Protein AF-A0A8T1NQR6-F1 (afdb_monomer_lite)

pLDDT: mean 76.48, std 21.31, range [4.88, 98.06]

Organism: Carya illinoinensis (NCBI:txid32201)

Structure (mmCIF, N/CA/C/O backbone):
data_AF-A0A8T1NQR6-F1
#
_entry.id   AF-A0A8T1NQR6-F1
#
loop_
_atom_site.group_PDB
_atom_site.id
_atom_site.type_symbol
_atom_site.label_atom_id
_atom_site.label_alt_id
_atom_site.label_comp_id
_atom_site.label_asym_id
_atom_site.label_entity_id
_atom_site.label_seq_id
_atom_site.pdbx_PDB_ins_code
_atom_site.Cartn_x
_atom_site.Cartn_y
_atom_site.Cartn_z
_atom_site.occupancy
_atom_site.B_iso_or_equiv
_atom_site.auth_seq_id
_atom_site.auth_comp_id
_atom_site.auth_asym_id
_atom_site.auth_atom_id
_atom_site.pdbx_PDB_model_num
ATOM 1 N N . MET A 1 1 ? 10.521 -79.635 -10.470 1.00 47.72 1 MET A N 1
ATOM 2 C CA . MET A 1 1 ? 11.336 -78.464 -10.882 1.00 47.72 1 MET A CA 1
ATOM 3 C C . MET A 1 1 ? 10.716 -77.102 -10.529 1.00 47.72 1 MET A C 1
ATOM 5 O O . MET A 1 1 ? 11.451 -76.239 -10.071 1.00 47.72 1 MET A O 1
ATOM 9 N N . THR A 1 2 ? 9.407 -76.870 -10.703 1.00 50.28 2 THR A N 1
ATOM 10 C CA . THR A 1 2 ? 8.768 -75.528 -10.607 1.00 50.28 2 THR A CA 1
ATOM 11 C C . THR A 1 2 ? 9.069 -74.700 -9.347 1.00 50.28 2 THR A C 1
ATOM 13 O O . THR A 1 2 ? 9.294 -73.499 -9.471 1.00 50.28 2 THR A O 1
ATOM 16 N N . LYS A 1 3 ? 9.135 -75.303 -8.148 1.00 51.12 3 LYS A N 1
ATOM 17 C CA . LYS A 1 3 ? 9.421 -74.556 -6.902 1.00 51.12 3 LYS A CA 1
ATOM 18 C C . LYS A 1 3 ? 10.812 -73.901 -6.859 1.00 51.12 3 LYS A C 1
ATOM 20 O O . LYS A 1 3 ? 10.940 -72.858 -6.227 1.00 51.12 3 LYS A O 1
ATOM 25 N N . HIS A 1 4 ? 11.820 -74.472 -7.526 1.00 56.66 4 HIS A N 1
ATOM 26 C CA . HIS A 1 4 ? 13.165 -73.880 -7.567 1.00 56.66 4 HIS A CA 1
ATOM 27 C C . HIS A 1 4 ? 13.184 -72.639 -8.456 1.00 56.66 4 HIS A C 1
ATOM 29 O O . HIS A 1 4 ? 13.410 -71.555 -7.935 1.00 56.66 4 HIS A O 1
ATOM 35 N N . ARG A 1 5 ? 12.752 -72.748 -9.725 1.00 60.19 5 ARG A N 1
ATOM 36 C CA . ARG A 1 5 ? 12.660 -71.591 -10.641 1.00 60.19 5 ARG A CA 1
ATOM 37 C C . ARG A 1 5 ? 11.941 -70.383 -10.025 1.00 60.19 5 ARG A C 1
ATOM 39 O O . ARG A 1 5 ? 12.371 -69.258 -10.251 1.00 60.19 5 ARG A O 1
ATOM 46 N N . PHE A 1 6 ? 10.890 -70.590 -9.225 1.00 59.00 6 PHE A N 1
ATOM 47 C CA . PHE A 1 6 ? 10.204 -69.501 -8.517 1.00 59.00 6 PHE A CA 1
ATOM 48 C C . PHE A 1 6 ? 11.039 -68.884 -7.375 1.00 59.00 6 PHE A C 1
ATOM 50 O O . PHE A 1 6 ? 11.103 -67.663 -7.262 1.00 59.00 6 PHE A O 1
ATOM 57 N N . ARG A 1 7 ? 11.720 -69.704 -6.557 1.00 60.88 7 ARG A N 1
ATOM 58 C CA . ARG A 1 7 ? 12.654 -69.245 -5.507 1.00 60.88 7 ARG A CA 1
ATOM 59 C C . ARG A 1 7 ? 13.829 -68.470 -6.108 1.00 60.88 7 ARG A C 1
ATOM 61 O O . ARG A 1 7 ? 14.186 -67.414 -5.595 1.00 60.88 7 ARG A O 1
ATOM 68 N N . ASP A 1 8 ? 14.373 -68.973 -7.211 1.00 60.59 8 ASP A N 1
ATOM 69 C CA . ASP A 1 8 ? 15.517 -68.388 -7.906 1.00 60.59 8 ASP A CA 1
ATOM 70 C C . ASP A 1 8 ? 15.121 -67.078 -8.608 1.00 60.59 8 ASP A C 1
ATOM 72 O O . ASP A 1 8 ? 15.825 -66.086 -8.461 1.00 60.59 8 ASP A O 1
ATOM 76 N N . SER A 1 9 ? 13.937 -67.015 -9.237 1.00 64.94 9 SER A N 1
ATOM 77 C CA . SER A 1 9 ? 13.395 -65.767 -9.810 1.00 64.94 9 SER A CA 1
ATOM 78 C C . SER A 1 9 ? 13.156 -64.692 -8.745 1.00 64.94 9 SER A C 1
ATOM 80 O O . SER A 1 9 ? 13.478 -63.527 -8.960 1.00 64.94 9 SER A O 1
ATOM 82 N N . ILE A 1 10 ? 12.631 -65.055 -7.566 1.00 62.34 10 ILE A N 1
ATOM 83 C CA . ILE A 1 10 ? 12.509 -64.101 -6.450 1.00 62.34 10 ILE A CA 1
ATOM 84 C C . ILE A 1 10 ? 13.899 -63.638 -5.989 1.00 62.34 10 ILE A C 1
ATOM 86 O O . ILE A 1 10 ? 14.074 -62.459 -5.692 1.00 62.34 10 ILE A O 1
ATOM 90 N N . LYS A 1 11 ? 14.902 -64.527 -5.971 1.00 66.12 11 LYS A N 1
ATOM 91 C CA . LYS A 1 11 ? 16.278 -64.166 -5.607 1.00 66.12 11 LYS A CA 1
ATOM 92 C C . LYS A 1 11 ? 16.945 -63.248 -6.642 1.00 66.12 11 LYS A C 1
ATOM 94 O O . LYS A 1 11 ? 17.687 -62.365 -6.230 1.00 66.12 11 LYS A O 1
ATOM 99 N N . THR A 1 12 ? 16.676 -63.393 -7.942 1.00 68.19 12 THR A N 1
ATOM 100 C CA . THR A 1 12 ? 17.226 -62.489 -8.972 1.00 68.19 12 THR A 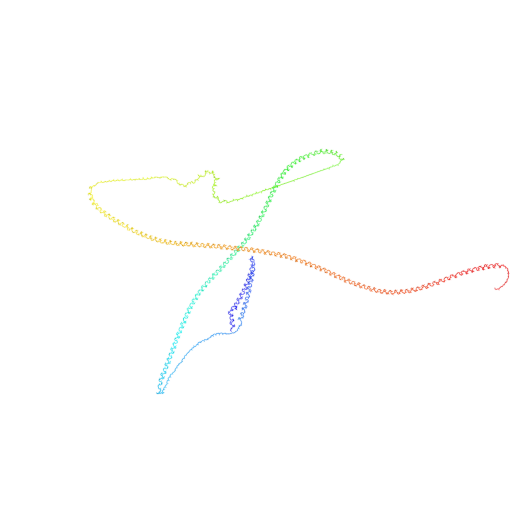CA 1
ATOM 101 C C . THR A 1 12 ? 16.506 -61.143 -9.041 1.00 68.19 12 THR A C 1
ATOM 103 O O . THR A 1 12 ? 17.163 -60.138 -9.277 1.00 68.19 12 THR A O 1
ATOM 106 N N . PHE A 1 13 ? 15.186 -61.090 -8.818 1.00 59.03 13 PHE A N 1
ATOM 107 C CA . PHE A 1 13 ? 14.427 -59.828 -8.869 1.00 59.03 13 PHE A CA 1
ATOM 108 C C . PHE A 1 13 ? 14.447 -59.026 -7.558 1.00 59.03 13 PHE A C 1
ATOM 110 O O . PHE A 1 13 ? 14.420 -57.802 -7.602 1.00 59.03 13 PHE A O 1
ATOM 117 N N . PHE A 1 14 ? 14.499 -59.687 -6.396 1.00 64.25 14 PHE A N 1
ATOM 118 C CA . PHE A 1 14 ? 14.439 -59.026 -5.081 1.00 64.25 14 PHE A CA 1
ATOM 119 C C . PHE A 1 14 ? 15.687 -59.249 -4.215 1.00 64.25 14 PHE A C 1
ATOM 121 O O . PHE A 1 14 ? 15.710 -58.804 -3.068 1.00 64.25 14 PHE A O 1
ATOM 128 N N . GLY A 1 15 ? 16.732 -59.905 -4.736 1.00 63.62 15 GLY A N 1
ATOM 129 C CA . GLY A 1 15 ? 17.967 -60.197 -3.997 1.00 63.62 15 GLY A CA 1
ATOM 130 C C . GLY A 1 15 ? 18.574 -58.959 -3.339 1.00 63.62 15 GLY A C 1
ATOM 131 O O . GLY A 1 15 ? 18.780 -58.958 -2.128 1.00 63.62 15 GLY A O 1
ATOM 132 N N . ASN A 1 16 ? 18.729 -57.876 -4.104 1.00 64.88 16 ASN A N 1
ATOM 133 C CA . ASN A 1 16 ? 19.305 -56.613 -3.635 1.00 64.88 16 ASN A CA 1
ATOM 134 C C . ASN A 1 16 ? 18.526 -55.999 -2.452 1.00 64.88 16 ASN A C 1
ATOM 136 O O . ASN A 1 16 ? 19.129 -55.375 -1.587 1.00 64.88 16 ASN A O 1
ATOM 140 N N . HIS A 1 17 ? 17.207 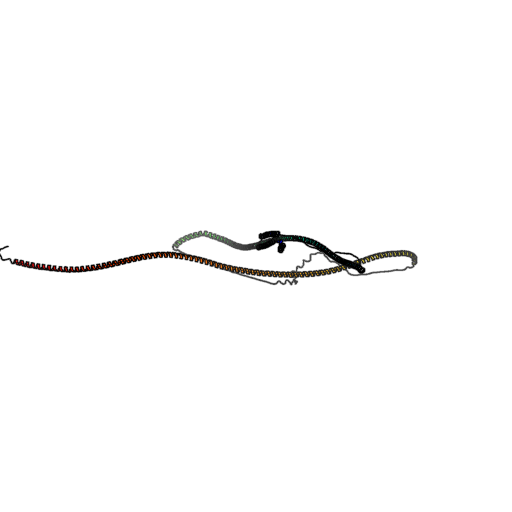-56.207 -2.367 1.00 61.75 17 HIS A N 1
ATOM 141 C CA . HIS A 1 17 ? 16.371 -55.705 -1.264 1.00 61.75 17 HIS A CA 1
ATOM 142 C C . HIS A 1 17 ? 16.433 -56.580 0.002 1.00 61.75 17 HIS A C 1
ATOM 144 O O . HIS A 1 17 ? 15.999 -56.157 1.072 1.00 61.75 17 HIS A O 1
ATOM 150 N N . ILE A 1 18 ? 16.938 -57.811 -0.118 1.00 64.69 18 ILE A N 1
ATOM 151 C CA . ILE A 1 18 ? 16.970 -58.831 0.944 1.00 64.69 18 ILE A CA 1
ATOM 152 C C . ILE A 1 18 ? 18.412 -59.072 1.430 1.00 64.69 18 ILE A C 1
ATOM 154 O O . ILE A 1 18 ? 18.624 -59.742 2.447 1.00 64.69 18 ILE A O 1
ATOM 158 N N . ASP A 1 19 ? 19.400 -58.489 0.753 1.00 70.31 19 ASP A N 1
ATOM 159 C CA . ASP A 1 19 ? 20.796 -58.462 1.179 1.00 70.31 19 ASP A CA 1
ATOM 160 C C . ASP A 1 19 ? 20.944 -57.971 2.633 1.00 70.31 19 ASP A C 1
ATOM 162 O O . ASP A 1 19 ? 20.122 -57.206 3.149 1.00 70.31 19 ASP A O 1
ATOM 166 N N . SER A 1 20 ? 21.970 -58.458 3.325 1.00 66.06 20 SER A N 1
ATOM 167 C CA . SER A 1 20 ? 22.284 -58.027 4.685 1.00 66.06 20 SER A CA 1
ATOM 168 C C . SER A 1 20 ? 22.910 -56.635 4.697 1.00 66.06 20 SER A C 1
ATOM 170 O O . SER A 1 20 ? 22.638 -55.870 5.618 1.00 66.06 20 SER A O 1
ATOM 172 N N . GLU A 1 21 ? 23.704 -56.298 3.679 1.00 71.62 21 GLU A N 1
ATOM 173 C CA . GLU A 1 21 ? 24.409 -55.015 3.591 1.00 71.62 21 GLU A CA 1
ATOM 174 C C . GLU A 1 21 ? 23.431 -53.869 3.292 1.00 71.62 21 GLU A C 1
ATOM 176 O O . GLU A 1 21 ? 23.302 -52.937 4.083 1.00 71.62 21 GLU A O 1
ATOM 181 N N . ASN A 1 22 ? 22.605 -54.007 2.250 1.00 70.19 22 ASN A N 1
ATOM 182 C CA . ASN A 1 22 ? 21.578 -53.011 1.918 1.00 70.19 22 ASN A CA 1
ATOM 183 C C . ASN A 1 22 ? 20.508 -52.864 3.022 1.00 70.19 22 ASN A C 1
ATOM 185 O O . ASN A 1 22 ? 19.969 -51.778 3.228 1.00 70.19 22 ASN A O 1
ATOM 189 N N . ASN A 1 23 ? 20.196 -53.930 3.776 1.00 72.25 23 ASN A N 1
ATOM 190 C CA . ASN A 1 23 ? 19.293 -53.837 4.931 1.00 72.25 23 ASN A CA 1
ATOM 191 C C . ASN A 1 23 ? 19.934 -53.131 6.140 1.00 72.25 23 ASN A C 1
ATOM 193 O O . ASN A 1 23 ? 19.204 -52.593 6.972 1.00 72.25 23 ASN A O 1
ATOM 197 N N . GLN A 1 24 ? 21.265 -53.133 6.242 1.00 75.75 24 GLN A N 1
ATOM 198 C CA . GLN A 1 24 ? 22.010 -52.400 7.262 1.00 75.75 24 GLN A CA 1
ATOM 199 C C . GLN A 1 24 ? 22.114 -50.911 6.893 1.00 75.75 24 GLN A C 1
ATOM 201 O O . GLN A 1 24 ? 21.685 -50.071 7.683 1.00 75.75 24 GLN A O 1
ATOM 206 N N . GLN A 1 25 ? 22.509 -50.595 5.655 1.00 76.31 25 GLN A N 1
ATOM 207 C CA . GLN A 1 25 ? 22.517 -49.223 5.123 1.00 76.31 25 GLN A CA 1
ATOM 208 C C . GLN A 1 25 ? 21.139 -48.544 5.256 1.00 76.31 25 GLN A C 1
ATOM 210 O O . GLN A 1 25 ? 21.038 -47.388 5.655 1.00 76.31 25 GLN A O 1
ATOM 215 N N . LEU A 1 26 ? 20.044 -49.276 5.005 1.00 78.25 26 LEU A N 1
ATOM 216 C CA . LEU A 1 26 ? 18.679 -48.753 5.155 1.00 78.25 26 LEU A CA 1
ATOM 217 C C . LEU A 1 26 ? 18.284 -48.465 6.621 1.00 78.25 26 LEU A C 1
ATOM 219 O O . LEU A 1 26 ? 17.390 -47.656 6.872 1.00 78.25 26 LEU A O 1
ATOM 223 N N . LYS A 1 27 ? 18.913 -49.120 7.605 1.00 80.19 27 LYS A N 1
ATOM 224 C CA . LYS A 1 27 ? 18.727 -48.807 9.035 1.00 80.19 27 LYS A CA 1
ATOM 225 C C . LYS A 1 27 ? 19.544 -47.591 9.449 1.00 80.19 27 LYS A C 1
ATOM 227 O O . LYS A 1 27 ? 19.031 -46.760 10.188 1.00 80.19 27 LYS A O 1
ATOM 232 N N . GLU A 1 28 ? 20.762 -47.468 8.935 1.00 79.62 28 GLU A N 1
ATOM 233 C CA . GLU A 1 28 ? 21.644 -46.322 9.175 1.00 79.62 28 GLU A CA 1
ATOM 234 C C . GLU A 1 28 ? 21.027 -45.038 8.594 1.00 79.62 28 GLU A C 1
ATOM 236 O O . GLU A 1 28 ? 20.820 -44.069 9.327 1.00 79.62 28 GLU A O 1
ATOM 241 N N . ALA A 1 29 ? 20.557 -45.087 7.342 1.00 80.50 29 ALA A N 1
ATOM 242 C CA . ALA A 1 29 ? 19.792 -44.007 6.717 1.00 80.50 29 ALA A CA 1
ATOM 243 C C . ALA A 1 29 ? 18.476 -43.692 7.461 1.00 80.50 29 ALA A C 1
ATOM 245 O O . ALA A 1 29 ? 18.070 -42.534 7.543 1.00 80.50 29 ALA A O 1
ATOM 246 N N . LYS A 1 30 ? 17.804 -44.692 8.059 1.00 85.44 30 LYS A N 1
ATOM 247 C CA . LYS A 1 30 ? 16.637 -44.442 8.926 1.00 85.44 30 LYS A CA 1
ATOM 248 C C . LYS A 1 30 ? 17.027 -43.632 10.163 1.00 85.44 30 LYS A C 1
ATOM 250 O O . LYS A 1 30 ? 16.337 -42.662 10.461 1.00 85.44 30 LYS A O 1
ATOM 255 N N . THR A 1 31 ? 18.095 -44.014 10.864 1.00 82.12 31 THR A N 1
ATOM 256 C CA . THR A 1 31 ? 18.550 -43.285 12.059 1.00 82.12 31 THR A CA 1
ATOM 257 C C . THR A 1 31 ? 19.037 -41.874 11.729 1.00 82.12 31 THR A C 1
ATOM 259 O O . THR A 1 31 ? 18.757 -40.950 12.485 1.00 82.12 31 THR A O 1
ATOM 262 N N . GLU A 1 32 ? 19.668 -41.678 10.569 1.00 82.81 32 GLU A N 1
ATOM 263 C CA . GLU A 1 32 ? 20.041 -40.353 10.062 1.00 82.81 32 GLU A CA 1
ATOM 264 C C . GLU A 1 32 ? 18.807 -39.483 9.756 1.00 82.81 32 GLU A C 1
ATOM 266 O O . GLU A 1 32 ? 18.768 -38.307 10.111 1.00 82.81 32 GLU A O 1
ATOM 271 N N . ILE A 1 33 ? 17.758 -40.054 9.150 1.00 85.25 33 ILE A N 1
ATOM 272 C CA . ILE A 1 33 ? 16.488 -39.351 8.896 1.00 85.25 33 ILE A CA 1
ATOM 273 C C . ILE A 1 33 ? 15.759 -39.001 10.205 1.00 85.25 33 ILE A C 1
ATOM 275 O O . ILE A 1 33 ? 15.129 -37.947 10.283 1.00 85.25 33 ILE A O 1
ATOM 279 N N . GLU A 1 34 ? 15.839 -39.845 11.235 1.00 86.94 34 GLU A N 1
ATOM 280 C CA . GLU A 1 34 ? 15.261 -39.561 12.557 1.00 86.94 34 GLU A CA 1
ATOM 281 C C . GLU A 1 34 ? 15.988 -38.396 13.255 1.00 86.94 34 GLU A C 1
ATOM 283 O O . GLU A 1 34 ? 15.335 -37.427 13.644 1.00 86.94 34 GLU A O 1
ATOM 288 N N . ASP A 1 35 ? 17.324 -38.419 13.296 1.00 82.88 35 ASP A N 1
ATOM 289 C CA . ASP A 1 35 ? 18.168 -37.332 13.822 1.00 82.88 35 ASP A CA 1
ATOM 290 C C . ASP A 1 35 ? 17.983 -36.014 13.035 1.00 82.88 35 ASP A C 1
ATOM 292 O O . ASP A 1 35 ? 17.823 -34.934 13.608 1.00 82.88 35 ASP A O 1
ATOM 296 N N . ASN A 1 36 ? 17.898 -36.077 11.703 1.00 81.19 36 ASN A N 1
ATOM 297 C CA . ASN A 1 36 ? 17.665 -34.892 10.875 1.00 81.19 36 ASN A CA 1
ATOM 298 C C . ASN A 1 36 ? 16.253 -34.300 11.044 1.00 81.19 36 ASN A C 1
ATOM 300 O O . ASN A 1 36 ? 16.107 -33.077 11.014 1.00 81.19 36 ASN A O 1
ATOM 304 N N . VAL A 1 37 ? 15.217 -35.114 11.282 1.00 87.56 37 VAL A N 1
ATOM 305 C CA . VAL A 1 37 ? 13.875 -34.597 11.616 1.00 87.56 37 VAL A CA 1
ATOM 306 C C . VAL A 1 37 ? 13.854 -33.948 13.002 1.00 87.56 37 VAL A C 1
ATOM 308 O O . VAL A 1 37 ? 13.214 -32.907 13.162 1.00 87.56 37 VAL A O 1
ATOM 311 N N . GLU A 1 38 ? 14.584 -34.486 13.984 1.00 85.31 38 GLU A N 1
ATOM 312 C CA . GLU A 1 38 ? 14.719 -33.848 15.299 1.00 85.31 38 GLU A CA 1
ATOM 313 C C . GLU A 1 38 ? 15.450 -32.495 15.204 1.00 85.31 38 GLU A C 1
ATOM 315 O O . GLU A 1 38 ? 14.947 -31.495 15.726 1.00 85.31 38 GLU A O 1
ATOM 320 N N . LYS A 1 39 ? 16.552 -32.407 14.442 1.00 82.06 39 LYS A N 1
ATOM 321 C CA . LYS A 1 39 ? 17.241 -31.132 14.147 1.00 82.06 39 LYS A CA 1
ATOM 322 C C . LYS A 1 39 ? 16.320 -30.108 13.486 1.00 82.06 39 LYS A C 1
ATOM 324 O O . LYS A 1 39 ? 16.302 -28.957 13.909 1.00 82.06 39 LYS A O 1
ATOM 329 N N . VAL A 1 40 ? 15.538 -30.499 12.476 1.00 82.25 40 VAL A N 1
ATOM 330 C CA . VAL A 1 40 ? 14.617 -29.579 11.782 1.00 82.25 40 VAL A CA 1
ATOM 331 C C . VAL A 1 40 ? 13.495 -29.102 12.713 1.00 82.25 40 VAL A C 1
ATOM 333 O O . VAL A 1 40 ? 13.204 -27.907 12.758 1.00 82.25 40 VAL A O 1
ATOM 336 N N . LEU A 1 41 ? 12.900 -29.995 13.512 1.00 83.31 41 LEU A N 1
ATOM 337 C CA . LEU A 1 41 ? 11.887 -29.618 14.506 1.00 83.31 41 LEU A CA 1
ATOM 338 C C . LEU A 1 41 ? 12.454 -28.748 15.638 1.00 83.31 41 LEU A C 1
ATOM 340 O O . LEU A 1 41 ? 11.698 -27.985 16.242 1.00 83.31 41 LEU A O 1
ATOM 344 N N . LYS A 1 42 ? 13.758 -28.843 15.920 1.00 82.06 42 LYS A N 1
ATOM 345 C CA . LYS A 1 42 ? 14.466 -27.944 16.833 1.00 82.06 42 LYS A CA 1
ATOM 346 C C . LYS A 1 42 ? 14.728 -26.574 16.199 1.00 82.06 42 LYS A C 1
ATOM 348 O O . LYS A 1 42 ? 14.342 -25.575 16.787 1.00 82.06 42 LYS A O 1
ATOM 353 N N . LEU A 1 43 ? 15.259 -26.508 14.976 1.00 76.50 43 LEU A N 1
ATOM 354 C CA . LEU A 1 43 ? 15.488 -25.243 14.256 1.00 76.50 43 LEU A CA 1
ATOM 355 C C . LEU A 1 43 ? 14.210 -24.392 14.133 1.00 76.50 43 LEU A C 1
ATOM 357 O O . LEU A 1 43 ? 14.254 -23.182 14.332 1.00 76.50 43 LEU A O 1
ATOM 361 N N . ILE A 1 44 ? 13.055 -25.020 13.882 1.00 80.00 44 ILE A N 1
ATOM 362 C CA . ILE A 1 44 ? 11.756 -24.321 13.797 1.00 80.00 44 ILE A CA 1
ATOM 363 C C . ILE A 1 44 ? 11.304 -23.741 15.155 1.00 80.00 44 ILE A C 1
ATOM 365 O O . ILE A 1 44 ? 10.546 -22.770 15.176 1.00 80.00 44 ILE A O 1
ATOM 369 N N . LYS A 1 45 ? 11.766 -24.303 16.282 1.00 72.94 45 LYS A N 1
ATOM 370 C CA . LYS A 1 45 ? 11.494 -23.793 17.639 1.00 72.94 45 LYS A CA 1
ATOM 371 C C . LYS A 1 45 ? 12.493 -22.729 18.080 1.00 72.94 45 LYS A C 1
ATOM 373 O O . LYS A 1 45 ? 12.075 -21.716 18.621 1.00 72.94 45 LYS A O 1
ATOM 378 N N . ASP A 1 46 ? 13.776 -22.948 17.815 1.00 66.62 46 ASP A N 1
ATOM 379 C CA . ASP A 1 46 ? 14.890 -22.105 18.269 1.00 66.62 46 ASP A CA 1
ATOM 380 C C . ASP A 1 46 ? 15.029 -20.799 17.440 1.00 66.62 46 ASP A C 1
ATOM 382 O O . ASP A 1 46 ? 16.008 -20.071 17.573 1.00 66.62 46 ASP A O 1
ATOM 386 N N . THR A 1 47 ? 14.062 -20.489 16.561 1.00 57.47 47 THR A N 1
ATOM 387 C CA . THR A 1 47 ? 14.017 -19.240 15.779 1.00 57.47 47 THR A CA 1
ATOM 388 C C . THR A 1 47 ? 13.180 -18.177 16.506 1.00 57.47 47 THR A C 1
ATOM 390 O O . THR A 1 47 ? 11.994 -17.990 16.186 1.00 57.47 47 THR A O 1
ATOM 393 N N . ASP A 1 48 ? 13.800 -17.489 17.468 1.00 55.22 48 ASP A N 1
ATOM 394 C CA . ASP A 1 48 ? 13.199 -16.398 18.252 1.00 55.22 48 ASP A CA 1
ATOM 395 C C . ASP A 1 48 ? 12.707 -15.204 17.390 1.00 55.22 48 ASP A C 1
ATOM 397 O O . ASP A 1 48 ? 13.182 -15.004 16.266 1.00 55.22 48 ASP A O 1
ATOM 401 N N . PRO A 1 49 ? 11.726 -14.408 17.871 1.00 53.91 49 PRO A N 1
ATOM 402 C CA . PRO A 1 49 ? 11.087 -13.349 17.087 1.00 53.91 49 PRO A CA 1
ATOM 403 C C . PRO A 1 49 ? 11.685 -11.945 17.328 1.00 53.91 49 PRO A C 1
ATOM 405 O O . PRO A 1 49 ? 11.083 -11.116 18.009 1.00 53.91 49 PRO A O 1
ATOM 408 N N . GLU A 1 50 ? 12.819 -11.617 16.702 1.00 49.34 50 GLU A N 1
ATOM 409 C CA . GLU A 1 50 ? 13.257 -10.212 16.576 1.00 49.34 50 GLU A CA 1
ATOM 410 C C . GLU A 1 50 ? 12.496 -9.486 15.444 1.00 49.34 50 GLU A C 1
ATOM 412 O O . GLU A 1 50 ? 13.025 -9.248 14.359 1.00 49.34 50 GLU A O 1
ATOM 417 N N . GLY A 1 51 ? 11.228 -9.126 15.684 1.00 44.78 51 GLY A N 1
ATOM 418 C CA . GLY A 1 51 ? 10.454 -8.312 14.738 1.00 44.78 51 GLY A CA 1
ATOM 419 C C . GLY A 1 51 ? 8.979 -8.108 15.099 1.00 44.78 51 GLY A C 1
ATOM 420 O O . GLY A 1 51 ? 8.200 -9.057 15.128 1.00 44.78 51 GLY A O 1
ATOM 421 N N . ASP A 1 52 ? 8.578 -6.850 15.299 1.00 47.00 52 ASP A N 1
ATOM 422 C CA . ASP A 1 52 ? 7.176 -6.444 15.480 1.00 47.00 52 ASP A CA 1
ATOM 423 C C . ASP A 1 52 ? 6.408 -6.525 14.141 1.00 47.00 52 ASP A C 1
ATOM 425 O O . ASP A 1 52 ? 6.608 -5.681 13.261 1.00 47.00 52 ASP A O 1
ATOM 429 N N . GLY A 1 53 ? 5.530 -7.524 13.953 1.00 42.88 53 GLY A N 1
ATOM 430 C CA . GLY A 1 53 ? 4.783 -7.642 12.689 1.00 42.88 53 GLY A CA 1
ATOM 431 C C . GLY A 1 53 ? 3.926 -8.893 12.435 1.00 42.88 53 GLY A C 1
ATOM 432 O O . GLY A 1 53 ? 4.181 -9.618 11.477 1.00 42.88 53 GLY A O 1
ATOM 433 N N . ILE A 1 54 ? 2.812 -9.057 13.165 1.00 53.06 54 ILE A N 1
ATOM 434 C CA . ILE A 1 54 ? 1.696 -9.994 12.852 1.00 53.06 54 ILE A CA 1
ATOM 435 C C . ILE A 1 54 ? 2.095 -11.516 12.819 1.00 53.06 54 ILE A C 1
ATOM 437 O O . ILE A 1 54 ? 3.209 -11.853 13.219 1.00 53.06 54 ILE A O 1
ATOM 441 N N . PRO A 1 55 ? 1.199 -12.513 12.576 1.00 50.41 55 PRO A N 1
ATOM 442 C CA . PRO A 1 55 ? 1.197 -13.746 13.380 1.00 50.41 55 PRO A CA 1
ATOM 443 C C . PRO A 1 55 ? 1.999 -14.900 12.750 1.00 50.41 55 PRO A C 1
ATOM 445 O O . PRO A 1 55 ? 1.455 -15.960 12.424 1.00 50.41 55 PRO A O 1
ATOM 448 N N . GLU A 1 56 ? 3.305 -14.717 12.561 1.00 53.16 56 GLU A N 1
ATOM 4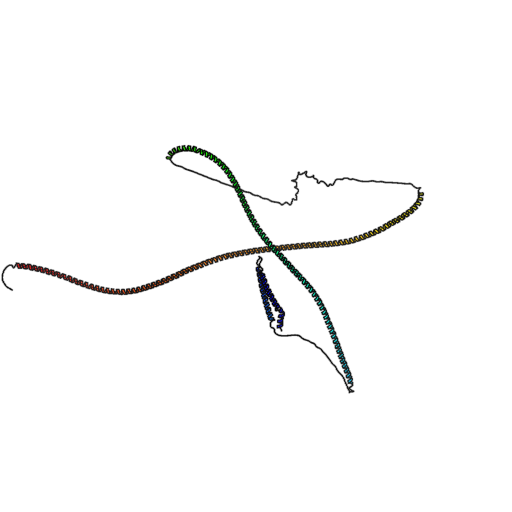49 C CA . GLU A 1 56 ? 4.154 -15.707 11.879 1.00 53.16 56 GLU A CA 1
ATOM 450 C C . GLU A 1 56 ? 4.316 -17.038 12.647 1.00 53.16 56 GLU A C 1
ATOM 452 O O . GLU A 1 56 ? 4.590 -18.082 12.048 1.00 53.16 56 GLU A O 1
ATOM 457 N N . THR A 1 57 ? 4.021 -17.038 13.952 1.00 58.66 57 THR A N 1
ATOM 458 C CA . THR A 1 57 ? 3.873 -18.242 14.791 1.00 58.66 57 THR A CA 1
ATOM 459 C C . THR A 1 57 ? 2.982 -19.303 14.141 1.00 58.66 57 THR A C 1
ATOM 461 O O . THR A 1 57 ? 3.357 -20.473 14.103 1.00 58.66 57 THR A O 1
ATOM 464 N N . SER A 1 58 ? 1.862 -18.893 13.534 1.00 64.44 58 SER A N 1
ATOM 465 C CA . SER A 1 58 ? 0.920 -19.790 12.849 1.00 64.44 58 SER A CA 1
ATOM 466 C C . SER A 1 58 ? 1.555 -20.567 11.687 1.00 64.44 58 SER A C 1
ATOM 468 O O . SER A 1 58 ? 1.247 -21.741 11.483 1.00 64.44 58 SER A O 1
ATOM 470 N N . LYS A 1 59 ? 2.489 -19.949 10.948 1.00 67.88 59 LYS A N 1
ATOM 471 C CA . LYS A 1 59 ? 3.215 -20.595 9.843 1.00 67.88 59 LYS A CA 1
ATOM 472 C C . LYS A 1 59 ? 4.314 -21.522 10.360 1.00 67.88 59 LYS A C 1
ATOM 474 O O . LYS A 1 59 ? 4.448 -22.628 9.839 1.00 67.88 59 LYS A O 1
ATOM 479 N N . LYS A 1 60 ? 5.061 -21.107 11.394 1.00 72.94 60 LYS A N 1
ATOM 480 C CA . LYS A 1 60 ? 6.075 -21.952 12.058 1.00 72.94 60 LYS A CA 1
ATOM 481 C C . LYS A 1 60 ? 5.431 -23.218 12.644 1.00 72.94 60 LYS A C 1
ATOM 483 O O . LYS A 1 60 ? 5.928 -24.322 12.426 1.00 72.94 60 LYS A O 1
ATOM 488 N N . GLU A 1 61 ? 4.279 -23.084 13.303 1.00 75.44 61 GLU A N 1
ATOM 489 C CA . GLU A 1 61 ? 3.534 -24.211 13.872 1.00 75.44 61 GLU A CA 1
ATOM 490 C C . GLU A 1 61 ? 2.911 -25.119 12.796 1.00 75.44 61 GLU A C 1
ATOM 492 O O . GLU A 1 61 ? 3.048 -26.342 12.878 1.00 75.44 61 GLU A O 1
ATOM 497 N N . ALA A 1 62 ? 2.324 -24.550 11.735 1.00 75.94 62 ALA A N 1
ATOM 498 C CA . ALA A 1 62 ? 1.826 -25.324 10.595 1.00 75.94 62 ALA A CA 1
ATOM 499 C C . ALA A 1 62 ? 2.944 -26.111 9.884 1.00 75.94 62 ALA A C 1
ATOM 501 O O . ALA A 1 62 ? 2.752 -27.282 9.556 1.00 75.94 62 ALA A O 1
ATOM 502 N N . ALA A 1 63 ? 4.129 -25.516 9.697 1.00 78.56 63 ALA A N 1
ATOM 503 C CA . ALA A 1 63 ? 5.293 -26.201 9.133 1.00 78.56 63 ALA A CA 1
ATOM 504 C C . ALA A 1 63 ? 5.781 -27.341 10.045 1.00 78.56 63 ALA A C 1
ATOM 506 O O . ALA A 1 63 ? 5.979 -28.465 9.578 1.00 78.56 63 ALA A O 1
ATOM 507 N N . ALA A 1 64 ? 5.896 -27.093 11.356 1.00 82.50 64 ALA A N 1
ATOM 508 C CA . ALA A 1 64 ? 6.242 -28.125 12.331 1.00 82.50 64 ALA A CA 1
ATOM 509 C C . ALA A 1 64 ? 5.222 -29.277 12.349 1.00 82.50 64 ALA A C 1
ATOM 511 O O . ALA A 1 64 ? 5.606 -30.432 12.537 1.00 82.50 64 ALA A O 1
ATOM 512 N N . GLN A 1 65 ? 3.932 -28.996 12.144 1.00 82.25 65 GLN A N 1
ATOM 513 C CA . GLN A 1 65 ? 2.904 -30.027 12.034 1.00 82.25 65 GLN A CA 1
ATOM 514 C C . GLN A 1 65 ? 3.024 -30.825 10.728 1.00 82.25 65 GLN A C 1
ATOM 516 O O . GLN A 1 65 ? 3.037 -32.055 10.773 1.00 82.25 65 GLN A O 1
ATOM 521 N N . LEU A 1 66 ? 3.216 -30.153 9.589 1.00 83.06 66 LEU A N 1
ATOM 522 C CA . LEU A 1 66 ? 3.400 -30.802 8.286 1.00 83.06 66 LEU A CA 1
ATOM 523 C C . LEU A 1 66 ? 4.599 -31.769 8.289 1.00 83.06 66 LEU A C 1
ATOM 525 O O . LEU A 1 66 ? 4.522 -32.863 7.731 1.00 83.06 66 LEU A O 1
ATOM 529 N N . ILE A 1 67 ? 5.686 -31.397 8.972 1.00 88.56 67 ILE A N 1
ATOM 530 C CA . ILE A 1 67 ? 6.898 -32.216 9.120 1.00 88.56 67 ILE A CA 1
ATOM 531 C C . ILE A 1 67 ? 6.653 -33.435 10.023 1.00 88.56 67 ILE A C 1
ATOM 533 O O . ILE A 1 67 ? 7.098 -34.533 9.685 1.00 88.56 67 ILE A O 1
ATOM 537 N N . LYS A 1 68 ? 5.895 -33.294 11.122 1.00 86.38 68 LYS A N 1
ATOM 538 C CA . LYS A 1 68 ? 5.478 -34.442 11.956 1.00 86.38 68 LYS A CA 1
ATOM 539 C C . LYS A 1 68 ? 4.614 -35.424 11.167 1.00 86.38 68 LYS A C 1
ATOM 541 O O . LYS A 1 68 ? 4.835 -36.631 11.257 1.00 86.38 68 LYS A O 1
ATOM 546 N N . ASP A 1 69 ? 3.649 -34.930 10.392 1.00 83.50 69 ASP A N 1
ATOM 547 C CA . ASP A 1 69 ? 2.764 -35.790 9.604 1.00 83.50 69 ASP A CA 1
ATOM 548 C C . ASP A 1 69 ? 3.511 -36.457 8.435 1.00 83.50 69 ASP A C 1
ATOM 550 O O . ASP A 1 69 ? 3.346 -37.659 8.218 1.00 83.50 69 ASP A O 1
ATOM 554 N N . PHE A 1 70 ? 4.435 -35.757 7.765 1.00 86.75 70 PHE A N 1
ATOM 555 C CA . PHE A 1 70 ? 5.353 -36.375 6.799 1.00 86.75 70 PHE A CA 1
ATOM 556 C C . PHE A 1 70 ? 6.218 -37.472 7.443 1.00 86.75 70 PHE A C 1
ATOM 558 O O . PHE A 1 70 ? 6.292 -38.584 6.918 1.00 86.75 70 PHE A O 1
ATOM 565 N N . HIS A 1 71 ? 6.815 -37.212 8.611 1.00 90.19 71 HIS A N 1
ATOM 566 C CA . HIS A 1 71 ? 7.620 -38.201 9.332 1.00 90.19 71 HIS A CA 1
ATOM 567 C C . HIS A 1 71 ? 6.792 -39.429 9.751 1.00 90.19 71 HIS A C 1
ATOM 569 O O . HIS A 1 71 ? 7.233 -40.566 9.596 1.00 90.19 71 HIS A O 1
ATOM 575 N N . LYS A 1 72 ? 5.548 -39.228 10.194 1.00 88.00 72 LYS A N 1
ATOM 576 C CA . LYS A 1 72 ? 4.578 -40.290 10.508 1.00 88.00 72 LYS A CA 1
ATOM 577 C C . LYS A 1 72 ? 4.197 -41.122 9.274 1.00 88.00 72 LYS A C 1
ATOM 579 O O . LYS A 1 72 ? 4.082 -42.347 9.369 1.00 88.00 72 LYS A O 1
ATOM 584 N N . HIS A 1 73 ? 4.056 -40.497 8.103 1.00 81.75 73 HIS A N 1
ATOM 585 C CA . HIS A 1 73 ? 3.886 -41.213 6.835 1.00 81.75 73 HIS A CA 1
ATOM 586 C C . HIS A 1 73 ? 5.145 -42.007 6.448 1.00 81.75 73 HIS A C 1
ATOM 588 O O . HIS A 1 73 ? 5.021 -43.177 6.079 1.00 81.75 73 HIS A O 1
ATOM 594 N N . TYR A 1 74 ? 6.341 -41.430 6.607 1.00 89.38 74 TYR A N 1
ATOM 595 C CA . TYR A 1 74 ? 7.619 -42.116 6.388 1.00 89.38 74 TYR A CA 1
ATOM 596 C C . TYR A 1 74 ? 7.785 -43.338 7.306 1.00 89.38 74 TYR A C 1
ATOM 598 O O . TYR A 1 74 ? 8.051 -44.433 6.813 1.00 89.38 74 TYR A O 1
ATOM 606 N N . GLN A 1 75 ? 7.527 -43.206 8.613 1.00 87.62 75 GLN A N 1
ATOM 607 C CA . GLN A 1 75 ? 7.539 -44.326 9.563 1.00 87.62 75 GLN A CA 1
ATOM 608 C C . GLN A 1 75 ? 6.562 -45.442 9.150 1.00 87.62 75 GLN A C 1
ATOM 610 O O . GLN A 1 75 ?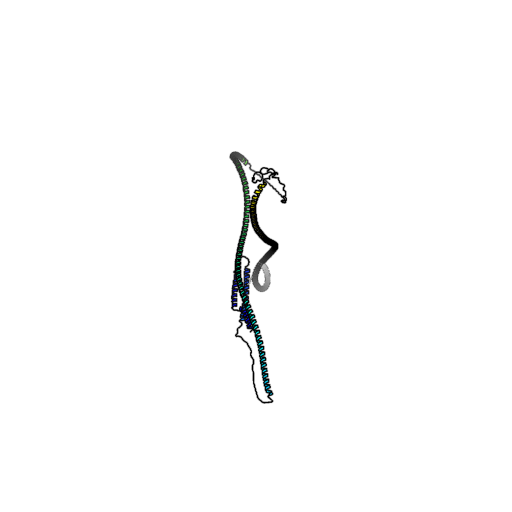 6.914 -46.622 9.186 1.00 87.62 75 GLN A O 1
ATOM 615 N N . SER A 1 76 ? 5.346 -45.090 8.710 1.00 85.94 76 SER A N 1
ATOM 616 C CA . SER A 1 76 ? 4.356 -46.072 8.239 1.00 85.94 76 SER A CA 1
ATOM 617 C C . SER A 1 76 ? 4.799 -46.785 6.954 1.00 85.94 76 SER A C 1
ATOM 619 O O . SER A 1 76 ? 4.586 -47.992 6.811 1.00 85.94 76 SER A O 1
ATOM 621 N N . LEU A 1 77 ? 5.446 -46.067 6.031 1.00 84.44 77 LEU A N 1
ATOM 622 C CA . LEU A 1 77 ? 6.012 -46.634 4.807 1.00 84.44 77 LEU A CA 1
ATOM 623 C C . LEU A 1 77 ? 7.197 -47.562 5.115 1.00 84.44 77 LEU A C 1
ATOM 625 O O . LEU A 1 77 ? 7.233 -48.683 4.607 1.00 84.44 77 LEU A O 1
ATOM 629 N N . TYR A 1 78 ? 8.106 -47.144 6.002 1.00 87.06 78 TYR A N 1
ATOM 630 C CA . TYR A 1 78 ? 9.234 -47.957 6.461 1.00 87.06 78 TYR A CA 1
ATOM 631 C C . TYR A 1 78 ? 8.750 -49.256 7.115 1.00 87.06 78 TYR A C 1
ATOM 633 O O . TYR A 1 78 ? 9.203 -50.336 6.747 1.00 87.06 78 TYR A O 1
ATOM 641 N N . ALA A 1 79 ? 7.770 -49.183 8.023 1.00 83.44 79 ALA A N 1
ATOM 642 C CA . ALA A 1 79 ? 7.204 -50.362 8.681 1.00 83.44 79 ALA A CA 1
ATOM 643 C C . ALA A 1 79 ? 6.566 -51.351 7.684 1.00 83.44 79 ALA A C 1
ATOM 645 O O . ALA A 1 79 ? 6.704 -52.566 7.836 1.00 83.44 79 ALA A O 1
ATOM 646 N N . ARG A 1 80 ? 5.909 -50.853 6.624 1.00 82.62 80 ARG A N 1
ATOM 647 C CA . ARG A 1 80 ? 5.387 -51.693 5.528 1.00 82.62 80 ARG A CA 1
ATOM 648 C C . ARG A 1 80 ? 6.511 -52.336 4.712 1.00 82.62 80 ARG A C 1
ATOM 650 O O . ARG A 1 80 ? 6.396 -53.510 4.360 1.00 82.62 80 ARG A O 1
ATOM 657 N N . TYR A 1 81 ? 7.581 -51.595 4.423 1.00 83.56 81 TYR A N 1
ATOM 658 C CA . TYR A 1 81 ? 8.735 -52.092 3.672 1.00 83.56 81 TYR A CA 1
ATOM 659 C C . TYR A 1 81 ? 9.528 -53.149 4.457 1.00 83.56 81 TYR A C 1
ATOM 661 O O . TYR A 1 81 ? 9.853 -54.201 3.904 1.00 83.56 81 TYR A O 1
ATOM 669 N N . ASP A 1 82 ? 9.796 -52.921 5.744 1.00 81.94 82 ASP A N 1
ATOM 670 C CA . ASP A 1 82 ? 10.495 -53.879 6.608 1.00 81.94 82 ASP A CA 1
ATOM 671 C C . ASP A 1 82 ? 9.665 -55.158 6.807 1.00 81.94 82 ASP A C 1
ATOM 673 O O . ASP A 1 82 ? 10.179 -56.265 6.640 1.00 81.94 82 ASP A O 1
ATOM 677 N N . HIS A 1 83 ? 8.346 -55.032 7.008 1.00 80.94 83 HIS A N 1
ATOM 678 C CA . HIS A 1 83 ? 7.436 -56.181 7.047 1.00 80.94 83 HIS A CA 1
ATOM 679 C C . HIS A 1 83 ? 7.459 -56.995 5.739 1.00 80.94 83 HIS A C 1
ATOM 681 O O . HIS A 1 83 ? 7.614 -58.219 5.774 1.00 80.94 83 HIS A O 1
ATOM 687 N N . LEU A 1 84 ? 7.371 -56.331 4.578 1.00 79.81 84 LEU A N 1
ATOM 688 C CA . LEU A 1 84 ? 7.448 -56.981 3.265 1.00 79.81 84 LEU A CA 1
ATOM 689 C C . LEU A 1 84 ? 8.804 -57.674 3.049 1.00 79.81 84 LEU A C 1
ATOM 691 O O . LEU A 1 84 ? 8.852 -58.822 2.603 1.00 79.81 84 LEU A O 1
ATOM 695 N N . THR A 1 85 ? 9.900 -57.009 3.417 1.00 76.88 85 THR A N 1
ATOM 696 C CA . THR A 1 85 ? 11.269 -57.541 3.327 1.00 76.88 85 THR A CA 1
ATOM 697 C C . THR A 1 85 ? 11.461 -58.740 4.260 1.00 76.88 85 THR A C 1
ATOM 699 O O . THR A 1 85 ? 12.074 -59.736 3.873 1.00 76.88 85 THR A O 1
ATOM 702 N N . GLY A 1 86 ? 10.870 -58.707 5.457 1.00 75.44 86 GLY A N 1
ATOM 703 C CA . GLY A 1 86 ? 10.817 -59.828 6.392 1.00 75.44 86 GLY A CA 1
ATOM 704 C C . GLY A 1 86 ? 10.062 -61.038 5.832 1.00 75.44 86 GLY A C 1
ATOM 705 O O . GLY A 1 86 ? 10.567 -62.159 5.898 1.00 75.44 86 GLY A O 1
ATOM 706 N N . GLU A 1 87 ? 8.892 -60.836 5.221 1.00 77.31 87 GLU A N 1
ATOM 707 C CA . GLU A 1 87 ? 8.127 -61.912 4.568 1.00 77.31 87 GLU A CA 1
ATOM 708 C C . GLU A 1 87 ? 8.837 -62.487 3.331 1.00 77.31 87 GLU A C 1
ATOM 710 O O . GLU A 1 87 ? 8.824 -63.704 3.109 1.00 77.31 87 GLU A O 1
ATOM 715 N N . LEU A 1 88 ? 9.527 -61.651 2.551 1.00 72.44 88 LEU A N 1
ATOM 716 C CA . LEU A 1 88 ? 10.389 -62.107 1.459 1.00 72.44 88 LEU A CA 1
ATOM 717 C C . LEU A 1 88 ? 11.583 -62.921 1.989 1.00 72.44 88 LEU A C 1
ATOM 719 O O . LEU A 1 88 ? 11.846 -64.017 1.487 1.00 72.44 88 LEU A O 1
ATOM 723 N N . ARG A 1 89 ? 12.252 -62.460 3.057 1.00 74.75 89 ARG A N 1
ATOM 724 C CA . ARG A 1 89 ? 13.353 -63.186 3.716 1.00 74.75 89 ARG A CA 1
ATOM 725 C C . ARG A 1 89 ? 12.886 -64.555 4.225 1.00 74.75 89 ARG A C 1
ATOM 727 O O . ARG A 1 89 ? 13.567 -65.548 3.961 1.00 74.75 89 ARG A O 1
ATOM 734 N N . LYS A 1 90 ? 11.706 -64.644 4.857 1.00 73.62 90 LYS A N 1
ATOM 735 C CA . LYS A 1 90 ? 11.079 -65.917 5.277 1.00 73.62 90 LYS A CA 1
ATOM 736 C C . LYS A 1 90 ? 10.831 -66.859 4.092 1.00 73.62 90 LYS A C 1
ATOM 738 O O . LYS A 1 90 ? 11.168 -68.039 4.176 1.00 73.62 90 LYS A O 1
ATOM 743 N N . LYS A 1 91 ? 10.297 -66.352 2.972 1.00 68.94 91 LYS A N 1
ATOM 744 C CA . LYS A 1 91 ? 10.048 -67.152 1.756 1.00 68.94 91 LYS A CA 1
ATOM 745 C C . LYS A 1 91 ? 11.339 -67.665 1.105 1.00 68.94 91 LYS A C 1
ATOM 747 O O . LYS A 1 91 ? 11.384 -68.831 0.717 1.00 68.94 91 LYS A O 1
ATOM 752 N N . ILE A 1 92 ? 12.399 -66.854 1.031 1.00 66.12 92 ILE A N 1
ATOM 753 C CA . ILE A 1 92 ? 13.690 -67.277 0.452 1.00 66.12 92 ILE A CA 1
ATOM 754 C C . ILE A 1 92 ? 14.395 -68.338 1.310 1.00 66.12 92 ILE A C 1
ATOM 756 O O . ILE A 1 92 ? 15.022 -69.240 0.753 1.00 66.12 92 ILE A O 1
ATOM 760 N N . HIS A 1 93 ? 14.272 -68.292 2.640 1.00 61.25 93 HIS A N 1
ATOM 761 C CA . HIS A 1 93 ? 14.938 -69.234 3.555 1.00 61.25 93 HIS A CA 1
ATOM 762 C C . HIS A 1 93 ? 14.077 -70.467 3.909 1.00 61.25 93 HIS A C 1
ATOM 764 O O . HIS A 1 93 ? 14.436 -71.262 4.778 1.00 61.25 93 HIS A O 1
ATOM 770 N N . GLY A 1 94 ? 12.960 -70.676 3.201 1.00 49.56 94 GLY A N 1
ATOM 771 C CA . GLY A 1 94 ? 12.031 -71.792 3.393 1.00 49.56 94 GLY A CA 1
ATOM 772 C C . GLY A 1 94 ? 12.601 -73.176 3.042 1.00 49.56 94 GLY A C 1
ATOM 773 O O . GLY A 1 94 ? 12.308 -73.716 1.978 1.00 49.56 94 GLY A O 1
ATOM 774 N N . LYS A 1 95 ? 13.334 -73.770 3.993 1.00 43.88 95 LYS A N 1
ATOM 775 C CA . LYS A 1 95 ? 13.926 -75.125 3.991 1.00 43.88 95 LYS A CA 1
ATOM 776 C C . LYS A 1 95 ? 15.044 -75.390 2.960 1.00 43.88 95 LYS A C 1
ATOM 778 O O . LYS A 1 95 ? 15.160 -74.777 1.894 1.00 43.88 95 LYS A O 1
ATOM 783 N N . GLN A 1 96 ? 15.891 -76.340 3.350 1.00 38.31 96 GLN A N 1
ATOM 784 C CA . GLN A 1 96 ? 17.130 -76.783 2.712 1.00 38.31 96 GLN A CA 1
ATOM 785 C C . GLN A 1 96 ? 17.181 -78.317 2.816 1.00 38.31 96 GLN A C 1
ATOM 787 O O . GLN A 1 96 ? 16.749 -78.865 3.831 1.00 38.31 96 GLN A O 1
ATOM 792 N N . GLY A 1 97 ? 17.660 -79.011 1.780 1.00 35.62 97 GLY A N 1
ATOM 793 C CA . GLY A 1 97 ? 17.699 -80.477 1.752 1.00 35.62 97 GLY A CA 1
ATOM 794 C C . GLY A 1 97 ? 18.510 -81.036 0.579 1.00 35.62 97 GLY A C 1
ATOM 795 O O . GLY A 1 97 ? 18.037 -80.966 -0.546 1.00 35.62 97 GLY A O 1
ATOM 796 N N . LYS A 1 98 ? 19.709 -81.541 0.912 1.00 39.38 98 LYS A N 1
ATOM 797 C CA . LYS A 1 98 ? 20.601 -82.525 0.246 1.00 39.38 98 LYS A CA 1
ATOM 798 C C . LYS A 1 98 ? 20.619 -82.694 -1.297 1.00 39.38 98 LYS A C 1
ATOM 800 O O . LYS A 1 98 ? 19.616 -83.102 -1.862 1.00 39.38 98 LYS A O 1
ATOM 805 N N . GLU A 1 99 ? 21.848 -82.599 -1.848 1.00 34.25 99 GLU A N 1
ATOM 806 C CA . GLU A 1 99 ? 22.440 -83.389 -2.973 1.00 34.25 99 GLU A CA 1
ATOM 807 C C . GLU A 1 99 ? 21.805 -83.311 -4.403 1.00 34.25 99 GLU A C 1
ATOM 809 O O . GLU A 1 99 ? 20.601 -83.131 -4.533 1.00 34.25 99 GLU A O 1
ATOM 814 N N . SER A 1 100 ? 22.511 -83.451 -5.551 1.00 38.59 100 SER A N 1
ATOM 815 C CA . SER A 1 100 ? 23.960 -83.411 -5.916 1.00 38.59 100 SER A CA 1
ATOM 816 C C . SER A 1 100 ? 24.184 -83.396 -7.470 1.00 38.59 100 SER A C 1
ATOM 818 O O . SER A 1 100 ? 23.403 -84.010 -8.187 1.00 38.59 100 SER A O 1
ATOM 820 N N . ASP A 1 101 ? 25.256 -82.736 -7.948 1.00 34.41 101 ASP A N 1
ATOM 821 C CA . ASP A 1 101 ? 26.180 -82.991 -9.106 1.00 34.41 101 ASP A CA 1
ATOM 822 C C . ASP A 1 101 ? 25.776 -83.191 -10.623 1.00 34.41 101 ASP A C 1
ATOM 824 O O . ASP A 1 101 ? 25.103 -84.141 -11.000 1.00 34.41 101 ASP A O 1
ATOM 828 N N . SER A 1 102 ? 26.362 -82.330 -11.497 1.00 37.81 102 SER A N 1
ATOM 829 C CA . SER A 1 102 ? 27.215 -82.565 -12.725 1.00 37.81 102 SER A CA 1
ATOM 830 C C . SER A 1 102 ? 26.795 -83.156 -14.131 1.00 37.81 102 SER A C 1
ATOM 832 O O . SER A 1 102 ? 26.575 -84.348 -14.282 1.00 37.81 102 SER A O 1
ATOM 834 N N . SER A 1 103 ? 26.935 -82.313 -15.195 1.00 44.78 103 SER A N 1
ATOM 835 C CA . SER A 1 103 ? 27.697 -82.431 -16.509 1.00 44.78 103 SER A CA 1
ATOM 836 C C . SER A 1 103 ? 27.451 -83.403 -17.738 1.00 44.78 103 SER A C 1
ATOM 838 O O . SER A 1 103 ? 27.584 -84.609 -17.590 1.00 44.78 103 SER A O 1
ATOM 840 N N . SER A 1 104 ? 27.434 -82.821 -18.978 1.00 44.03 104 SER A N 1
ATOM 841 C CA . SER A 1 104 ? 28.105 -83.198 -20.298 1.00 44.03 104 SER A CA 1
ATOM 842 C C . SER A 1 104 ? 27.623 -84.314 -21.317 1.00 44.03 104 SER A C 1
ATOM 844 O O . SER A 1 104 ? 26.832 -85.176 -20.954 1.00 44.03 104 SER A O 1
ATOM 846 N N . SER A 1 105 ? 28.198 -84.336 -22.563 1.00 54.25 105 SER A N 1
ATOM 847 C CA . SER A 1 105 ? 28.227 -85.358 -23.706 1.00 54.25 105 SER A CA 1
ATOM 848 C C . SER A 1 105 ? 26.970 -85.626 -24.616 1.00 54.25 105 SER A C 1
ATOM 850 O O . SER A 1 105 ? 25.878 -85.301 -24.158 1.00 54.25 105 SER A O 1
ATOM 852 N N . SER A 1 106 ? 26.944 -86.251 -25.842 1.00 49.44 106 SER A N 1
ATOM 853 C CA . SER A 1 106 ? 27.851 -86.582 -27.027 1.00 49.44 106 SER A CA 1
ATOM 854 C C . SER A 1 106 ? 27.090 -87.469 -28.104 1.00 49.44 106 SER A C 1
ATOM 856 O O . SER A 1 106 ? 26.010 -87.928 -27.736 1.00 49.44 106 SER A O 1
ATOM 858 N N . ASP A 1 107 ? 27.502 -87.924 -29.333 1.00 50.50 107 ASP A N 1
ATOM 859 C CA . ASP A 1 107 ? 28.278 -87.464 -30.551 1.00 50.50 107 ASP A CA 1
ATOM 860 C C . ASP A 1 107 ? 28.176 -88.513 -31.763 1.00 50.50 107 ASP A C 1
ATOM 862 O O . ASP A 1 107 ? 27.489 -89.519 -31.584 1.00 50.50 107 ASP A O 1
ATOM 866 N N . SER A 1 108 ? 28.844 -88.313 -32.948 1.00 47.19 108 SER A N 1
ATOM 867 C CA . SER A 1 108 ? 29.395 -89.318 -33.969 1.00 47.19 108 SER A CA 1
ATOM 868 C C . SER A 1 108 ? 28.763 -89.802 -35.348 1.00 47.19 108 SER A C 1
ATOM 870 O O . SER A 1 108 ? 27.643 -90.296 -35.399 1.00 47.19 108 SER A O 1
ATOM 872 N N . ASP A 1 109 ? 29.575 -89.730 -36.449 1.00 48.50 109 ASP A N 1
ATOM 873 C CA . ASP A 1 109 ? 30.227 -90.730 -37.408 1.00 48.50 109 ASP A CA 1
ATOM 874 C C . ASP A 1 109 ? 29.565 -91.873 -38.290 1.00 48.50 109 ASP A C 1
ATOM 876 O O . ASP A 1 109 ? 28.549 -92.455 -37.919 1.00 48.50 109 ASP A O 1
ATOM 880 N N . SER A 1 110 ? 30.182 -92.266 -39.459 1.00 51.62 110 SER A N 1
ATOM 881 C CA . SER A 1 110 ? 30.027 -93.557 -40.267 1.00 51.62 110 SER A CA 1
ATOM 882 C C . SER A 1 110 ? 30.953 -93.719 -41.548 1.00 51.62 110 SER A C 1
ATOM 884 O O . SER A 1 110 ? 31.405 -92.693 -42.044 1.00 51.62 110 SER A O 1
ATOM 886 N N . ASP A 1 111 ? 31.234 -94.945 -42.110 1.00 47.56 111 ASP A N 1
ATOM 887 C CA . ASP A 1 111 ? 32.129 -95.228 -43.317 1.00 47.56 111 ASP A CA 1
ATOM 888 C C . ASP A 1 111 ? 32.068 -96.694 -43.974 1.00 47.56 111 ASP A C 1
ATOM 890 O O . ASP A 1 111 ? 31.396 -97.561 -43.414 1.00 47.56 111 ASP A O 1
ATOM 894 N N . TYR A 1 112 ? 32.821 -96.987 -45.088 1.00 35.88 112 TYR A N 1
ATOM 895 C CA . TYR A 1 112 ? 33.388 -98.275 -45.689 1.00 35.88 112 TYR A CA 1
ATOM 896 C C . TYR A 1 112 ? 32.833 -99.035 -46.967 1.00 35.88 112 TYR A C 1
ATOM 898 O O . TYR A 1 112 ? 31.687 -98.858 -47.364 1.00 35.88 112 TYR A O 1
ATOM 906 N N . SER A 1 113 ? 33.664 -99.903 -47.646 1.00 40.16 113 SER A N 1
ATOM 907 C CA . SER A 1 113 ? 33.358 -100.688 -48.918 1.00 40.16 113 SER A CA 1
ATOM 908 C C . SER A 1 113 ? 34.260 -101.979 -49.261 1.00 40.16 113 SER A C 1
ATOM 910 O O . SER A 1 113 ? 34.728 -102.620 -48.311 1.00 40.16 113 SER A O 1
ATOM 912 N N . PRO A 1 114 ? 34.591 -102.446 -50.522 1.00 65.00 114 PRO A N 1
ATOM 913 C CA . PRO A 1 114 ? 34.020 -103.591 -51.327 1.00 65.00 114 PRO A CA 1
ATOM 914 C C . PRO A 1 114 ? 34.795 -104.979 -51.398 1.00 65.00 114 PRO A C 1
ATOM 916 O O . PRO A 1 114 ? 34.880 -105.605 -50.343 1.00 65.00 114 PRO A O 1
ATOM 919 N N . LYS A 1 115 ? 35.376 -105.461 -52.553 1.00 42.22 115 LYS A N 1
ATOM 920 C CA . LYS A 1 115 ? 36.182 -106.740 -52.859 1.00 42.22 115 LYS A CA 1
ATOM 921 C C . LYS A 1 115 ? 35.368 -107.958 -53.468 1.00 42.22 115 LYS A C 1
ATOM 923 O O . LYS A 1 115 ? 34.157 -107.917 -53.311 1.00 42.22 115 LYS A O 1
ATOM 928 N N . ASP A 1 116 ? 35.816 -109.050 -54.172 1.00 39.28 116 ASP A N 1
ATOM 929 C CA . ASP A 1 116 ? 37.120 -109.654 -54.656 1.00 39.28 116 ASP A CA 1
ATOM 930 C C . ASP A 1 116 ? 37.063 -110.547 -55.999 1.00 39.28 116 ASP A C 1
ATOM 932 O O . ASP A 1 116 ? 36.392 -110.110 -56.931 1.00 39.28 116 ASP A O 1
ATOM 936 N N . LYS A 1 117 ? 37.807 -111.696 -56.204 1.00 43.31 117 LYS A N 1
ATOM 937 C CA . LYS A 1 117 ? 38.242 -112.322 -57.534 1.00 43.31 117 LYS A CA 1
ATOM 938 C C . LYS A 1 117 ? 38.474 -113.897 -57.652 1.00 43.31 117 LYS A C 1
ATOM 940 O O . LYS A 1 117 ? 38.797 -114.513 -56.645 1.00 43.31 117 LYS A O 1
ATOM 945 N N . GLY A 1 118 ? 38.499 -114.513 -58.881 1.00 41.03 118 GLY A N 1
ATOM 946 C CA . GLY A 1 118 ? 39.150 -115.837 -59.286 1.00 41.03 118 GLY A CA 1
ATOM 947 C C . GLY A 1 118 ? 38.299 -116.899 -60.092 1.00 41.03 118 GLY A C 1
ATOM 948 O O . GLY A 1 118 ? 37.088 -116.719 -60.106 1.00 41.03 118 GLY A O 1
ATOM 949 N N . SER A 1 119 ? 38.747 -118.034 -60.731 1.00 41.53 119 SER A N 1
ATOM 950 C CA . SER A 1 119 ? 40.033 -118.523 -61.367 1.00 41.53 119 SER A CA 1
ATOM 951 C C . SER A 1 119 ? 39.982 -119.946 -62.098 1.00 41.53 119 SER A C 1
ATOM 953 O O . SER A 1 119 ? 39.383 -120.858 -61.543 1.00 41.53 119 SER A O 1
ATOM 955 N N . GLN A 1 120 ? 40.693 -120.151 -63.249 1.00 34.66 120 GLN A N 1
ATOM 956 C CA . GLN A 1 120 ? 41.392 -121.360 -63.876 1.00 34.66 120 GLN A CA 1
ATOM 957 C C . GLN A 1 120 ? 40.799 -122.764 -64.351 1.00 34.66 120 GLN A C 1
ATOM 959 O O . GLN A 1 120 ? 40.199 -123.496 -63.578 1.00 34.66 120 GLN A O 1
ATOM 964 N N . ASN A 1 121 ? 41.233 -123.197 -65.577 1.00 32.28 121 ASN A N 1
ATOM 965 C CA . ASN A 1 121 ? 41.753 -124.510 -66.146 1.00 32.28 121 ASN A CA 1
ATOM 966 C C . ASN A 1 121 ? 41.020 -125.899 -66.352 1.00 32.28 121 ASN A C 1
ATOM 968 O O . ASN A 1 121 ? 40.595 -126.535 -65.396 1.00 32.28 121 ASN A O 1
ATOM 972 N N . GLY A 1 122 ? 41.210 -126.491 -67.571 1.00 39.47 122 GLY A N 1
ATOM 973 C CA . GLY A 1 122 ? 41.566 -127.924 -67.902 1.00 39.47 122 GLY A CA 1
ATOM 974 C C . GLY A 1 122 ? 40.457 -128.992 -68.169 1.00 39.47 122 GLY A C 1
ATOM 975 O O . GLY A 1 122 ? 39.316 -128.765 -67.792 1.00 39.47 122 GLY A O 1
ATOM 976 N N . GLN A 1 123 ? 40.676 -130.213 -68.728 1.00 31.17 123 GLN A N 1
ATOM 977 C CA . GLN A 1 123 ? 41.556 -130.786 -69.800 1.00 31.17 123 GLN A CA 1
ATOM 978 C C . GLN A 1 123 ? 41.043 -132.228 -70.195 1.00 31.17 123 GLN A C 1
ATOM 980 O O . GLN A 1 123 ? 40.321 -132.826 -69.403 1.00 31.17 123 GLN A O 1
ATOM 985 N N . LEU A 1 124 ? 41.478 -132.809 -71.340 1.00 33.69 124 LEU A N 1
ATOM 986 C CA . LEU A 1 124 ? 41.326 -134.221 -71.827 1.00 33.69 124 LEU A CA 1
ATOM 987 C C . LEU A 1 124 ? 39.945 -134.600 -72.439 1.00 33.69 124 LEU A C 1
ATOM 989 O O . LEU A 1 124 ? 38.896 -134.387 -71.843 1.00 33.69 124 LEU A O 1
ATOM 993 N N . GLU A 1 125 ? 39.869 -134.952 -73.734 1.00 31.00 125 GLU A N 1
ATOM 994 C CA . GLU A 1 125 ? 40.021 -136.307 -74.333 1.00 31.00 125 GLU A CA 1
ATOM 995 C C . GLU A 1 125 ? 38.994 -137.338 -73.811 1.00 31.00 125 GLU A C 1
ATOM 997 O O . GLU A 1 125 ? 38.920 -137.608 -72.620 1.00 31.00 125 GLU A O 1
ATOM 1002 N N . SER A 1 126 ? 38.172 -138.006 -74.626 1.00 36.59 126 SER A N 1
ATOM 1003 C CA . SER A 1 126 ? 37.960 -137.990 -76.088 1.00 36.59 126 SER A CA 1
ATOM 1004 C C . SER A 1 126 ? 37.070 -136.798 -76.552 1.00 36.59 126 SER A C 1
ATOM 1006 O O . SER A 1 126 ? 36.725 -135.950 -75.731 1.00 36.59 126 SER A O 1
ATOM 1008 N N . GLU A 1 127 ? 36.663 -136.595 -77.819 1.00 36.59 127 GLU A N 1
ATOM 1009 C CA . GLU A 1 127 ? 36.485 -137.514 -78.965 1.00 36.59 127 GLU A CA 1
ATOM 1010 C C . GLU A 1 127 ? 36.395 -136.763 -80.326 1.00 36.59 127 GLU A C 1
ATOM 1012 O O . GLU A 1 127 ? 36.264 -135.538 -80.340 1.00 36.59 127 GLU A O 1
ATOM 1017 N N . PHE A 1 128 ? 36.417 -137.468 -81.469 1.00 37.94 128 PHE A N 1
ATOM 1018 C CA . PHE A 1 128 ? 36.390 -136.866 -82.818 1.00 37.94 128 PHE A CA 1
ATOM 1019 C C . PHE A 1 128 ? 35.009 -136.411 -83.323 1.00 37.94 128 PHE A C 1
ATOM 1021 O O . PHE A 1 128 ? 34.950 -135.672 -84.302 1.00 37.94 128 PHE A O 1
ATOM 1028 N N . GLN A 1 129 ? 33.927 -136.714 -82.603 1.00 48.44 129 GLN A N 1
ATOM 1029 C CA . GLN A 1 129 ? 32.638 -136.018 -82.725 1.00 48.44 129 GLN A CA 1
ATOM 1030 C C . GLN A 1 129 ? 32.435 -134.941 -81.629 1.00 48.44 129 GLN A C 1
ATOM 1032 O O . GLN A 1 129 ? 31.312 -134.518 -81.365 1.00 48.44 129 GLN A O 1
ATOM 1037 N N . LYS A 1 130 ? 33.516 -134.501 -80.961 1.00 45.94 130 LYS A N 1
ATOM 1038 C CA . LYS A 1 130 ? 33.477 -133.628 -79.764 1.00 45.94 130 LYS A CA 1
ATOM 1039 C C . LYS A 1 130 ? 34.438 -132.429 -79.816 1.00 45.94 130 LYS A C 1
ATOM 1041 O O . LYS A 1 130 ? 34.284 -131.480 -79.052 1.00 45.94 130 LYS A O 1
ATOM 1046 N N . THR A 1 131 ? 35.423 -132.438 -80.715 1.00 46.72 131 THR A N 1
ATOM 1047 C CA . THR A 1 131 ? 36.427 -131.365 -80.868 1.00 46.72 131 THR A CA 1
ATOM 1048 C C . THR A 1 131 ? 35.853 -130.046 -81.398 1.00 46.72 131 THR A C 1
ATOM 1050 O O . THR A 1 131 ? 36.407 -128.989 -81.102 1.00 46.72 131 THR A O 1
ATOM 1053 N N . SER A 1 132 ? 34.712 -130.080 -82.097 1.00 49.41 132 SER A N 1
ATOM 1054 C CA . SER A 1 132 ? 34.003 -128.876 -82.571 1.00 49.41 132 SER A CA 1
ATOM 1055 C C . SER A 1 132 ? 33.455 -127.991 -81.440 1.00 49.41 132 SER A C 1
ATOM 1057 O O . SER A 1 132 ? 33.166 -126.819 -81.671 1.00 49.41 132 SER A O 1
ATOM 1059 N N . ASP A 1 133 ? 33.316 -128.535 -80.229 1.00 55.53 133 ASP A N 1
ATOM 1060 C CA . ASP A 1 133 ? 32.709 -127.861 -79.078 1.00 55.53 133 ASP A CA 1
ATOM 1061 C C . ASP A 1 133 ? 33.731 -127.140 -78.183 1.00 55.53 133 ASP A C 1
ATOM 1063 O O . ASP A 1 133 ? 33.369 -126.200 -77.476 1.00 55.53 133 ASP A O 1
ATOM 1067 N N . GLY A 1 134 ? 34.988 -127.598 -78.159 1.00 59.53 134 GLY A N 1
ATOM 1068 C CA . GLY A 1 134 ? 36.005 -127.124 -77.211 1.00 59.53 134 GLY A CA 1
ATOM 1069 C C . GLY A 1 134 ? 36.512 -125.722 -77.541 1.00 59.53 134 GLY A C 1
ATOM 1070 O O . GLY A 1 134 ? 36.342 -124.794 -76.753 1.00 59.53 134 GLY A O 1
ATOM 1071 N N . VAL A 1 135 ? 37.051 -125.554 -78.753 1.00 60.94 135 VAL A N 1
ATOM 1072 C CA . VAL A 1 135 ? 37.628 -124.282 -79.229 1.00 60.94 135 VAL A CA 1
ATOM 1073 C C . VAL A 1 135 ? 36.580 -123.160 -79.245 1.00 60.94 135 VAL A C 1
ATOM 1075 O O . VAL A 1 135 ? 36.886 -122.013 -78.923 1.00 60.94 135 VAL A O 1
ATOM 1078 N N . GLY A 1 136 ? 35.320 -123.494 -79.550 1.00 65.31 136 GLY A N 1
ATOM 1079 C CA . GLY A 1 136 ? 34.202 -122.554 -79.464 1.00 65.31 136 GLY A CA 1
ATOM 1080 C C . GLY A 1 136 ? 33.958 -122.050 -78.038 1.00 65.31 136 GLY A C 1
ATOM 1081 O O . GLY A 1 136 ? 33.768 -120.851 -77.847 1.00 65.31 136 GLY A O 1
ATOM 1082 N N . LYS A 1 137 ? 34.021 -122.932 -77.031 1.00 73.50 137 LYS A N 1
ATOM 1083 C CA . LYS A 1 137 ? 33.815 -122.575 -75.616 1.00 73.50 137 LYS A CA 1
ATOM 1084 C C . LYS A 1 137 ? 34.971 -121.748 -75.054 1.00 73.50 137 LYS A C 1
ATOM 1086 O O . LYS A 1 137 ? 34.710 -120.775 -74.356 1.00 73.50 137 LYS A O 1
ATOM 1091 N N . GLU A 1 138 ? 36.221 -122.062 -75.390 1.00 67.56 138 GLU A N 1
ATOM 1092 C CA . GLU A 1 138 ? 37.377 -121.256 -74.958 1.00 67.56 138 GLU A CA 1
ATOM 1093 C C . GLU A 1 138 ? 37.346 -119.843 -75.559 1.00 67.56 138 GLU A C 1
ATOM 1095 O O . GLU A 1 138 ? 37.472 -118.860 -74.826 1.00 67.56 138 GLU A O 1
ATOM 1100 N N . LEU A 1 139 ? 37.073 -119.719 -76.864 1.00 73.00 139 LEU A N 1
ATOM 1101 C CA . LEU A 1 139 ? 36.904 -118.420 -77.523 1.00 73.00 139 LEU A CA 1
ATOM 1102 C C . LEU A 1 139 ? 35.719 -117.632 -76.932 1.00 73.00 139 LEU A C 1
ATOM 1104 O O . LEU A 1 139 ? 35.815 -116.423 -76.718 1.00 73.00 139 LEU A O 1
ATOM 1108 N N . GLN A 1 140 ? 34.613 -118.313 -76.617 1.00 76.31 140 GLN A N 1
ATOM 1109 C CA . GLN A 1 140 ? 33.440 -117.704 -75.991 1.00 76.31 140 GLN A CA 1
ATOM 1110 C C . GLN A 1 140 ? 33.717 -117.239 -74.552 1.00 76.31 140 GLN A C 1
ATOM 1112 O O . GLN A 1 140 ? 33.274 -116.150 -74.191 1.00 76.31 140 GLN A O 1
ATOM 1117 N N . MET A 1 141 ? 34.482 -117.993 -73.750 1.00 77.44 141 MET A N 1
ATOM 1118 C CA . MET A 1 141 ? 34.914 -117.563 -72.412 1.00 77.44 141 MET A CA 1
ATOM 1119 C C . MET A 1 141 ? 35.860 -116.361 -72.477 1.00 77.44 141 MET A C 1
ATOM 1121 O O . MET A 1 141 ? 35.643 -115.392 -71.754 1.00 77.44 141 MET A O 1
ATOM 1125 N N . ALA A 1 142 ? 36.844 -116.367 -73.382 1.00 71.62 142 ALA A N 1
ATOM 1126 C CA . ALA A 1 142 ? 37.746 -115.231 -73.577 1.00 71.62 142 ALA A CA 1
ATOM 1127 C C . ALA A 1 142 ? 36.987 -113.965 -74.022 1.00 71.62 142 ALA A C 1
ATOM 1129 O O . ALA A 1 142 ? 37.254 -112.868 -73.534 1.00 71.62 142 ALA A O 1
ATOM 1130 N N . HIS A 1 143 ? 35.979 -114.100 -74.893 1.00 79.56 143 HIS A N 1
ATOM 1131 C CA . HIS A 1 143 ? 35.081 -112.991 -75.225 1.00 79.56 143 HIS A CA 1
ATOM 1132 C C . HIS A 1 143 ? 34.225 -112.533 -74.034 1.00 79.56 143 HIS A C 1
ATOM 1134 O O . HIS A 1 143 ? 33.982 -111.332 -73.908 1.00 79.56 143 HIS A O 1
ATOM 1140 N N . LEU A 1 144 ? 33.802 -113.443 -73.149 1.00 82.62 144 LEU A N 1
ATOM 1141 C CA . LEU A 1 144 ? 33.066 -113.106 -71.927 1.00 82.62 144 LEU A CA 1
ATOM 1142 C C . LEU A 1 144 ? 33.939 -112.319 -70.937 1.00 82.62 144 LEU A C 1
ATOM 1144 O O . LEU A 1 144 ? 33.497 -111.302 -70.408 1.00 82.62 144 LEU A O 1
ATOM 1148 N N . GLU A 1 145 ? 35.187 -112.744 -70.732 1.00 80.44 145 GLU A N 1
ATOM 1149 C CA . GLU A 1 145 ? 36.155 -112.076 -69.856 1.00 80.44 145 GLU A CA 1
ATOM 1150 C C . GLU A 1 145 ? 36.566 -110.705 -70.412 1.00 80.44 145 GLU A C 1
ATOM 1152 O O . GLU A 1 145 ? 36.556 -109.714 -69.684 1.00 80.44 145 GLU A O 1
ATOM 1157 N N . VAL A 1 146 ? 36.809 -110.592 -71.723 1.00 79.81 146 VAL A N 1
ATOM 1158 C CA . VAL A 1 146 ? 37.037 -109.295 -72.386 1.00 79.81 146 VAL A CA 1
ATOM 1159 C C . VAL A 1 146 ? 35.806 -108.385 -72.288 1.00 79.81 146 VAL A C 1
ATOM 1161 O O . VAL A 1 146 ? 35.962 -107.173 -72.141 1.00 79.81 146 VAL A O 1
ATOM 1164 N N . ALA A 1 147 ? 34.583 -108.923 -72.338 1.00 82.50 147 ALA A N 1
ATOM 1165 C CA . ALA A 1 147 ? 33.364 -108.140 -72.128 1.00 82.50 147 ALA A CA 1
ATOM 1166 C C . ALA A 1 147 ? 33.198 -107.689 -70.664 1.00 82.50 147 ALA A C 1
ATOM 1168 O O . ALA A 1 147 ? 32.745 -106.571 -70.417 1.00 82.50 147 ALA A O 1
ATOM 1169 N N . ASP A 1 148 ? 33.593 -108.516 -69.696 1.00 85.19 148 ASP A N 1
ATOM 1170 C CA . ASP A 1 148 ? 33.553 -108.185 -68.270 1.00 85.19 148 ASP A CA 1
ATOM 1171 C C . ASP A 1 148 ? 34.615 -107.144 -67.881 1.00 85.19 148 ASP A C 1
ATOM 1173 O O . ASP A 1 148 ? 34.301 -106.157 -67.214 1.00 85.19 148 ASP A O 1
ATOM 1177 N N . LEU A 1 149 ? 35.843 -107.293 -68.389 1.00 86.00 149 LEU A N 1
ATOM 1178 C CA . LEU A 1 149 ? 36.912 -106.301 -68.259 1.00 86.00 149 LEU A CA 1
ATOM 1179 C C . LEU A 1 149 ? 36.547 -104.981 -68.946 1.00 86.00 149 LEU A C 1
ATOM 1181 O O . LEU A 1 149 ? 36.791 -103.922 -68.374 1.00 86.00 149 LEU A O 1
ATOM 1185 N N . LYS A 1 150 ? 35.897 -105.014 -70.120 1.00 83.75 150 LYS A N 1
ATOM 1186 C CA . LYS A 1 150 ? 35.336 -103.804 -70.745 1.00 83.75 150 LYS A CA 1
ATOM 1187 C C . LYS A 1 150 ? 34.281 -103.140 -69.864 1.00 83.75 150 LYS A C 1
ATOM 1189 O O . LYS A 1 150 ? 34.334 -101.927 -69.716 1.00 83.75 150 LYS A O 1
ATOM 1194 N N . ARG A 1 151 ? 33.370 -103.905 -69.248 1.00 84.69 151 ARG A N 1
ATOM 1195 C CA . ARG A 1 151 ? 32.343 -103.347 -68.350 1.00 84.69 151 ARG A CA 1
ATOM 1196 C C . ARG A 1 151 ? 32.956 -102.726 -67.093 1.00 84.69 151 ARG A C 1
ATOM 1198 O O . ARG A 1 151 ? 32.540 -101.652 -66.689 1.00 84.69 151 ARG A O 1
ATOM 1205 N N . LYS A 1 152 ? 33.978 -103.361 -66.512 1.00 88.75 152 LYS A N 1
ATOM 1206 C CA . LYS A 1 152 ? 34.751 -102.807 -65.384 1.00 88.75 152 LYS A CA 1
ATOM 1207 C C . LYS A 1 152 ? 35.541 -101.556 -65.776 1.00 88.75 152 LYS A C 1
ATOM 1209 O O . LYS A 1 152 ? 35.692 -100.655 -64.960 1.00 88.75 152 LYS A O 1
ATOM 1214 N N . LEU A 1 153 ? 36.027 -101.482 -67.016 1.00 84.06 153 LEU A N 1
ATOM 1215 C CA . LEU A 1 153 ? 36.695 -100.294 -67.546 1.00 84.06 153 LEU A CA 1
ATOM 1216 C C . LEU A 1 153 ? 35.708 -99.139 -67.782 1.00 84.06 153 LEU A C 1
ATOM 1218 O O . LEU A 1 153 ? 36.062 -97.997 -67.502 1.00 84.06 153 LEU A O 1
ATOM 1222 N N . THR A 1 154 ? 34.481 -99.411 -68.250 1.00 83.25 154 THR A N 1
ATOM 1223 C CA . THR A 1 154 ? 33.447 -98.370 -68.384 1.00 83.25 154 THR A CA 1
ATOM 1224 C C . THR A 1 154 ? 32.952 -97.890 -67.026 1.00 83.25 154 THR A C 1
ATOM 1226 O O . THR A 1 154 ? 32.957 -96.685 -66.815 1.00 83.25 154 THR A O 1
ATOM 1229 N N . THR A 1 155 ? 32.652 -98.778 -66.066 1.00 84.38 155 THR A N 1
ATOM 1230 C CA . THR A 1 155 ? 32.223 -98.334 -64.723 1.00 84.38 155 THR A CA 1
ATOM 1231 C C . THR A 1 155 ? 33.324 -97.568 -63.991 1.00 84.38 155 THR A C 1
ATOM 1233 O O . THR A 1 155 ? 33.042 -96.541 -63.394 1.00 84.38 155 THR A O 1
ATOM 1236 N N . MET A 1 156 ? 34.595 -97.979 -64.099 1.00 86.12 156 MET A N 1
ATOM 1237 C CA . MET A 1 156 ? 35.725 -97.206 -63.555 1.00 86.12 156 MET A CA 1
ATOM 1238 C C . MET A 1 156 ? 35.885 -95.839 -64.249 1.00 86.12 156 MET A C 1
ATOM 1240 O O . MET A 1 156 ? 36.313 -94.871 -63.622 1.00 86.12 156 MET A O 1
ATOM 1244 N N . GLY A 1 157 ? 35.554 -95.744 -65.542 1.00 86.69 157 GLY A N 1
ATOM 1245 C CA . GLY A 1 157 ? 35.495 -94.477 -66.272 1.00 86.69 157 GLY A CA 1
ATOM 1246 C C . GLY A 1 157 ? 34.387 -93.563 -65.747 1.00 86.69 157 GLY A C 1
ATOM 1247 O O . GLY A 1 157 ? 34.656 -92.416 -65.405 1.00 86.69 157 GLY A O 1
ATOM 1248 N N . GLU A 1 158 ? 33.176 -94.100 -65.611 1.00 88.44 158 GLU A N 1
ATOM 1249 C CA . GLU A 1 158 ? 31.991 -93.415 -65.078 1.00 88.44 158 GLU A CA 1
ATOM 1250 C C . GLU A 1 158 ? 32.204 -92.954 -63.621 1.00 88.44 158 GLU A C 1
ATOM 1252 O O . GLU A 1 158 ? 31.951 -91.795 -63.298 1.00 88.44 158 GLU A O 1
ATOM 1257 N N . GLU A 1 159 ? 32.759 -93.811 -62.756 1.00 88.31 159 GLU A N 1
ATOM 1258 C CA . GLU A 1 159 ? 33.149 -93.486 -61.374 1.00 88.31 159 GLU A CA 1
ATOM 1259 C C . GLU A 1 159 ? 34.196 -92.360 -61.323 1.00 88.31 159 GLU A C 1
ATOM 1261 O O . GLU A 1 159 ? 34.081 -91.432 -60.521 1.00 88.31 159 GLU A O 1
ATOM 1266 N N . LYS A 1 160 ? 35.206 -92.402 -62.203 1.00 89.44 160 LYS A N 1
ATOM 1267 C CA . LYS A 1 160 ? 36.234 -91.356 -62.303 1.00 89.44 160 LYS A CA 1
ATOM 1268 C C . LYS A 1 160 ? 35.650 -90.025 -62.783 1.00 89.44 160 LYS A C 1
ATOM 1270 O O . LYS A 1 160 ? 36.054 -88.976 -62.282 1.00 89.44 160 LYS A O 1
ATOM 1275 N N . GLU A 1 161 ? 34.737 -90.043 -63.751 1.00 89.94 161 GLU A N 1
ATOM 1276 C CA . GLU A 1 161 ? 34.075 -88.832 -64.248 1.00 89.94 161 GLU A CA 1
ATOM 1277 C C . GLU A 1 161 ? 33.143 -88.230 -63.189 1.00 89.94 161 GLU A C 1
ATOM 1279 O O . GLU A 1 161 ? 33.210 -87.022 -62.948 1.00 89.94 161 GLU A O 1
ATOM 1284 N N . ALA A 1 162 ? 32.372 -89.056 -62.474 1.00 90.44 162 ALA A N 1
ATOM 1285 C CA . ALA A 1 162 ? 31.556 -88.626 -61.339 1.00 90.44 162 ALA A CA 1
ATOM 1286 C C . ALA A 1 162 ? 32.408 -87.983 -60.230 1.00 90.44 162 ALA A C 1
ATOM 1288 O O . ALA A 1 162 ? 32.133 -86.854 -59.819 1.00 90.44 162 ALA A O 1
ATOM 1289 N N . LEU A 1 163 ? 33.501 -88.637 -59.815 1.00 91.69 163 LEU A N 1
ATOM 1290 C CA . LEU A 1 163 ? 34.425 -88.104 -58.809 1.00 91.69 163 LEU A CA 1
ATOM 1291 C C . LEU A 1 163 ? 35.084 -86.788 -59.261 1.00 91.69 163 LEU A C 1
ATOM 1293 O O . LEU A 1 163 ? 35.306 -85.892 -58.447 1.00 91.69 163 LEU A O 1
ATOM 1297 N N . ASN A 1 164 ? 35.366 -86.628 -60.558 1.00 91.88 164 ASN A N 1
ATOM 1298 C CA . ASN A 1 164 ? 35.898 -85.378 -61.101 1.00 91.88 164 ASN A CA 1
ATOM 1299 C C . ASN A 1 164 ? 34.854 -84.241 -61.083 1.00 91.88 164 ASN A C 1
ATOM 1301 O O . ASN A 1 164 ? 35.201 -83.091 -60.809 1.00 91.88 164 ASN A O 1
ATOM 1305 N N . VAL A 1 165 ? 33.573 -84.546 -61.322 1.00 92.25 165 VAL A N 1
ATOM 1306 C CA . VAL A 1 165 ? 32.468 -83.581 -61.162 1.00 92.25 165 VAL A CA 1
ATOM 1307 C C . VAL A 1 165 ? 32.303 -83.175 -59.694 1.00 92.25 165 VAL A C 1
ATOM 1309 O O . VAL A 1 165 ? 32.196 -81.981 -59.409 1.00 92.25 165 VAL A O 1
ATOM 1312 N N . GLU A 1 166 ? 32.353 -84.122 -58.753 1.00 92.75 166 GLU A N 1
ATOM 1313 C CA . GLU A 1 166 ? 32.301 -83.818 -57.316 1.00 92.75 166 GLU A CA 1
ATOM 1314 C C . GLU A 1 166 ? 33.504 -82.986 -56.851 1.00 92.75 166 GLU A C 1
ATOM 1316 O O . GLU A 1 166 ? 33.326 -82.013 -56.115 1.00 92.75 166 GLU A O 1
ATOM 1321 N N . TYR A 1 167 ? 34.711 -83.293 -57.335 1.00 91.38 167 TYR A N 1
ATOM 1322 C CA . TYR A 1 167 ? 35.922 -82.512 -57.071 1.00 91.38 167 TYR A CA 1
ATOM 1323 C C . TYR A 1 167 ? 35.790 -81.056 -57.545 1.00 91.38 167 TYR A C 1
ATOM 1325 O O . TYR A 1 167 ? 36.053 -80.128 -56.776 1.00 91.38 167 TYR A O 1
ATOM 1333 N N . HIS A 1 168 ? 35.311 -80.825 -58.773 1.00 93.81 168 HIS A N 1
ATOM 1334 C CA . HIS A 1 168 ? 35.048 -79.468 -59.258 1.00 93.81 168 HIS A CA 1
ATOM 1335 C C . HIS A 1 168 ? 33.942 -78.763 -58.453 1.00 93.81 168 HIS A C 1
ATOM 1337 O O . HIS A 1 168 ? 34.094 -77.590 -58.112 1.00 93.81 168 HIS A O 1
ATOM 1343 N N . ALA A 1 169 ? 32.870 -79.467 -58.078 1.00 94.00 169 ALA A N 1
ATOM 1344 C CA . ALA A 1 169 ? 31.805 -78.906 -57.245 1.00 94.00 169 ALA A CA 1
ATOM 1345 C C . ALA A 1 169 ? 32.287 -78.546 -55.824 1.00 94.00 169 ALA A C 1
ATOM 1347 O O . ALA A 1 169 ? 31.831 -77.553 -55.251 1.00 94.00 169 ALA A O 1
ATOM 1348 N N . ALA A 1 170 ? 33.220 -79.315 -55.255 1.00 92.56 170 ALA A N 1
ATOM 1349 C CA . ALA A 1 170 ? 33.871 -79.003 -53.987 1.00 92.56 170 ALA A CA 1
ATOM 1350 C C . ALA A 1 170 ? 34.771 -77.761 -54.104 1.00 92.56 170 ALA A C 1
ATOM 1352 O O . ALA A 1 170 ? 34.665 -76.860 -53.273 1.00 92.56 170 ALA A O 1
ATOM 1353 N N . LEU A 1 171 ? 35.577 -77.652 -55.169 1.00 94.00 171 LEU A N 1
ATOM 1354 C CA . LEU A 1 171 ? 36.391 -76.460 -55.441 1.00 94.00 171 LEU A CA 1
ATOM 1355 C C . LEU A 1 171 ? 35.540 -75.187 -55.558 1.00 94.00 171 LEU A C 1
ATOM 1357 O O . LEU A 1 171 ? 35.875 -74.177 -54.942 1.00 94.00 171 LEU A O 1
ATOM 1361 N N . SER A 1 172 ? 34.413 -75.226 -56.277 1.00 93.56 172 SER A N 1
ATOM 1362 C CA . SER A 1 172 ? 33.511 -74.067 -56.380 1.00 93.56 172 SER A CA 1
ATOM 1363 C C . SER A 1 172 ? 32.879 -73.675 -55.037 1.00 93.56 172 SER A C 1
ATOM 1365 O O . SER A 1 172 ? 32.670 -72.489 -54.786 1.00 93.56 172 SER A O 1
ATOM 1367 N N . LYS A 1 173 ? 32.605 -74.640 -54.145 1.00 95.12 173 LYS A N 1
ATOM 1368 C CA . LYS A 1 173 ? 32.128 -74.358 -52.777 1.00 95.12 173 LYS A CA 1
ATOM 1369 C C . LYS A 1 173 ? 33.215 -73.723 -51.906 1.00 95.12 173 LYS A C 1
ATOM 1371 O O . LYS A 1 173 ? 32.907 -72.796 -51.164 1.00 95.12 173 LYS A O 1
ATOM 1376 N N . ILE A 1 174 ? 34.465 -74.179 -52.024 1.00 92.94 174 ILE A N 1
ATOM 1377 C CA . ILE A 1 174 ? 35.617 -73.589 -51.322 1.00 92.94 174 ILE A CA 1
ATOM 1378 C C . ILE A 1 174 ? 35.813 -72.136 -51.775 1.00 92.94 174 ILE A C 1
ATOM 1380 O O . ILE A 1 174 ? 35.783 -71.240 -50.943 1.00 92.94 174 ILE A O 1
ATOM 1384 N N . GLN A 1 175 ? 35.850 -71.878 -53.087 1.00 94.25 175 GLN A N 1
ATOM 1385 C CA . GLN A 1 175 ? 35.966 -70.520 -53.643 1.00 94.25 175 GLN A CA 1
ATOM 1386 C C . GLN A 1 175 ? 34.835 -69.578 -53.187 1.00 94.25 175 GLN A C 1
ATOM 1388 O O . GLN A 1 175 ? 35.065 -68.388 -52.965 1.00 94.25 175 GLN A O 1
ATOM 1393 N N . ALA A 1 176 ? 33.611 -70.093 -53.023 1.00 93.00 176 ALA A N 1
ATOM 1394 C CA . ALA A 1 176 ? 32.496 -69.322 -52.477 1.00 93.00 176 ALA A CA 1
ATOM 1395 C C . ALA A 1 176 ? 32.667 -69.016 -50.975 1.00 93.00 176 ALA A C 1
ATOM 1397 O O . ALA A 1 176 ? 32.356 -67.906 -50.544 1.00 93.00 176 ALA A O 1
ATOM 1398 N N . ALA A 1 177 ? 33.189 -69.962 -50.187 1.00 92.94 177 ALA A N 1
ATOM 1399 C CA . ALA A 1 177 ? 33.492 -69.754 -48.771 1.00 92.94 177 ALA A CA 1
ATOM 1400 C C . ALA A 1 177 ? 34.656 -68.765 -48.573 1.00 92.94 177 ALA A C 1
ATOM 1402 O O . ALA A 1 177 ? 34.524 -67.830 -47.787 1.00 92.94 177 ALA A O 1
ATOM 1403 N N . ASP A 1 178 ? 35.741 -68.902 -49.343 1.00 94.50 178 ASP A N 1
ATOM 1404 C CA . ASP A 1 178 ? 36.888 -67.983 -49.341 1.00 94.50 178 ASP A CA 1
ATOM 1405 C C . ASP A 1 178 ? 36.453 -66.539 -49.641 1.00 94.50 178 ASP A C 1
ATOM 1407 O O . ASP A 1 178 ? 36.893 -65.601 -48.973 1.00 94.50 178 ASP A O 1
ATOM 1411 N N . LYS A 1 179 ? 35.529 -66.350 -50.598 1.00 95.25 179 LYS A N 1
ATOM 1412 C CA . LYS A 1 179 ? 34.936 -65.034 -50.876 1.00 95.25 179 LYS A CA 1
ATOM 1413 C C . LYS A 1 179 ? 34.165 -64.486 -49.671 1.00 95.25 179 LYS A C 1
ATOM 1415 O O . LYS A 1 179 ? 34.353 -63.322 -49.334 1.00 95.25 179 LYS A O 1
ATOM 1420 N N . ILE A 1 180 ? 33.327 -65.293 -49.017 1.00 95.12 180 ILE A N 1
ATOM 1421 C CA . ILE A 1 180 ? 32.568 -64.855 -47.832 1.00 95.12 180 ILE A CA 1
ATOM 1422 C C . ILE A 1 180 ? 33.524 -64.465 -46.693 1.00 95.12 180 ILE A C 1
ATOM 1424 O O . ILE A 1 180 ? 33.307 -63.447 -46.042 1.00 95.12 180 ILE A O 1
ATOM 1428 N N . VAL A 1 181 ? 34.611 -65.216 -46.487 1.00 94.44 181 VAL A N 1
ATOM 1429 C CA . VAL A 1 181 ? 35.651 -64.887 -45.498 1.00 94.44 181 VAL A CA 1
ATOM 1430 C C . VAL A 1 181 ? 36.363 -63.574 -45.847 1.00 94.44 181 VAL A C 1
ATOM 1432 O O . VAL A 1 181 ? 36.611 -62.765 -44.953 1.00 94.44 181 VAL A O 1
ATOM 1435 N N . ALA A 1 182 ? 36.649 -63.317 -47.128 1.00 95.00 182 ALA A N 1
ATOM 1436 C CA . ALA A 1 182 ? 37.217 -62.044 -47.574 1.00 95.00 182 ALA A CA 1
ATOM 1437 C C . ALA A 1 182 ? 36.245 -60.864 -47.367 1.00 95.00 182 ALA A C 1
ATOM 1439 O O . ALA A 1 182 ? 36.633 -59.866 -46.758 1.00 95.00 182 ALA A O 1
ATOM 1440 N N . ASP A 1 183 ? 34.985 -61.000 -47.800 1.00 94.88 183 ASP A N 1
ATOM 1441 C CA . ASP A 1 183 ? 33.929 -59.996 -47.614 1.00 94.88 183 ASP A CA 1
ATOM 1442 C C . ASP A 1 183 ? 33.770 -59.674 -46.099 1.00 94.88 183 ASP A C 1
ATOM 1444 O O . ASP A 1 183 ? 33.880 -58.514 -45.693 1.00 94.88 183 ASP A O 1
ATOM 1448 N N . MET A 1 184 ? 33.646 -60.695 -45.233 1.00 94.50 184 MET A N 1
ATOM 1449 C CA . MET A 1 184 ? 33.572 -60.539 -43.766 1.00 94.50 184 MET A CA 1
ATOM 1450 C C . MET A 1 184 ? 34.810 -59.869 -43.150 1.00 94.50 184 MET A C 1
ATOM 1452 O O . MET A 1 184 ? 34.671 -59.079 -42.216 1.00 94.50 184 MET A O 1
ATOM 1456 N N . LYS A 1 185 ? 36.016 -60.155 -43.656 1.00 95.56 185 LYS A N 1
ATOM 1457 C CA . LYS A 1 185 ? 37.254 -59.510 -43.192 1.00 95.56 185 LYS A CA 1
ATOM 1458 C C . LYS A 1 185 ? 37.256 -58.013 -43.508 1.00 95.56 185 LYS A C 1
ATOM 1460 O O . LYS A 1 185 ? 37.615 -57.224 -42.638 1.00 95.56 185 LYS A O 1
ATOM 1465 N N . THR A 1 186 ? 36.810 -57.618 -44.704 1.00 94.06 186 THR A N 1
ATOM 1466 C CA . THR A 1 186 ? 36.712 -56.191 -45.064 1.00 94.06 186 THR A CA 1
ATOM 1467 C C . THR A 1 186 ? 35.662 -55.442 -44.240 1.00 94.06 186 THR A C 1
ATOM 1469 O O . THR A 1 186 ? 35.886 -54.291 -43.877 1.00 94.06 186 THR A O 1
ATOM 1472 N N . GLU A 1 187 ? 34.557 -56.095 -43.869 1.00 95.06 187 GLU A N 1
ATOM 1473 C CA . GLU A 1 187 ? 33.550 -55.505 -42.976 1.00 95.06 187 GLU A CA 1
ATOM 1474 C C . GLU A 1 187 ? 34.066 -55.371 -41.531 1.00 95.06 187 GLU A C 1
ATOM 1476 O O . GLU A 1 187 ? 33.807 -54.361 -40.879 1.00 95.06 187 GLU A O 1
ATOM 1481 N N . GLY A 1 188 ? 34.864 -56.330 -41.044 1.00 93.88 188 GLY A N 1
ATOM 1482 C CA . GLY A 1 188 ? 35.566 -56.210 -39.760 1.00 93.88 188 GLY A CA 1
ATOM 1483 C C . GLY A 1 188 ? 36.522 -55.014 -39.728 1.00 93.88 188 GLY A C 1
ATOM 1484 O O . GLY A 1 188 ? 36.431 -54.173 -38.838 1.00 93.88 188 GLY A O 1
ATOM 1485 N N . GLU A 1 189 ? 37.368 -54.874 -40.753 1.00 94.94 189 GLU A N 1
ATOM 1486 C CA . GLU A 1 189 ? 38.283 -53.730 -40.906 1.00 94.94 189 GLU A CA 1
ATOM 1487 C C . GLU A 1 189 ? 37.530 -52.387 -40.995 1.00 94.94 189 GLU A C 1
ATOM 1489 O O . GLU A 1 189 ? 37.975 -51.381 -40.434 1.00 94.94 189 GLU A O 1
ATOM 1494 N N . ARG A 1 190 ? 36.353 -52.369 -41.640 1.00 96.44 190 ARG A N 1
ATOM 1495 C CA . ARG A 1 190 ? 35.465 -51.197 -41.696 1.00 96.44 190 ARG A CA 1
ATOM 1496 C C . ARG A 1 190 ? 34.906 -50.832 -40.315 1.00 96.44 190 ARG A C 1
ATOM 1498 O O . ARG A 1 190 ? 34.889 -49.652 -39.962 1.00 96.44 190 ARG A O 1
ATOM 1505 N N . LEU A 1 191 ? 34.462 -51.822 -39.541 1.00 94.94 191 LEU A N 1
ATOM 1506 C CA . LEU A 1 191 ? 33.912 -51.627 -38.197 1.00 94.94 191 LEU A CA 1
ATOM 1507 C C . LEU A 1 191 ? 34.986 -51.213 -37.181 1.00 94.94 191 LEU A C 1
ATOM 1509 O O . LEU A 1 191 ? 34.712 -50.370 -36.332 1.00 94.94 191 LEU A O 1
ATOM 1513 N N . ASP A 1 192 ? 36.217 -51.715 -37.287 1.00 95.00 192 ASP A N 1
ATOM 1514 C CA . ASP A 1 192 ? 37.336 -51.268 -36.443 1.00 95.00 192 ASP A CA 1
ATOM 1515 C C . ASP A 1 192 ? 37.730 -49.807 -36.731 1.00 95.00 192 ASP A C 1
ATOM 1517 O O . ASP A 1 192 ? 38.006 -49.031 -35.806 1.00 95.00 192 ASP A O 1
ATOM 1521 N N . PHE A 1 193 ? 37.683 -49.379 -37.997 1.00 95.00 193 PHE A N 1
ATOM 1522 C CA . PHE A 1 193 ? 37.843 -47.967 -38.360 1.00 95.00 193 PHE A CA 1
ATOM 1523 C C . PHE A 1 193 ? 36.701 -47.088 -37.811 1.00 95.00 193 PHE A C 1
ATOM 1525 O O . PHE A 1 193 ? 36.936 -45.993 -37.298 1.00 95.00 193 PHE A O 1
ATOM 1532 N N . GLU A 1 194 ? 35.458 -47.572 -37.860 1.00 95.75 194 GLU A N 1
ATOM 1533 C CA . GLU A 1 194 ? 34.297 -46.862 -37.310 1.00 95.75 194 GLU A CA 1
ATOM 1534 C C . GLU A 1 194 ? 34.357 -46.760 -35.771 1.00 95.75 194 GLU A C 1
ATOM 1536 O O . GLU A 1 194 ? 34.172 -45.675 -35.215 1.00 95.75 194 GLU A O 1
ATOM 1541 N N . ASN A 1 195 ? 34.736 -47.840 -35.082 1.00 95.00 195 ASN A N 1
ATOM 1542 C CA . ASN A 1 195 ? 34.958 -47.870 -33.634 1.00 95.00 195 ASN A CA 1
ATOM 1543 C C . ASN A 1 195 ? 36.086 -46.925 -33.193 1.00 95.00 195 ASN A C 1
ATOM 1545 O O . ASN A 1 195 ? 35.923 -46.172 -32.231 1.00 95.00 195 ASN A O 1
ATOM 1549 N N . THR A 1 196 ? 37.230 -46.924 -33.887 1.00 94.94 196 THR A N 1
ATOM 1550 C CA . THR A 1 196 ? 38.348 -46.024 -33.549 1.00 94.94 196 THR A CA 1
ATOM 1551 C C . THR A 1 196 ? 37.987 -44.555 -33.768 1.00 94.94 196 THR A C 1
ATOM 1553 O O . THR A 1 196 ? 38.303 -43.723 -32.912 1.00 94.94 196 THR A O 1
ATOM 1556 N N . LYS A 1 197 ? 37.231 -44.228 -34.825 1.00 96.31 197 LYS A N 1
ATOM 1557 C CA . LYS A 1 197 ? 36.652 -42.889 -35.010 1.00 96.31 197 LYS A CA 1
ATOM 1558 C C . LYS A 1 197 ? 35.737 -42.506 -33.837 1.00 96.31 197 LYS A C 1
ATOM 1560 O O . LYS A 1 197 ? 35.950 -41.460 -33.223 1.00 96.31 197 LYS A O 1
ATOM 1565 N N . LEU A 1 198 ? 34.775 -43.357 -33.473 1.00 95.06 198 LEU A N 1
ATOM 1566 C CA . LEU A 1 198 ? 33.850 -43.098 -32.361 1.00 95.06 198 LEU A CA 1
ATOM 1567 C C . LEU A 1 198 ? 34.573 -42.953 -31.010 1.00 95.06 198 LEU A C 1
ATOM 1569 O O . LEU A 1 198 ? 34.159 -42.143 -30.181 1.00 95.06 198 LEU A O 1
ATOM 1573 N N . LEU A 1 199 ? 35.681 -43.666 -30.785 1.00 94.44 199 LEU A N 1
ATOM 1574 C CA . LEU A 1 199 ? 36.530 -43.482 -29.601 1.00 94.44 199 LEU A CA 1
ATOM 1575 C C . LEU A 1 199 ? 37.207 -42.101 -29.572 1.00 94.44 199 LEU A C 1
ATOM 1577 O O . LEU A 1 199 ? 37.254 -41.470 -28.513 1.00 94.44 199 LEU A O 1
ATOM 1581 N N . THR A 1 200 ? 37.688 -41.591 -30.714 1.00 94.31 200 THR A N 1
ATOM 1582 C CA . THR A 1 200 ? 38.237 -40.221 -30.779 1.00 94.31 200 THR A CA 1
ATOM 1583 C C . THR A 1 200 ? 37.165 -39.159 -30.529 1.00 94.31 200 THR A C 1
ATOM 1585 O O . THR A 1 200 ? 37.393 -38.240 -29.742 1.00 94.31 200 THR A O 1
ATOM 1588 N N . GLU A 1 201 ? 35.966 -39.331 -31.090 1.00 96.06 201 GLU A N 1
ATOM 1589 C CA . GLU A 1 201 ? 34.837 -38.416 -30.895 1.00 96.06 201 GLU A CA 1
ATOM 1590 C C . GLU A 1 201 ? 34.364 -38.396 -29.429 1.00 96.06 201 GLU A C 1
ATOM 1592 O O . GLU A 1 201 ? 34.209 -37.324 -28.845 1.00 96.06 201 GLU A O 1
ATOM 1597 N N . ASN A 1 202 ? 34.267 -39.559 -28.772 1.00 92.12 202 ASN A N 1
ATOM 1598 C CA . ASN A 1 202 ? 33.996 -39.642 -27.330 1.00 92.12 202 ASN A CA 1
ATOM 1599 C C . ASN A 1 202 ? 35.101 -38.986 -26.478 1.00 92.12 202 ASN A C 1
ATOM 1601 O O . ASN A 1 202 ? 34.801 -38.355 -25.464 1.00 92.12 202 ASN A O 1
ATOM 1605 N N . SER A 1 203 ? 36.377 -39.073 -26.879 1.00 94.81 203 SER A N 1
ATOM 1606 C CA . SER A 1 203 ? 37.469 -38.359 -26.194 1.00 94.81 203 SER A CA 1
ATOM 1607 C C . SER A 1 203 ? 37.316 -36.838 -26.296 1.00 94.81 203 SER A C 1
ATOM 1609 O O . SER A 1 203 ? 37.566 -36.127 -25.322 1.00 94.81 203 SER A O 1
ATOM 1611 N N . GLU A 1 204 ? 36.886 -36.319 -27.448 1.00 95.56 204 GLU A N 1
ATOM 1612 C CA . GLU A 1 204 ? 36.589 -34.894 -27.603 1.00 95.56 204 GLU A CA 1
ATOM 1613 C C . GLU A 1 204 ? 35.341 -34.451 -26.841 1.00 95.56 204 GLU A C 1
ATOM 1615 O O . GLU A 1 204 ? 35.358 -33.386 -26.225 1.00 95.56 204 GLU A O 1
ATOM 1620 N N . LEU A 1 205 ? 34.267 -35.243 -26.868 1.00 95.06 205 LEU A N 1
ATOM 1621 C CA . LEU A 1 205 ? 33.035 -34.945 -26.137 1.00 95.06 205 LEU A CA 1
ATOM 1622 C C . LEU A 1 205 ? 33.279 -34.921 -24.624 1.00 95.06 205 LEU A C 1
ATOM 1624 O O . LEU A 1 205 ? 32.823 -33.993 -23.963 1.00 95.06 205 LEU A O 1
ATOM 1628 N N . ASN A 1 206 ? 34.085 -35.843 -24.088 1.00 94.94 206 ASN A N 1
ATOM 1629 C CA . ASN A 1 206 ? 34.485 -35.816 -22.679 1.00 94.94 206 ASN A CA 1
ATOM 1630 C C . ASN A 1 206 ? 35.313 -34.568 -22.322 1.00 94.94 206 ASN A C 1
ATOM 1632 O O . ASN A 1 206 ? 35.069 -33.965 -21.281 1.00 94.94 206 ASN A O 1
ATOM 1636 N N . LYS A 1 207 ? 36.228 -34.114 -23.192 1.00 95.31 207 LYS A N 1
ATOM 1637 C CA . LYS A 1 207 ? 36.960 -32.845 -22.985 1.00 95.31 207 LYS A CA 1
ATOM 1638 C C . LYS A 1 207 ? 36.019 -31.636 -23.002 1.00 95.31 207 LYS A C 1
ATOM 1640 O O . LYS A 1 207 ? 36.147 -30.760 -22.153 1.00 95.31 207 LYS A O 1
ATOM 1645 N N . LYS A 1 208 ? 35.055 -31.609 -23.933 1.00 96.12 208 LYS A N 1
ATOM 1646 C CA . LYS A 1 208 ? 34.019 -30.562 -24.029 1.00 96.12 208 LYS A CA 1
ATOM 1647 C C . LYS A 1 208 ? 33.138 -30.543 -22.769 1.00 96.12 208 LYS A C 1
ATOM 1649 O O . LYS A 1 208 ? 32.885 -29.467 -22.232 1.00 96.12 208 LYS A O 1
ATOM 1654 N N . LEU A 1 209 ? 32.757 -31.714 -22.250 1.00 94.31 209 LEU A N 1
ATOM 1655 C CA . LEU A 1 209 ? 32.012 -31.874 -20.997 1.00 94.31 209 LEU A CA 1
ATOM 1656 C C . LEU A 1 209 ? 32.819 -31.405 -19.773 1.00 94.31 209 LEU A C 1
ATOM 1658 O O . LEU A 1 209 ? 32.293 -30.667 -18.945 1.00 94.31 209 LEU A O 1
ATOM 1662 N N . GLU A 1 210 ? 34.105 -31.755 -19.682 1.00 94.94 210 GLU A N 1
ATOM 1663 C CA . GLU A 1 210 ? 34.990 -31.304 -18.599 1.00 94.94 210 GLU A CA 1
ATOM 1664 C C . GLU A 1 210 ? 35.177 -29.775 -18.610 1.00 94.94 210 GLU A C 1
ATOM 1666 O O . GLU A 1 210 ? 35.173 -29.137 -17.556 1.00 94.94 210 GLU A O 1
ATOM 1671 N N . THR A 1 211 ? 35.297 -29.155 -19.791 1.00 94.69 211 THR A N 1
ATOM 1672 C CA . THR A 1 211 ? 35.334 -27.687 -19.903 1.00 94.69 211 THR A CA 1
ATOM 1673 C C . THR A 1 211 ? 33.990 -27.034 -19.584 1.00 94.69 211 THR A C 1
ATOM 1675 O O . THR A 1 211 ? 33.978 -25.990 -18.939 1.00 94.69 211 THR A O 1
ATOM 1678 N N . ALA A 1 212 ? 32.865 -27.653 -19.957 1.00 93.38 212 ALA A N 1
ATOM 1679 C CA . ALA A 1 212 ? 31.536 -27.158 -19.606 1.00 93.38 212 ALA A CA 1
ATOM 1680 C C . ALA A 1 212 ? 31.311 -27.175 -18.084 1.00 93.38 212 ALA A C 1
ATOM 1682 O O . ALA A 1 212 ? 30.884 -26.167 -17.533 1.00 93.38 212 ALA A O 1
ATOM 1683 N N . GLY A 1 213 ? 31.693 -28.256 -17.393 1.00 94.31 213 GLY A N 1
ATOM 1684 C CA . GLY A 1 213 ? 31.592 -28.348 -15.931 1.00 94.31 213 GLY A CA 1
ATOM 1685 C C . GLY A 1 213 ? 32.478 -27.342 -15.180 1.00 94.31 213 GLY A C 1
ATOM 1686 O O . GLY A 1 213 ? 32.102 -26.866 -14.111 1.00 94.31 213 GLY A O 1
ATOM 1687 N N . LYS A 1 214 ? 33.629 -26.953 -15.748 1.00 95.44 214 LYS A N 1
ATOM 1688 C CA . LYS A 1 214 ? 34.464 -25.865 -15.199 1.00 95.44 214 LYS A CA 1
ATOM 1689 C C . LYS A 1 214 ? 33.782 -24.504 -15.341 1.00 95.44 214 LYS A C 1
ATOM 1691 O O . LYS A 1 214 ? 33.715 -23.765 -14.366 1.00 95.44 214 LYS A O 1
ATOM 1696 N N . ILE A 1 215 ? 33.216 -24.217 -16.515 1.00 95.19 215 ILE A N 1
ATOM 1697 C CA . ILE A 1 215 ? 32.439 -22.992 -16.761 1.00 95.19 215 ILE A CA 1
ATOM 1698 C C . ILE A 1 215 ? 31.196 -22.947 -15.855 1.00 95.19 215 ILE A C 1
ATOM 1700 O O . ILE A 1 215 ? 30.884 -21.901 -15.298 1.00 95.19 215 ILE A O 1
ATOM 1704 N N . GLU A 1 216 ? 30.510 -24.073 -15.643 1.00 92.88 216 GLU A N 1
ATOM 1705 C CA . GLU A 1 216 ? 29.368 -24.170 -14.725 1.00 92.88 216 GLU A CA 1
ATOM 1706 C C . GLU A 1 216 ? 29.768 -23.877 -13.268 1.00 92.88 216 GLU A C 1
ATOM 1708 O O . GLU A 1 216 ? 29.084 -23.113 -12.586 1.00 92.88 216 GLU A O 1
ATOM 1713 N N . ALA A 1 217 ? 30.910 -24.397 -12.804 1.00 93.50 217 ALA A N 1
ATOM 1714 C CA . ALA A 1 217 ? 31.441 -24.098 -11.474 1.00 93.50 217 ALA A CA 1
ATOM 1715 C C . ALA A 1 217 ? 31.851 -22.618 -11.313 1.00 93.50 217 ALA A C 1
ATOM 1717 O O . ALA A 1 217 ? 31.567 -22.007 -10.280 1.00 93.50 217 ALA A O 1
ATOM 1718 N N . GLU A 1 218 ? 32.472 -22.018 -12.333 1.00 95.06 218 GLU A N 1
ATOM 1719 C CA . GLU A 1 218 ? 32.805 -20.586 -12.357 1.00 95.06 218 GLU A CA 1
ATOM 1720 C C . GLU A 1 218 ? 31.540 -19.710 -12.332 1.00 95.06 218 GLU A C 1
ATOM 1722 O O . GLU A 1 218 ? 31.461 -18.765 -11.545 1.00 95.06 218 GLU A O 1
ATOM 1727 N N . LEU A 1 219 ? 30.512 -20.067 -13.111 1.00 94.00 219 LEU A N 1
ATOM 1728 C CA . LEU A 1 219 ? 29.218 -19.378 -13.123 1.00 94.00 219 LEU A CA 1
ATOM 1729 C C . LEU A 1 219 ? 28.432 -19.554 -11.813 1.00 94.00 219 LEU A C 1
ATOM 1731 O O . LEU A 1 219 ? 27.761 -18.610 -11.395 1.00 94.00 219 LEU A O 1
ATOM 1735 N N . SER A 1 220 ? 28.515 -20.709 -11.138 1.00 93.19 220 SER A N 1
ATOM 1736 C CA . SER A 1 220 ? 27.906 -20.891 -9.807 1.00 93.19 220 SER A CA 1
ATOM 1737 C C . SER A 1 220 ? 28.573 -19.989 -8.775 1.00 93.19 220 SER A C 1
ATOM 1739 O O . SER A 1 220 ? 27.889 -19.248 -8.071 1.00 93.19 220 SER A O 1
ATOM 1741 N N . LYS A 1 221 ? 29.910 -19.963 -8.753 1.00 95.25 221 LYS A N 1
ATOM 1742 C CA . LYS A 1 221 ? 30.677 -19.095 -7.855 1.00 95.25 221 LYS A CA 1
ATOM 1743 C C . LYS A 1 221 ? 30.370 -17.613 -8.089 1.00 95.25 221 LYS A C 1
ATOM 1745 O O . LYS A 1 221 ? 30.192 -16.865 -7.133 1.00 95.25 221 LYS A O 1
ATOM 1750 N N . GLU A 1 222 ? 30.273 -17.178 -9.344 1.00 95.00 222 GLU A N 1
ATOM 1751 C CA . GLU A 1 222 ? 29.942 -15.781 -9.645 1.00 95.00 222 GLU A CA 1
ATOM 1752 C C . GLU A 1 222 ? 28.479 -15.446 -9.318 1.00 95.00 222 GLU A C 1
ATOM 1754 O O . GLU A 1 222 ? 28.175 -14.363 -8.819 1.00 95.00 222 GLU A O 1
ATOM 1759 N N . ARG A 1 223 ? 27.560 -16.404 -9.484 1.00 94.75 223 ARG A N 1
ATOM 1760 C CA . ARG A 1 223 ? 26.183 -16.278 -8.993 1.00 94.75 223 ARG A CA 1
ATOM 1761 C C . ARG A 1 223 ? 26.133 -16.134 -7.467 1.00 94.75 223 ARG A C 1
ATOM 1763 O O . ARG A 1 223 ? 25.344 -15.329 -6.981 1.00 94.75 223 ARG A O 1
ATOM 1770 N N . GLU A 1 224 ? 26.954 -16.871 -6.724 1.00 94.75 224 GLU A N 1
ATOM 1771 C CA . GLU A 1 224 ? 27.079 -16.760 -5.263 1.00 94.75 224 GLU A CA 1
ATOM 1772 C C . GLU A 1 224 ? 27.663 -15.398 -4.843 1.00 94.75 224 GLU A C 1
ATOM 1774 O O . GLU A 1 224 ? 27.095 -14.742 -3.967 1.00 94.75 224 GLU A O 1
ATOM 1779 N N . ASN A 1 225 ? 28.705 -14.905 -5.529 1.00 95.12 225 ASN A N 1
ATOM 1780 C CA . ASN A 1 225 ? 29.237 -13.546 -5.343 1.00 95.12 225 ASN A CA 1
ATOM 1781 C C . ASN A 1 225 ? 28.135 -12.482 -5.513 1.00 95.12 225 ASN A C 1
ATOM 1783 O O . ASN A 1 225 ? 27.929 -11.640 -4.636 1.00 95.12 225 ASN A O 1
ATOM 1787 N N . LEU A 1 226 ? 27.379 -12.560 -6.613 1.00 95.12 226 LEU A N 1
ATOM 1788 C CA . LEU A 1 226 ? 26.292 -11.630 -6.933 1.00 95.12 226 LEU A CA 1
ATOM 1789 C C . LEU A 1 226 ? 25.088 -11.748 -5.983 1.00 95.12 226 LEU A C 1
ATOM 1791 O O . LEU A 1 226 ? 24.324 -10.791 -5.855 1.00 95.12 226 LEU A O 1
ATOM 1795 N N . ILE A 1 227 ? 24.889 -12.891 -5.318 1.00 95.50 227 ILE A N 1
ATOM 1796 C CA . ILE A 1 227 ? 23.898 -13.035 -4.239 1.00 95.50 227 ILE A CA 1
ATOM 1797 C C . ILE A 1 227 ? 24.386 -12.293 -2.989 1.00 95.50 227 ILE A C 1
ATOM 1799 O O . ILE A 1 227 ? 23.656 -11.443 -2.480 1.00 95.50 227 ILE A O 1
ATOM 1803 N N . MET A 1 228 ? 25.631 -12.520 -2.554 1.00 94.62 228 MET A N 1
ATOM 1804 C CA . MET A 1 228 ? 26.210 -11.828 -1.393 1.00 94.62 228 MET A CA 1
ATOM 1805 C C . MET A 1 228 ? 26.242 -10.301 -1.573 1.00 94.62 228 MET A C 1
ATOM 1807 O O . MET A 1 228 ? 25.930 -9.562 -0.635 1.00 94.62 228 MET A O 1
ATOM 1811 N N . GLU A 1 229 ? 26.565 -9.810 -2.776 1.00 93.88 229 GLU A N 1
ATOM 1812 C CA . GLU A 1 229 ? 26.515 -8.375 -3.078 1.00 93.88 229 GLU A CA 1
ATOM 1813 C C . GLU A 1 229 ? 25.079 -7.834 -3.016 1.00 93.88 229 GLU A C 1
ATOM 1815 O O . GLU A 1 229 ? 24.838 -6.804 -2.381 1.00 93.88 229 GLU A O 1
ATOM 1820 N N . LYS A 1 230 ? 24.101 -8.538 -3.606 1.00 94.06 230 LYS A N 1
ATOM 1821 C CA . LYS A 1 230 ? 22.685 -8.137 -3.547 1.00 94.06 230 LYS A CA 1
ATOM 1822 C C . LYS A 1 230 ? 22.165 -8.083 -2.117 1.00 94.06 230 LYS A C 1
ATOM 1824 O O . LYS A 1 230 ? 21.507 -7.110 -1.765 1.00 94.06 230 LYS A O 1
ATOM 1829 N N . GLU A 1 231 ? 22.503 -9.050 -1.272 1.00 94.81 231 GLU A N 1
ATOM 1830 C CA . GLU A 1 231 ? 22.163 -8.996 0.153 1.00 94.81 231 GLU A CA 1
ATOM 1831 C C . GLU A 1 231 ? 22.814 -7.801 0.870 1.00 94.81 231 GLU A C 1
ATOM 1833 O O . GLU A 1 231 ? 22.175 -7.144 1.690 1.00 94.81 231 GLU A O 1
ATOM 1838 N N . ALA A 1 232 ? 24.069 -7.471 0.549 1.00 94.56 232 ALA A N 1
ATOM 1839 C CA . ALA A 1 232 ? 24.751 -6.294 1.094 1.00 94.56 232 ALA A CA 1
ATOM 1840 C C . ALA A 1 232 ? 24.190 -4.958 0.558 1.00 94.56 232 ALA A C 1
ATOM 1842 O O . ALA A 1 232 ? 24.328 -3.917 1.205 1.00 94.56 232 ALA A O 1
ATOM 1843 N N . VAL A 1 233 ? 23.545 -4.954 -0.612 1.00 95.12 233 VAL A N 1
ATOM 1844 C CA . VAL A 1 233 ? 22.740 -3.824 -1.104 1.00 95.12 233 VAL A CA 1
ATOM 1845 C C . VAL A 1 233 ? 21.404 -3.752 -0.358 1.00 95.12 233 VAL A C 1
ATOM 1847 O O . VAL A 1 233 ? 21.053 -2.678 0.122 1.00 95.12 233 VAL A O 1
ATOM 1850 N N . VAL A 1 234 ? 20.697 -4.875 -0.184 1.00 95.31 234 VAL A N 1
ATOM 1851 C CA . VAL A 1 234 ? 19.413 -4.939 0.539 1.00 95.31 234 VAL A CA 1
ATOM 1852 C C . VAL A 1 234 ? 19.563 -4.469 1.988 1.00 95.31 234 VAL A C 1
ATOM 1854 O O . VAL A 1 234 ? 18.835 -3.565 2.390 1.00 95.31 234 VAL A O 1
ATOM 1857 N N . ARG A 1 235 ? 20.564 -4.958 2.736 1.00 94.56 235 ARG A N 1
ATOM 1858 C CA . ARG A 1 235 ? 20.832 -4.505 4.117 1.00 94.56 235 ARG A CA 1
ATOM 1859 C C . ARG A 1 235 ? 21.031 -2.983 4.209 1.00 94.56 235 ARG A C 1
ATOM 1861 O O . ARG A 1 235 ? 20.436 -2.340 5.068 1.00 94.56 235 ARG A O 1
ATOM 1868 N N . ARG A 1 236 ? 21.761 -2.376 3.262 1.00 95.12 236 ARG A N 1
ATOM 1869 C CA . ARG A 1 236 ? 21.936 -0.908 3.192 1.00 95.12 236 ARG A CA 1
ATOM 1870 C C . ARG A 1 236 ? 20.646 -0.156 2.845 1.00 95.12 236 ARG A C 1
ATOM 1872 O O . ARG A 1 236 ? 20.447 0.961 3.319 1.00 95.12 236 ARG A O 1
ATOM 1879 N N . ILE A 1 237 ? 19.760 -0.743 2.038 1.00 94.12 237 ILE A N 1
ATOM 1880 C CA . ILE A 1 237 ? 18.434 -0.173 1.738 1.00 94.12 237 ILE A CA 1
ATOM 1881 C C . ILE A 1 237 ? 17.530 -0.239 2.979 1.00 94.12 237 ILE A C 1
ATOM 1883 O O . ILE A 1 237 ? 16.849 0.737 3.286 1.00 94.12 237 ILE A O 1
ATOM 1887 N N . GLU A 1 238 ? 17.560 -1.338 3.734 1.00 93.50 238 GLU A N 1
ATOM 1888 C CA . GLU A 1 238 ? 16.830 -1.483 5.001 1.00 93.50 238 GLU A CA 1
ATOM 1889 C C . GLU A 1 238 ? 17.330 -0.501 6.072 1.00 93.50 238 GLU A C 1
ATOM 1891 O O . GLU A 1 238 ? 16.525 0.126 6.761 1.00 93.50 238 GLU A O 1
ATOM 1896 N N . GLU A 1 239 ? 18.647 -0.317 6.192 1.00 93.81 239 GLU A N 1
ATOM 1897 C CA . GLU A 1 239 ? 19.272 0.703 7.045 1.00 93.81 239 GLU A CA 1
ATOM 1898 C C . GLU A 1 239 ? 18.852 2.121 6.630 1.00 93.81 239 GLU A C 1
ATOM 1900 O O . GLU A 1 239 ? 18.397 2.900 7.470 1.00 93.81 239 GLU A O 1
ATOM 1905 N N . GLY A 1 240 ? 18.899 2.439 5.332 1.00 92.81 240 GLY A N 1
ATOM 1906 C CA . GLY A 1 240 ? 18.385 3.701 4.790 1.00 92.81 240 GLY A CA 1
ATOM 1907 C C . GLY A 1 240 ? 16.890 3.908 5.067 1.00 92.81 240 GLY A C 1
ATOM 1908 O O . GLY A 1 240 ? 16.466 5.018 5.395 1.00 92.81 240 GLY A O 1
ATOM 1909 N N . GLY A 1 241 ? 16.091 2.839 5.022 1.00 93.94 241 GLY A N 1
ATOM 1910 C CA . GLY A 1 241 ? 14.678 2.840 5.401 1.00 93.94 241 GLY A CA 1
ATOM 1911 C C . GLY A 1 241 ? 14.460 3.118 6.892 1.00 93.94 241 GLY A C 1
ATOM 1912 O O . GLY A 1 241 ? 13.621 3.950 7.242 1.00 93.94 241 GLY A O 1
ATOM 1913 N N . LYS A 1 242 ? 15.255 2.496 7.775 1.00 94.19 242 LYS A N 1
ATOM 1914 C CA . LYS A 1 242 ? 15.254 2.756 9.228 1.00 94.19 242 LYS A CA 1
ATOM 1915 C C . LYS A 1 242 ? 15.611 4.217 9.531 1.00 94.19 242 LYS A C 1
ATOM 1917 O O . LYS A 1 242 ? 14.883 4.871 10.277 1.00 94.19 242 LYS A O 1
ATOM 1922 N N . ILE A 1 243 ? 16.653 4.757 8.892 1.00 94.94 243 ILE A N 1
ATOM 1923 C CA . ILE A 1 243 ? 17.049 6.173 9.008 1.00 94.94 243 ILE A CA 1
ATOM 1924 C C . ILE A 1 243 ? 15.925 7.093 8.510 1.00 94.94 243 ILE A C 1
ATOM 1926 O O . ILE A 1 243 ? 15.547 8.032 9.205 1.00 94.94 243 ILE A O 1
ATOM 1930 N N . THR A 1 244 ? 15.327 6.796 7.352 1.00 94.38 244 THR A N 1
ATOM 1931 C CA . THR A 1 244 ? 14.222 7.589 6.781 1.00 94.38 244 THR A CA 1
ATOM 1932 C C . THR A 1 244 ? 12.983 7.585 7.685 1.00 94.38 244 THR A C 1
ATOM 1934 O O . THR A 1 244 ? 12.328 8.617 7.833 1.00 94.38 244 THR A O 1
ATOM 1937 N N . LYS A 1 245 ? 12.673 6.455 8.339 1.00 94.50 245 LYS A N 1
ATOM 1938 C CA . LYS A 1 245 ? 11.600 6.366 9.342 1.00 94.50 245 LYS A CA 1
ATOM 1939 C C . LYS A 1 245 ? 11.912 7.226 10.574 1.00 94.50 245 LYS A C 1
ATOM 1941 O O . LYS A 1 245 ? 11.038 7.971 11.004 1.00 94.50 245 LYS A O 1
ATOM 1946 N N . GLY A 1 246 ? 13.145 7.173 11.086 1.00 95.38 246 GLY A N 1
ATOM 1947 C CA . GLY A 1 246 ? 13.596 7.994 12.218 1.00 95.38 246 GLY A CA 1
ATOM 1948 C C . GLY A 1 246 ? 13.560 9.500 11.930 1.00 95.38 246 GLY A C 1
ATOM 1949 O O . GLY A 1 246 ? 13.063 10.279 12.743 1.00 95.38 246 GLY A O 1
ATOM 1950 N N . LEU A 1 247 ? 14.008 9.908 10.737 1.00 94.75 247 LEU A N 1
ATOM 1951 C CA . LEU A 1 247 ? 13.912 11.294 10.271 1.00 94.75 247 LEU A CA 1
ATOM 1952 C C . LEU A 1 247 ? 12.455 11.749 10.136 1.00 94.75 247 LEU A C 1
ATOM 1954 O O . LEU A 1 247 ? 12.144 12.870 10.524 1.00 94.75 247 LEU A O 1
ATOM 1958 N N . ARG A 1 248 ? 11.547 10.888 9.652 1.00 96.38 248 ARG A N 1
ATOM 1959 C CA . ARG A 1 248 ? 10.112 11.207 9.606 1.00 96.38 248 ARG A CA 1
ATOM 1960 C C . ARG A 1 248 ? 9.550 11.453 11.005 1.00 96.38 248 ARG A C 1
ATOM 1962 O O . ARG A 1 248 ? 8.975 12.510 11.222 1.00 96.38 248 ARG A O 1
ATOM 1969 N N . THR A 1 249 ? 9.793 10.553 11.961 1.00 95.06 249 THR A N 1
ATOM 1970 C CA . THR A 1 249 ? 9.314 10.743 13.342 1.00 95.06 249 THR A CA 1
ATOM 1971 C C . THR A 1 249 ? 9.879 12.003 14.001 1.00 95.06 249 THR A C 1
ATOM 1973 O O . THR A 1 249 ? 9.164 12.653 14.754 1.00 95.06 249 THR A O 1
ATOM 1976 N N . MET A 1 250 ? 11.117 12.396 13.678 1.00 95.50 250 MET A N 1
ATOM 1977 C CA . MET A 1 250 ? 11.701 13.659 14.143 1.00 95.50 250 MET A CA 1
ATOM 1978 C C . MET A 1 250 ? 11.051 14.885 13.478 1.00 95.50 250 MET A C 1
ATOM 1980 O O . MET A 1 250 ? 10.829 15.890 14.141 1.00 95.50 250 MET A O 1
ATOM 1984 N N . VAL A 1 251 ? 10.713 14.816 12.185 1.00 95.62 251 VAL A N 1
ATOM 1985 C CA . VAL A 1 251 ? 9.976 15.884 11.482 1.00 95.62 251 VAL A CA 1
ATOM 1986 C C . VAL A 1 251 ? 8.553 16.033 12.022 1.00 95.62 251 VAL A C 1
ATOM 1988 O O . VAL A 1 251 ? 8.094 17.161 12.185 1.00 95.62 251 VAL A O 1
ATOM 1991 N N . ASP A 1 252 ? 7.875 14.928 12.334 1.00 94.50 252 ASP A N 1
ATOM 1992 C CA . ASP A 1 252 ? 6.545 14.950 12.947 1.00 94.50 252 ASP A CA 1
ATOM 1993 C C . ASP A 1 252 ? 6.610 15.561 14.366 1.00 94.50 252 ASP A C 1
ATOM 1995 O O . ASP A 1 252 ? 5.859 16.486 14.664 1.00 94.50 252 ASP A O 1
ATOM 1999 N N . GLN A 1 253 ? 7.592 15.169 15.191 1.00 95.56 253 GLN A N 1
ATOM 2000 C CA . GLN A 1 253 ? 7.851 15.785 16.505 1.00 95.56 253 GLN A CA 1
ATOM 2001 C C . GLN A 1 253 ? 8.133 17.294 16.414 1.00 95.56 253 GLN A C 1
ATOM 2003 O O . GLN A 1 253 ? 7.478 18.081 17.092 1.00 95.56 253 GLN A O 1
ATOM 2008 N N . LEU A 1 254 ? 9.046 17.721 15.534 1.00 94.44 254 LEU A N 1
ATOM 2009 C CA . LEU A 1 254 ? 9.370 19.141 15.326 1.00 94.44 254 LEU A CA 1
ATOM 2010 C C . LEU A 1 254 ? 8.173 19.955 14.806 1.00 94.44 254 LEU A C 1
ATOM 2012 O O . LEU A 1 254 ? 8.098 21.166 15.017 1.00 94.44 254 LEU A O 1
ATOM 2016 N N . LYS A 1 255 ? 7.232 19.310 14.110 1.00 95.88 255 LYS A N 1
ATOM 2017 C CA . LYS A 1 255 ? 5.994 19.932 13.634 1.00 95.88 255 LYS A CA 1
ATOM 2018 C C . LYS A 1 255 ? 4.991 20.125 14.774 1.00 95.88 255 LYS A C 1
ATOM 2020 O O . LYS A 1 255 ? 4.378 21.190 14.838 1.00 95.88 255 LYS A O 1
ATOM 2025 N N . ASP A 1 256 ? 4.866 19.157 15.676 1.00 94.25 256 ASP A N 1
ATOM 2026 C CA . ASP A 1 256 ? 4.022 19.271 16.870 1.00 94.25 256 ASP A CA 1
ATOM 2027 C C . ASP A 1 256 ? 4.602 20.294 17.868 1.00 94.25 256 ASP A C 1
ATOM 2029 O O . ASP A 1 256 ? 3.875 21.167 18.347 1.00 94.25 256 ASP A O 1
ATOM 2033 N N . GLU A 1 257 ? 5.924 20.286 18.089 1.00 94.62 257 GLU A N 1
ATOM 2034 C CA . GLU A 1 257 ? 6.642 21.322 18.851 1.00 94.62 257 GLU A CA 1
ATOM 2035 C C . GLU A 1 257 ? 6.416 22.718 18.255 1.00 94.62 257 GLU A C 1
ATOM 2037 O O . GLU A 1 257 ? 6.074 23.655 18.980 1.00 94.62 257 GLU A O 1
ATOM 2042 N N . LYS A 1 258 ? 6.532 22.865 16.925 1.00 94.44 258 LYS A N 1
ATOM 2043 C CA . LYS A 1 258 ? 6.234 24.126 16.229 1.00 94.44 258 LYS A CA 1
ATOM 2044 C C . LYS A 1 258 ? 4.799 24.589 16.483 1.00 94.44 258 LYS A C 1
ATOM 2046 O O . LYS A 1 258 ? 4.602 25.769 16.762 1.00 94.44 258 LYS A O 1
ATOM 2051 N N . VAL A 1 259 ? 3.810 23.697 16.399 1.00 95.06 259 VAL A N 1
ATOM 2052 C CA . VAL A 1 259 ? 2.401 24.043 16.653 1.00 95.06 259 VAL A CA 1
ATOM 2053 C C . VAL A 1 259 ? 2.193 24.487 18.103 1.00 95.06 259 VAL A C 1
ATOM 2055 O O . VAL A 1 259 ? 1.469 25.456 18.333 1.00 95.06 259 VAL A O 1
ATOM 2058 N N . ASN A 1 260 ? 2.851 23.847 19.074 1.00 94.94 260 ASN A N 1
ATOM 2059 C CA . ASN A 1 260 ? 2.797 24.274 20.474 1.00 94.94 260 ASN A CA 1
ATOM 2060 C C . ASN A 1 260 ? 3.419 25.671 20.667 1.00 94.94 260 ASN A C 1
ATOM 2062 O O . ASN A 1 260 ? 2.789 26.547 21.256 1.00 94.94 260 ASN A O 1
ATOM 2066 N N . VAL A 1 261 ? 4.599 25.927 20.092 1.00 94.50 261 VAL A N 1
ATOM 2067 C CA . VAL A 1 261 ? 5.252 27.249 20.145 1.00 94.50 261 VAL A CA 1
ATOM 2068 C C . VAL A 1 261 ? 4.423 28.329 19.433 1.00 94.50 261 VAL A C 1
ATOM 2070 O O . VAL A 1 261 ? 4.356 29.460 19.910 1.00 94.50 261 VAL A O 1
ATOM 2073 N N . GLU A 1 262 ? 3.739 28.010 18.330 1.00 93.25 262 GLU A N 1
ATOM 2074 C CA . GLU A 1 262 ? 2.811 28.941 17.670 1.00 93.25 262 GLU A CA 1
ATOM 2075 C C . GLU A 1 262 ? 1.593 29.266 18.561 1.00 93.25 262 GLU A C 1
ATOM 2077 O O . GLU A 1 262 ? 1.161 30.420 18.602 1.00 93.25 262 GLU A O 1
ATOM 2082 N N . GLN A 1 263 ? 1.082 28.300 19.336 1.00 93.56 263 GLN A N 1
ATOM 2083 C CA . GLN A 1 263 ? 0.001 28.525 20.308 1.00 93.56 263 GLN A CA 1
ATOM 2084 C C . GLN A 1 263 ? 0.448 29.352 21.522 1.00 93.56 263 GLN A C 1
ATOM 2086 O O . GLN A 1 263 ? -0.277 30.264 21.930 1.00 93.56 263 GLN A O 1
ATOM 2091 N N . GLU A 1 264 ? 1.632 29.080 22.076 1.00 93.06 264 GLU A N 1
ATOM 2092 C CA . GLU A 1 264 ? 2.234 29.861 23.166 1.00 93.06 264 GLU A CA 1
ATOM 2093 C C . GLU A 1 264 ? 2.498 31.308 22.733 1.00 93.06 264 GLU A C 1
ATOM 2095 O O . GLU A 1 264 ? 2.128 32.251 23.432 1.00 93.06 264 GLU A O 1
ATOM 2100 N N . LEU A 1 265 ? 3.058 31.506 21.537 1.00 92.81 265 LEU A N 1
ATOM 2101 C CA . LEU A 1 265 ? 3.320 32.832 20.981 1.00 92.81 265 LEU A CA 1
ATOM 2102 C C . LEU A 1 265 ? 2.012 33.609 20.757 1.00 92.81 265 LEU A C 1
ATOM 2104 O O . LEU A 1 265 ? 1.949 34.803 21.050 1.00 92.81 265 LEU A O 1
ATOM 2108 N N . GLU A 1 266 ? 0.942 32.947 20.310 1.00 93.44 266 GLU A N 1
ATOM 2109 C CA . GLU A 1 266 ? -0.386 33.561 20.188 1.00 93.44 266 GLU A CA 1
ATOM 2110 C C . GLU A 1 266 ? -1.057 33.825 21.551 1.00 93.44 266 GLU A C 1
ATOM 2112 O O . GLU A 1 266 ? -1.850 34.759 21.677 1.00 93.44 266 GLU A O 1
ATOM 2117 N N . ALA A 1 267 ? -0.742 33.056 22.599 1.00 94.62 267 ALA A N 1
ATOM 2118 C CA . ALA A 1 267 ? -1.170 33.361 23.966 1.00 94.62 267 ALA A CA 1
ATOM 2119 C C . ALA A 1 267 ? -0.461 34.618 24.496 1.00 94.62 267 ALA A C 1
ATOM 2121 O O . ALA A 1 267 ? -1.130 35.559 24.922 1.00 94.62 267 ALA A O 1
ATOM 2122 N N . VAL A 1 268 ? 0.864 34.698 24.343 1.00 93.88 268 VAL A N 1
ATOM 2123 C CA . VAL A 1 268 ? 1.659 35.883 24.704 1.00 93.88 268 VAL A CA 1
ATOM 2124 C C . VAL A 1 268 ? 1.222 37.117 23.901 1.00 93.88 268 VAL A C 1
ATOM 2126 O O . VAL A 1 268 ? 1.146 38.209 24.459 1.00 93.88 268 VAL A O 1
ATOM 2129 N N . ARG A 1 269 ? 0.847 36.981 22.618 1.00 95.56 269 ARG A N 1
ATOM 2130 C CA . ARG A 1 269 ? 0.243 38.086 21.841 1.00 95.56 269 ARG A CA 1
ATOM 2131 C C . ARG A 1 269 ? -1.048 38.602 22.478 1.00 95.56 269 ARG A C 1
ATOM 2133 O O . ARG A 1 269 ? -1.205 39.815 22.611 1.00 95.56 269 ARG A O 1
ATOM 2140 N N . ARG A 1 270 ? -1.952 37.708 22.892 1.00 93.12 270 ARG A N 1
ATOM 2141 C CA . ARG A 1 270 ? -3.203 38.074 23.582 1.00 93.12 270 ARG A CA 1
ATOM 2142 C C . ARG A 1 270 ? -2.940 38.744 24.933 1.00 93.12 270 ARG A C 1
ATOM 2144 O O . ARG A 1 270 ? -3.575 39.753 25.234 1.00 93.12 270 ARG A O 1
ATOM 2151 N N . GLU A 1 271 ? -1.969 38.256 25.703 1.00 94.56 271 GLU A N 1
ATOM 2152 C CA . GLU A 1 271 ? -1.544 38.892 26.957 1.00 94.56 271 GLU A CA 1
ATOM 2153 C C . GLU A 1 271 ? -0.956 40.289 26.728 1.00 94.56 271 GLU A C 1
ATOM 2155 O O . GLU A 1 271 ? -1.357 41.232 27.406 1.00 94.56 271 GLU A O 1
ATOM 2160 N N . VAL A 1 272 ? -0.083 40.466 25.729 1.00 93.38 272 VAL A N 1
ATOM 2161 C CA . VAL A 1 272 ? 0.493 41.773 25.364 1.00 93.38 272 VAL A CA 1
ATOM 2162 C C . VAL A 1 272 ? -0.587 42.769 24.926 1.00 93.38 272 VAL A C 1
ATOM 2164 O O . VAL A 1 272 ? -0.522 43.934 25.314 1.00 93.38 272 VAL A O 1
ATOM 2167 N N . VAL A 1 273 ? -1.605 42.336 24.173 1.00 94.81 273 VAL A N 1
ATOM 2168 C CA . VAL A 1 273 ? -2.751 43.193 23.812 1.00 94.81 273 VAL A CA 1
ATOM 2169 C C . VAL A 1 273 ? -3.552 43.601 25.054 1.00 94.81 273 VAL A C 1
ATOM 2171 O O . VAL A 1 273 ? -3.862 44.782 25.210 1.00 94.81 273 VAL A O 1
ATOM 2174 N N . ASN A 1 274 ? -3.831 42.668 25.968 1.00 94.88 274 ASN A N 1
ATOM 2175 C CA . ASN A 1 274 ? -4.535 42.967 27.217 1.00 94.88 274 ASN A CA 1
ATOM 2176 C C . ASN A 1 274 ? -3.728 43.913 28.131 1.00 94.88 274 ASN A C 1
ATOM 2178 O O . ASN A 1 274 ? -4.276 44.886 28.642 1.00 94.88 274 ASN A O 1
ATOM 2182 N N . ILE A 1 275 ? -2.421 43.682 28.293 1.00 94.44 275 ILE A N 1
ATOM 2183 C CA . ILE A 1 275 ? -1.522 44.555 29.066 1.00 94.44 275 ILE A CA 1
ATOM 2184 C C . ILE A 1 275 ? -1.450 45.952 28.434 1.00 94.44 275 ILE A C 1
ATOM 2186 O O . ILE A 1 275 ? -1.492 46.944 29.156 1.00 94.44 275 ILE A O 1
ATOM 2190 N N . LYS A 1 276 ? -1.412 46.056 27.099 1.00 93.69 276 LYS A N 1
ATOM 2191 C CA . LYS A 1 276 ? -1.448 47.345 26.390 1.00 93.69 276 LYS A CA 1
ATOM 2192 C C . LYS A 1 276 ? -2.755 48.104 26.643 1.00 93.69 276 LYS A C 1
ATOM 2194 O O . LYS A 1 276 ? -2.705 49.294 26.924 1.00 93.69 276 LYS A O 1
ATOM 2199 N N . GLN A 1 277 ? -3.902 47.424 26.621 1.00 93.25 277 GLN A N 1
ATOM 2200 C CA . GLN A 1 277 ? -5.195 48.042 26.937 1.00 93.25 277 GLN A CA 1
ATOM 2201 C C . GLN A 1 277 ? -5.294 48.467 28.416 1.00 93.25 277 GLN A C 1
ATOM 2203 O O . GLN A 1 277 ? -5.858 49.517 28.726 1.00 93.25 277 GLN A O 1
ATOM 2208 N N . GLN A 1 278 ? -4.719 47.687 29.338 1.00 93.44 278 GLN A N 1
ATOM 2209 C CA . GLN A 1 278 ? -4.614 48.063 30.752 1.00 93.44 278 GLN A CA 1
ATOM 2210 C C . GLN A 1 278 ? -3.689 49.272 30.957 1.00 93.44 278 GLN A C 1
ATOM 2212 O O . GLN A 1 278 ? -4.025 50.153 31.746 1.00 93.44 278 GLN A O 1
ATOM 2217 N N . LEU A 1 279 ? -2.573 49.351 30.224 1.00 92.62 279 LEU A N 1
ATOM 2218 C CA . LEU A 1 279 ? -1.666 50.500 30.236 1.00 92.62 279 LEU A CA 1
ATOM 2219 C C . LEU A 1 279 ? -2.360 51.764 29.716 1.00 92.62 279 LEU A C 1
ATOM 2221 O O . LEU A 1 279 ? -2.366 52.762 30.423 1.00 92.62 279 LEU A O 1
ATOM 2225 N N . GLU A 1 280 ? -3.021 51.708 28.558 1.00 93.75 280 GLU A N 1
ATOM 2226 C CA . GLU A 1 280 ? -3.786 52.838 28.002 1.00 93.75 280 GLU A CA 1
ATOM 2227 C C . GLU A 1 280 ? -4.881 53.321 28.973 1.00 93.75 280 GLU A C 1
ATOM 2229 O O . GLU A 1 280 ? -5.064 54.522 29.175 1.00 93.75 280 GLU A O 1
ATOM 2234 N N . SER A 1 281 ? -5.569 52.394 29.652 1.00 93.44 281 SER A N 1
ATOM 2235 C CA . SER A 1 281 ? -6.542 52.744 30.694 1.00 93.44 281 SER A CA 1
ATOM 2236 C C . SER A 1 281 ? -5.898 53.358 31.943 1.00 93.44 281 SER A C 1
ATOM 2238 O O . SER A 1 281 ? -6.530 54.194 32.591 1.00 93.44 281 SER A O 1
ATOM 2240 N N . ALA A 1 282 ? -4.687 52.942 32.318 1.00 91.38 282 ALA A N 1
ATOM 2241 C CA . ALA A 1 282 ? -3.961 53.493 33.460 1.00 91.38 282 ALA A CA 1
ATOM 2242 C C . ALA A 1 282 ? -3.371 54.875 33.140 1.00 91.38 282 ALA A C 1
ATOM 2244 O O . ALA A 1 282 ? -3.441 55.774 33.973 1.00 91.38 282 ALA A O 1
ATOM 2245 N N . GLU A 1 283 ? -2.859 55.078 31.925 1.00 92.12 283 GLU A N 1
ATOM 2246 C CA . GLU A 1 283 ? -2.396 56.373 31.417 1.00 92.12 283 GLU A CA 1
ATOM 2247 C C . GLU A 1 283 ? -3.542 57.394 31.384 1.00 92.12 283 GLU A C 1
ATOM 2249 O O . GLU A 1 283 ? -3.372 58.512 31.875 1.00 92.12 283 GLU A O 1
ATOM 2254 N N . GLN A 1 284 ? -4.738 56.998 30.923 1.00 93.00 284 GLN A N 1
ATOM 2255 C CA . GLN A 1 284 ? -5.925 57.857 30.995 1.00 93.00 284 GLN A CA 1
ATOM 2256 C C . GLN A 1 284 ? -6.300 58.189 32.448 1.00 93.00 284 GLN A C 1
ATOM 2258 O O . GLN A 1 284 ? -6.483 59.361 32.770 1.00 93.00 284 GLN A O 1
ATOM 2263 N N . GLN A 1 285 ? -6.340 57.201 33.353 1.00 92.12 285 GLN A N 1
ATOM 2264 C CA . GLN A 1 285 ? -6.625 57.446 34.776 1.00 92.12 285 GLN A CA 1
ATOM 2265 C C . GLN A 1 285 ? -5.591 58.369 35.436 1.00 92.12 285 GLN A C 1
ATOM 2267 O O . GLN A 1 285 ? -5.964 59.226 36.234 1.00 92.12 285 GLN A O 1
ATOM 2272 N N . VAL A 1 286 ? -4.305 58.241 35.097 1.00 90.12 286 VAL A N 1
ATOM 2273 C CA . VAL A 1 286 ? -3.247 59.146 35.570 1.00 90.12 286 VAL A CA 1
ATOM 2274 C C . VAL A 1 286 ? -3.431 60.556 35.001 1.00 90.12 286 VAL A C 1
ATOM 2276 O O . VAL A 1 286 ? -3.247 61.521 35.742 1.00 90.12 286 VAL A O 1
ATOM 2279 N N . SER A 1 287 ? -3.851 60.707 33.738 1.00 92.50 287 SER A N 1
ATOM 2280 C CA . SER A 1 287 ? -4.182 62.023 33.165 1.00 92.50 287 SER A CA 1
ATOM 2281 C C . SER A 1 287 ? -5.382 62.659 33.868 1.00 92.50 287 SER A C 1
ATOM 2283 O O . SER A 1 287 ? -5.328 63.828 34.254 1.00 92.50 287 SER A O 1
ATOM 2285 N N . ASP A 1 288 ? -6.448 61.890 34.095 1.00 92.38 288 ASP A N 1
ATOM 2286 C CA . ASP A 1 288 ? -7.667 62.359 34.758 1.00 92.38 288 ASP A CA 1
ATOM 2287 C C . ASP A 1 288 ? -7.378 62.753 36.214 1.00 92.38 288 ASP A C 1
ATOM 2289 O O . ASP A 1 288 ? -7.793 63.817 36.678 1.00 92.38 288 ASP A O 1
ATOM 2293 N N . LEU A 1 289 ? -6.596 61.941 36.935 1.00 92.25 289 LEU A N 1
ATOM 2294 C CA . LEU A 1 289 ? -6.107 62.267 38.276 1.00 92.25 289 LEU A CA 1
ATOM 2295 C C . LEU A 1 289 ? -5.179 63.488 38.271 1.00 92.25 289 LEU A C 1
ATOM 2297 O O . LEU A 1 289 ? -5.259 64.291 39.195 1.00 92.25 289 LEU A O 1
ATOM 2301 N N . GLY A 1 290 ? -4.355 63.680 37.239 1.00 90.94 290 GLY A N 1
ATOM 2302 C CA . GLY A 1 290 ? -3.538 64.882 37.060 1.00 90.94 290 GLY A CA 1
ATOM 2303 C C . GLY A 1 290 ? -4.379 66.149 36.870 1.00 90.94 290 GLY A C 1
ATOM 2304 O O . GLY A 1 290 ? -4.102 67.176 37.493 1.00 90.94 290 GLY A O 1
ATOM 2305 N N . HIS A 1 291 ? -5.455 66.075 36.080 1.00 88.06 291 HIS A N 1
ATOM 2306 C CA . HIS A 1 291 ? -6.426 67.164 35.943 1.00 88.06 291 HIS A CA 1
ATOM 2307 C C . HIS A 1 291 ? -7.162 67.450 37.260 1.00 88.06 291 HIS A C 1
ATOM 2309 O O . HIS A 1 291 ? -7.255 68.610 37.662 1.00 88.06 291 HIS A O 1
ATOM 2315 N N . ASN A 1 292 ? -7.624 66.412 37.963 1.00 90.50 292 ASN A N 1
ATOM 2316 C CA . ASN A 1 292 ? -8.311 66.546 39.251 1.00 90.50 292 ASN A CA 1
ATOM 2317 C C . ASN A 1 292 ? -7.390 67.097 40.353 1.00 90.50 292 ASN A C 1
ATOM 2319 O O . ASN A 1 292 ? -7.802 67.970 41.115 1.00 90.50 292 ASN A O 1
ATOM 2323 N N . LEU A 1 293 ? -6.130 66.650 40.411 1.00 89.12 293 LEU A N 1
ATOM 2324 C CA . LEU A 1 293 ? -5.122 67.179 41.331 1.00 89.12 293 LEU A CA 1
ATOM 2325 C C . LEU A 1 293 ? -4.851 68.655 41.046 1.00 89.12 293 LEU A C 1
ATOM 2327 O O . LEU A 1 293 ? -4.842 69.453 41.976 1.00 89.12 293 LEU A O 1
ATOM 2331 N N . LYS A 1 294 ? -4.702 69.044 39.773 1.00 90.94 294 LYS A N 1
ATOM 2332 C CA . LYS A 1 294 ? -4.514 70.450 39.396 1.00 90.94 294 LYS A CA 1
ATOM 2333 C C . LYS A 1 294 ? -5.724 71.316 39.773 1.00 90.94 294 LYS A C 1
ATOM 2335 O O . LYS A 1 294 ? -5.539 72.405 40.311 1.00 90.94 294 LYS A O 1
ATOM 2340 N N . ALA A 1 295 ? -6.946 70.833 39.544 1.00 89.00 295 ALA A N 1
ATOM 2341 C CA . ALA A 1 295 ? -8.164 71.528 39.960 1.00 89.00 295 ALA A CA 1
ATOM 2342 C C . ALA A 1 295 ? -8.239 71.675 41.491 1.00 89.00 295 ALA A C 1
ATOM 2344 O O . ALA A 1 295 ? -8.515 72.763 41.991 1.00 89.00 295 ALA A O 1
ATOM 2345 N N . SER A 1 296 ? -7.908 70.619 42.242 1.00 86.12 296 SER A N 1
ATOM 2346 C CA . SER A 1 296 ? -7.849 70.660 43.707 1.00 86.12 296 SER A CA 1
ATOM 2347 C C . SER A 1 296 ? -6.702 71.533 44.226 1.00 86.12 296 SER A C 1
ATOM 2349 O O . SER A 1 296 ? -6.843 72.183 45.255 1.00 86.12 296 SER A O 1
ATOM 2351 N N . GLU A 1 297 ? -5.574 71.630 43.523 1.00 87.69 297 GLU A N 1
ATOM 2352 C CA . GLU A 1 297 ? -4.516 72.598 43.820 1.00 87.69 297 GLU A CA 1
ATOM 2353 C C . GLU A 1 297 ? -4.988 74.046 43.623 1.00 87.69 297 GLU A C 1
ATOM 2355 O O . GLU A 1 297 ? -4.646 74.915 44.422 1.00 87.69 297 GLU A O 1
ATOM 2360 N N . GLU A 1 298 ? -5.730 74.329 42.552 1.00 88.75 298 GLU A N 1
ATOM 2361 C CA . GLU A 1 298 ? -6.290 75.656 42.264 1.00 88.75 298 GLU A CA 1
ATOM 2362 C C . GLU A 1 298 ? -7.393 76.027 43.272 1.00 88.75 298 GLU A C 1
ATOM 2364 O O . GLU A 1 298 ? -7.403 77.149 43.787 1.00 88.75 298 GLU A O 1
ATOM 2369 N N . GLU A 1 299 ? -8.231 75.065 43.669 1.00 88.88 299 GLU A N 1
ATOM 2370 C CA . GLU A 1 299 ? -9.171 75.213 44.781 1.00 88.88 299 GLU A CA 1
ATOM 2371 C C . GLU A 1 299 ? -8.444 75.434 46.114 1.00 88.88 299 GLU A C 1
ATOM 2373 O O . GLU A 1 299 ? -8.761 76.390 46.815 1.00 88.88 299 GLU A O 1
ATOM 2378 N N . ASN A 1 300 ? -7.417 74.646 46.449 1.00 86.75 300 ASN A N 1
ATOM 2379 C CA . ASN A 1 300 ? -6.627 74.837 47.670 1.00 86.75 300 ASN A CA 1
ATOM 2380 C C . ASN A 1 300 ? -5.917 76.198 47.690 1.00 86.75 300 ASN A C 1
ATOM 2382 O O . ASN A 1 300 ? -5.877 76.841 48.734 1.00 86.75 300 ASN A O 1
ATOM 2386 N N . LYS A 1 301 ? -5.419 76.699 46.552 1.00 90.81 301 LYS A N 1
ATOM 2387 C CA . LYS A 1 301 ? -4.879 78.069 46.442 1.00 90.81 301 LYS A CA 1
ATOM 2388 C C . LYS A 1 301 ? -5.970 79.115 46.722 1.00 90.81 301 LYS A C 1
ATOM 2390 O O . LYS A 1 301 ? -5.712 80.073 47.448 1.00 90.81 301 LYS A O 1
ATOM 2395 N N . SER A 1 302 ? -7.198 78.910 46.234 1.00 91.50 302 SER A N 1
ATOM 2396 C CA . SER A 1 302 ? -8.354 79.765 46.558 1.00 91.50 302 SER A CA 1
ATOM 2397 C C . SER A 1 302 ? -8.778 79.669 48.031 1.00 91.50 302 SER A C 1
ATOM 2399 O O . SER A 1 302 ? -9.069 80.690 48.653 1.00 91.50 302 SER A O 1
ATOM 2401 N N . LEU A 1 303 ? -8.769 78.471 48.621 1.00 89.69 303 LEU A N 1
ATOM 2402 C CA . LEU A 1 303 ? -9.096 78.244 50.028 1.00 89.69 303 LEU A CA 1
ATOM 2403 C C . LEU A 1 303 ? -8.029 78.822 50.960 1.00 89.69 303 LEU A C 1
ATOM 2405 O O . LEU A 1 303 ? -8.393 79.417 51.961 1.00 89.69 303 LEU A O 1
ATOM 2409 N N . ILE A 1 304 ? -6.739 78.740 50.625 1.00 90.50 304 ILE A N 1
ATOM 2410 C CA . ILE A 1 304 ? -5.657 79.388 51.385 1.00 90.50 304 ILE A CA 1
ATOM 2411 C C . ILE A 1 304 ? -5.817 80.914 51.358 1.00 90.50 304 ILE A C 1
ATOM 2413 O O . ILE A 1 304 ? -5.673 81.553 52.400 1.00 90.50 304 ILE A O 1
ATOM 2417 N N . LEU A 1 305 ? -6.183 81.499 50.210 1.00 88.75 305 LEU A N 1
ATOM 2418 C CA . LEU A 1 305 ? -6.510 82.927 50.128 1.00 88.75 305 LEU A CA 1
ATOM 2419 C C . LEU A 1 305 ? -7.709 83.272 51.024 1.00 88.75 305 LEU A C 1
ATOM 2421 O O . LEU A 1 305 ? -7.573 84.136 51.888 1.00 88.75 305 LEU A O 1
ATOM 2425 N N . LYS A 1 306 ? -8.826 82.539 50.920 1.00 90.06 306 LYS A N 1
ATOM 2426 C CA . LYS A 1 306 ? -10.006 82.723 51.787 1.00 90.06 306 LYS A CA 1
ATOM 2427 C C . LYS A 1 306 ? -9.709 82.500 53.271 1.00 90.06 306 LYS A C 1
ATOM 2429 O O . LYS A 1 306 ? -10.257 83.205 54.102 1.00 90.06 306 LYS A O 1
ATOM 2434 N N . ILE A 1 307 ? -8.839 81.556 53.626 1.00 87.31 307 ILE A N 1
ATOM 2435 C CA . ILE A 1 307 ? -8.406 81.328 55.011 1.00 87.31 307 ILE A CA 1
ATOM 2436 C C . ILE A 1 307 ? -7.551 82.501 55.493 1.00 87.31 307 ILE A C 1
ATOM 2438 O O . ILE A 1 307 ? -7.700 82.903 56.639 1.00 87.31 307 ILE A O 1
ATOM 2442 N N . SER A 1 308 ? -6.708 83.103 54.648 1.00 87.19 308 SER A N 1
ATOM 2443 C CA . SER A 1 308 ? -5.989 84.331 55.019 1.00 87.19 308 SER A CA 1
ATOM 2444 C C . SER A 1 308 ? -6.936 85.527 55.192 1.00 87.19 308 SER A C 1
ATOM 2446 O O . SER A 1 308 ? -6.775 86.309 56.124 1.00 87.19 308 SER A O 1
ATOM 2448 N N . GLU A 1 309 ? -7.969 85.625 54.353 1.00 89.00 309 GLU A N 1
ATOM 2449 C CA . GLU A 1 309 ? -9.006 86.661 54.387 1.00 89.00 309 GLU A CA 1
ATOM 2450 C C . GLU A 1 309 ? -9.865 86.532 55.658 1.00 89.00 309 GLU A C 1
ATOM 2452 O O . GLU A 1 309 ? -9.869 87.435 56.493 1.00 89.00 309 GLU A O 1
ATOM 2457 N N . VAL A 1 310 ? -10.440 85.350 55.901 1.00 86.56 310 VAL A N 1
ATOM 2458 C CA . VAL A 1 310 ? -11.179 85.009 57.127 1.00 86.56 310 VAL A CA 1
ATOM 2459 C C . VAL A 1 310 ? -10.286 85.057 58.371 1.00 86.56 310 VAL A C 1
ATOM 2461 O O . VAL A 1 310 ? -10.759 85.434 59.433 1.00 86.56 310 VAL A O 1
ATOM 2464 N N . SER A 1 311 ? -8.986 84.750 58.292 1.00 88.06 311 SER A N 1
ATOM 2465 C CA . SER A 1 311 ? -8.075 84.920 59.437 1.00 88.06 311 SER A CA 1
ATOM 2466 C C . SER A 1 311 ? -7.816 86.394 59.759 1.00 88.06 311 SER A C 1
ATOM 2468 O O . SER A 1 311 ? -7.599 86.719 60.926 1.00 88.06 311 SER A O 1
ATOM 2470 N N . ASN A 1 312 ? -7.854 87.289 58.767 1.00 88.00 312 ASN A N 1
ATOM 2471 C CA . ASN A 1 312 ? -7.801 88.732 59.000 1.00 88.00 312 ASN A CA 1
ATOM 2472 C C . ASN A 1 312 ? -9.126 89.240 59.595 1.00 88.00 312 ASN A C 1
ATOM 2474 O O . ASN A 1 312 ? -9.098 90.041 60.527 1.00 88.00 312 ASN A O 1
ATOM 2478 N N . GLU A 1 313 ? -10.275 88.740 59.128 1.00 88.69 313 GLU A N 1
ATOM 2479 C CA . GLU A 1 313 ? -11.595 89.026 59.718 1.00 88.69 313 GLU A CA 1
ATOM 2480 C C . GLU A 1 313 ? -11.720 88.487 61.153 1.00 88.69 313 GLU A C 1
ATOM 2482 O O . GLU A 1 313 ? -12.226 89.183 62.034 1.00 88.69 313 GLU A O 1
ATOM 2487 N N . ILE A 1 314 ? -11.204 87.286 61.432 1.00 84.19 314 ILE A N 1
ATOM 2488 C CA . ILE A 1 314 ? -11.118 86.715 62.783 1.00 84.19 314 ILE A CA 1
ATOM 2489 C C . ILE A 1 314 ? -10.193 87.563 63.651 1.00 84.19 314 ILE A C 1
ATOM 2491 O O . ILE A 1 314 ? -10.564 87.870 64.775 1.00 84.19 314 ILE A O 1
ATOM 2495 N N . GLN A 1 315 ? -9.041 88.026 63.155 1.00 85.69 315 GLN A N 1
ATOM 2496 C CA . GLN A 1 315 ? -8.185 88.917 63.943 1.00 85.69 315 GLN A CA 1
ATOM 2497 C C . GLN A 1 315 ? -8.868 90.267 64.229 1.00 85.69 315 GLN A C 1
ATOM 2499 O O . GLN A 1 315 ? -8.755 90.777 65.341 1.00 85.69 315 GLN A O 1
ATOM 2504 N N . GLN A 1 316 ? -9.60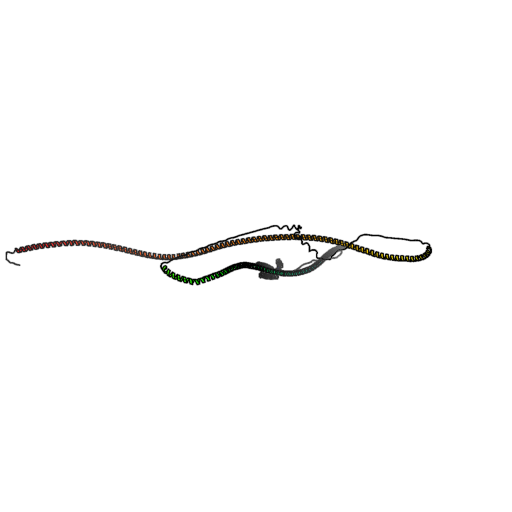7 90.839 63.272 1.00 83.50 316 GLN A N 1
ATOM 2505 C CA . GLN A 1 316 ? -10.374 92.074 63.483 1.00 83.50 316 GLN A CA 1
ATOM 2506 C C . GLN A 1 316 ? -11.517 91.874 64.487 1.00 83.50 316 GLN A C 1
ATOM 2508 O O . GLN A 1 316 ? -11.626 92.630 65.452 1.00 83.50 316 GLN A O 1
ATOM 2513 N N . THR A 1 317 ? -12.335 90.836 64.309 1.00 78.81 317 THR A N 1
ATOM 2514 C CA . THR A 1 317 ? -13.439 90.528 65.229 1.00 78.81 317 THR A CA 1
ATOM 2515 C C . THR A 1 317 ? -12.924 90.134 66.611 1.00 78.81 317 THR A C 1
ATOM 2517 O O . THR A 1 317 ? -13.473 90.600 67.602 1.00 78.81 317 THR A O 1
ATOM 2520 N N . GLN A 1 318 ? -11.822 89.387 66.714 1.00 80.31 318 GLN A N 1
ATOM 2521 C CA . GLN A 1 318 ? -11.181 89.059 67.988 1.00 80.31 318 GLN A CA 1
ATOM 2522 C C . GLN A 1 318 ? -10.617 90.300 68.692 1.00 80.31 318 GLN A C 1
ATOM 2524 O O . GLN A 1 318 ? -10.744 90.385 69.911 1.00 80.31 318 GLN A O 1
ATOM 2529 N N . ASN A 1 319 ? -10.083 91.287 67.961 1.00 80.31 319 ASN A N 1
ATOM 2530 C CA . ASN A 1 319 ? -9.723 92.582 68.547 1.00 80.31 319 ASN A CA 1
ATOM 2531 C C . ASN A 1 319 ? -10.970 93.280 69.126 1.00 80.31 319 ASN A C 1
ATOM 2533 O O . ASN A 1 319 ? -10.957 93.664 70.291 1.00 80.31 319 ASN A O 1
ATOM 2537 N N . THR A 1 320 ? -12.084 93.353 68.382 1.00 76.06 320 THR A N 1
ATOM 2538 C CA . THR A 1 320 ? -13.334 93.947 68.910 1.00 76.06 320 THR A CA 1
ATOM 2539 C C . THR A 1 320 ? -13.938 93.141 70.071 1.00 76.06 320 THR A C 1
ATOM 2541 O O . THR A 1 320 ? -14.463 93.715 71.017 1.00 76.06 320 THR A O 1
ATOM 2544 N N . ILE A 1 321 ? -13.793 91.812 70.080 1.00 77.00 321 ILE A N 1
ATOM 2545 C CA . ILE A 1 321 ? -14.183 90.931 71.197 1.00 77.00 321 ILE A CA 1
ATOM 2546 C C . ILE A 1 321 ? -13.239 91.093 72.399 1.00 77.00 321 ILE A C 1
ATOM 2548 O O . ILE A 1 321 ? -13.605 90.731 73.513 1.00 77.00 321 ILE A O 1
ATOM 2552 N N . GLN A 1 322 ? -12.050 91.670 72.222 1.00 78.56 322 GLN A N 1
ATOM 2553 C CA . GLN A 1 322 ? -11.164 92.047 73.323 1.00 78.56 322 GLN A CA 1
ATOM 2554 C C . GLN A 1 322 ? -11.524 93.424 73.916 1.00 78.56 322 GLN A C 1
ATOM 2556 O O . GLN A 1 322 ? -11.232 93.677 75.084 1.00 78.56 322 GLN A O 1
ATOM 2561 N N . GLU A 1 323 ? -12.213 94.275 73.151 1.00 76.62 323 GLU A N 1
ATOM 2562 C CA . GLU A 1 323 ? -12.774 95.561 73.594 1.00 76.62 323 GLU A CA 1
ATOM 2563 C C . GLU A 1 323 ? -14.156 95.384 74.263 1.00 76.62 323 GLU A C 1
ATOM 2565 O O . GLU A 1 323 ? -14.416 95.972 75.317 1.00 76.62 323 GLU A O 1
ATOM 2570 N N . LEU A 1 324 ? -15.008 94.499 73.723 1.00 74.56 324 LEU A N 1
ATOM 2571 C CA . LEU A 1 324 ? -16.372 94.231 74.204 1.00 74.56 324 LEU A CA 1
ATOM 2572 C C . LEU A 1 324 ? -16.505 93.909 75.709 1.00 74.56 324 LEU A C 1
ATOM 2574 O O . LEU A 1 324 ? -17.482 94.365 76.289 1.00 74.56 324 LEU A O 1
ATOM 2578 N N . PRO A 1 325 ? -15.590 93.202 76.405 1.00 75.69 325 PRO A N 1
ATOM 2579 C CA . PRO A 1 325 ? -15.656 93.021 77.858 1.00 75.69 325 PRO A CA 1
ATOM 2580 C C . PRO A 1 325 ? -15.677 94.336 78.650 1.00 75.69 325 PRO A C 1
ATOM 2582 O O . PRO A 1 325 ? -16.302 94.403 79.710 1.00 75.69 325 PRO A O 1
ATOM 2585 N N . GLY A 1 326 ? -15.046 95.396 78.130 1.00 73.88 326 GLY A N 1
ATOM 2586 C CA . GLY A 1 326 ? -15.097 96.736 78.718 1.00 73.88 326 GLY A CA 1
ATOM 2587 C C . GLY A 1 326 ? -16.467 97.405 78.567 1.00 73.88 326 GLY A C 1
ATOM 2588 O O . GLY A 1 326 ? -16.886 98.146 79.457 1.00 73.88 326 GLY A O 1
ATOM 2589 N N . GLU A 1 327 ? -17.187 97.116 77.482 1.00 73.38 327 GLU A N 1
ATOM 2590 C CA . GLU A 1 327 ? -18.573 97.558 77.269 1.00 73.38 327 GLU A CA 1
ATOM 2591 C C . GLU A 1 327 ? -19.573 96.671 78.026 1.00 73.38 327 GLU A C 1
ATOM 2593 O O . GLU A 1 327 ? -20.508 97.175 78.645 1.00 73.38 327 GLU A O 1
ATOM 2598 N N . SER A 1 328 ? -19.333 95.357 78.053 1.00 71.69 328 SER A N 1
ATOM 2599 C CA . SER A 1 328 ? -20.134 94.364 78.770 1.00 71.69 328 SER A CA 1
ATOM 2600 C C . SER A 1 328 ? -20.114 94.626 80.270 1.00 71.69 328 SER A C 1
ATOM 2602 O O . SER A 1 328 ? -21.177 94.670 80.867 1.00 71.69 328 SER A O 1
ATOM 2604 N N . SER A 1 329 ? -18.956 94.931 80.868 1.00 74.50 329 SER A N 1
ATOM 2605 C CA . SER A 1 329 ? -18.882 95.303 82.294 1.00 74.50 329 SER A CA 1
ATOM 2606 C C . SER A 1 329 ? -19.703 96.569 82.599 1.00 74.50 329 SER A C 1
ATOM 2608 O O . SER A 1 329 ? -20.397 96.641 83.610 1.00 74.50 329 SER A O 1
ATOM 2610 N N . GLN A 1 330 ? -19.691 97.556 81.691 1.00 76.62 330 GLN A N 1
ATOM 2611 C CA . GLN A 1 330 ? -20.509 98.774 81.802 1.00 76.62 330 GLN A CA 1
ATOM 2612 C C . GLN A 1 330 ? -22.005 98.540 81.545 1.00 76.62 330 GLN A C 1
ATOM 2614 O O . GLN A 1 330 ? -22.817 99.419 81.852 1.00 76.62 330 GLN A O 1
ATOM 2619 N N . LEU A 1 331 ? -22.382 97.417 80.931 1.00 71.06 331 LEU A N 1
ATOM 2620 C CA . LEU A 1 331 ? -23.770 97.004 80.750 1.00 71.06 331 LEU A CA 1
ATOM 2621 C C . LEU A 1 331 ? -24.235 96.116 81.904 1.00 71.06 331 LEU A C 1
ATOM 2623 O O . LEU A 1 331 ? -25.322 96.366 82.400 1.00 71.06 331 LEU A O 1
ATOM 2627 N N . GLU A 1 332 ? -23.421 95.175 82.384 1.00 72.75 332 GLU A N 1
ATOM 2628 C CA . GLU A 1 332 ? -23.688 94.324 83.552 1.00 72.75 332 GLU A CA 1
ATOM 2629 C C . GLU A 1 332 ? -23.892 95.144 84.830 1.00 72.75 332 GLU A C 1
ATOM 2631 O O . GLU A 1 332 ? -24.792 94.832 85.600 1.00 72.75 332 GLU A O 1
ATOM 2636 N N . GLU A 1 333 ? -23.149 96.238 85.032 1.00 76.81 333 GLU A N 1
ATOM 2637 C CA . GLU A 1 333 ? -23.389 97.167 86.148 1.00 76.81 333 GLU A CA 1
ATOM 2638 C C . GLU A 1 333 ? -24.816 97.758 86.091 1.00 76.81 333 GLU A C 1
ATOM 2640 O O . GLU A 1 333 ? -25.565 97.691 87.066 1.00 76.81 333 GLU A O 1
ATOM 2645 N N . LYS A 1 334 ? -25.247 98.220 84.907 1.00 77.25 334 LYS A N 1
ATOM 2646 C CA . LYS A 1 334 ? -26.610 98.738 84.663 1.00 77.25 334 LYS A CA 1
ATOM 2647 C C . LYS A 1 334 ? -27.679 97.638 84.660 1.00 77.25 334 LYS A C 1
ATOM 2649 O O . LYS A 1 334 ? -28.845 97.907 84.950 1.00 77.25 334 LYS A O 1
ATOM 2654 N N . LEU A 1 335 ? -27.307 96.409 84.299 1.00 71.62 335 LEU A N 1
ATOM 2655 C CA . LEU A 1 335 ? -28.186 95.241 84.312 1.00 71.62 335 LEU A CA 1
ATOM 2656 C C . LEU A 1 335 ? -28.424 94.788 85.754 1.00 71.62 335 LEU A C 1
ATOM 2658 O O . LEU A 1 335 ? -29.561 94.523 86.101 1.00 71.62 335 LEU A O 1
ATOM 2662 N N . CYS A 1 336 ? -27.403 94.823 86.612 1.00 71.88 336 CYS A N 1
ATOM 2663 C CA . CYS A 1 336 ? -27.508 94.553 88.044 1.00 71.88 336 CYS A CA 1
ATOM 2664 C C . CYS A 1 336 ? -28.444 95.559 88.740 1.00 71.88 336 CYS A C 1
ATOM 2666 O O . CYS A 1 336 ? -29.362 95.151 89.453 1.00 71.88 336 CYS A O 1
ATOM 2668 N N . GLU A 1 337 ? -28.310 96.864 88.453 1.00 73.88 337 GLU A N 1
ATOM 2669 C CA . GLU A 1 337 ? -29.293 97.874 88.887 1.00 73.88 337 GLU A CA 1
ATOM 2670 C C . GLU A 1 337 ? -30.717 97.486 88.435 1.00 73.88 337 GLU A C 1
ATOM 2672 O O . GLU A 1 337 ? -31.640 97.403 89.252 1.00 73.88 337 GLU A O 1
ATOM 2677 N N . ARG A 1 338 ? -30.889 97.149 87.150 1.00 72.88 338 ARG A N 1
ATOM 2678 C CA . ARG A 1 338 ? -32.170 96.724 86.558 1.00 72.88 338 ARG A CA 1
ATOM 2679 C C . ARG A 1 338 ? -32.709 95.390 87.072 1.00 72.88 338 ARG A C 1
ATOM 2681 O O . ARG A 1 338 ? -33.925 95.230 87.096 1.00 72.88 338 ARG A O 1
ATOM 2688 N N . GLU A 1 339 ? -31.869 94.451 87.490 1.00 71.56 339 GLU A N 1
ATOM 2689 C CA . GLU A 1 339 ? -32.275 93.171 88.073 1.00 71.56 339 GLU A CA 1
ATOM 2690 C C . GLU A 1 339 ? -32.713 93.332 89.526 1.00 71.56 339 GLU A C 1
ATOM 2692 O O . GLU A 1 339 ? -33.643 92.645 89.943 1.00 71.56 339 GLU A O 1
ATOM 2697 N N . THR A 1 340 ? -32.163 94.296 90.276 1.00 71.56 340 THR A N 1
ATOM 2698 C CA . THR A 1 340 ? -32.754 94.655 91.577 1.00 71.56 340 THR A CA 1
ATOM 2699 C C . THR A 1 340 ? -34.142 95.282 91.416 1.00 71.56 340 THR A C 1
ATOM 2701 O O . THR A 1 340 ? -35.054 94.910 92.154 1.00 71.56 340 THR A O 1
ATOM 2704 N N . GLU A 1 341 ? -34.361 96.136 90.404 1.00 69.12 341 GLU A N 1
ATOM 2705 C CA . GLU A 1 341 ? -35.709 96.623 90.066 1.00 69.12 341 GLU A CA 1
ATOM 2706 C C . GLU A 1 341 ? -36.625 95.466 89.609 1.00 69.12 341 GLU A C 1
ATOM 2708 O O . GLU A 1 341 ? -37.733 95.308 90.128 1.00 69.12 341 GLU A O 1
ATOM 2713 N N . LEU A 1 342 ? -36.164 94.608 88.690 1.00 63.41 342 LEU A N 1
ATOM 2714 C CA . LEU A 1 342 ? -36.968 93.519 88.124 1.00 63.41 342 LEU A CA 1
ATOM 2715 C C . LEU A 1 342 ? -37.243 92.367 89.091 1.00 63.41 342 LEU A C 1
ATOM 2717 O O . LEU A 1 342 ? -38.310 91.776 88.971 1.00 63.41 342 LEU A O 1
ATOM 2721 N N . SER A 1 343 ? -36.381 92.054 90.062 1.00 70.19 343 SER A N 1
ATOM 2722 C CA . SER A 1 343 ? -36.683 91.017 91.064 1.00 70.19 343 SER A CA 1
ATOM 2723 C C . SER A 1 343 ? -37.921 91.399 91.877 1.00 70.19 343 SER A C 1
ATOM 2725 O O . SER A 1 343 ? -38.831 90.587 92.023 1.00 70.19 343 SER A O 1
ATOM 2727 N N . THR A 1 344 ? -38.029 92.669 92.295 1.00 63.25 344 THR A N 1
ATOM 2728 C CA . THR A 1 344 ? -39.216 93.165 93.024 1.00 63.25 344 THR A CA 1
ATOM 2729 C C . THR A 1 344 ? -40.502 93.145 92.192 1.00 63.25 344 THR A C 1
ATOM 2731 O O . THR A 1 344 ? -41.597 93.162 92.749 1.00 63.25 344 THR A O 1
ATOM 2734 N N . LEU A 1 345 ? -40.373 93.088 90.863 1.00 65.19 345 LEU A N 1
ATOM 2735 C CA . LEU A 1 345 ? -41.479 93.048 89.907 1.00 65.19 345 LEU A CA 1
ATOM 2736 C C . LEU A 1 345 ? -41.814 91.602 89.488 1.00 65.19 345 LEU A C 1
ATOM 2738 O O . LEU A 1 345 ? -42.975 91.277 89.239 1.00 65.19 345 LEU A O 1
ATOM 2742 N N . LYS A 1 346 ? -40.806 90.720 89.455 1.00 59.75 346 LYS A N 1
ATOM 2743 C CA . LYS A 1 346 ? -40.919 89.307 89.078 1.00 59.75 346 LYS A CA 1
ATOM 2744 C C . LYS A 1 346 ? -41.568 88.467 90.171 1.00 59.75 346 LYS A C 1
ATOM 2746 O O . LYS A 1 346 ? -42.433 87.655 89.837 1.00 59.75 346 LYS A O 1
ATOM 2751 N N . ASP A 1 347 ? -41.254 88.744 91.438 1.00 65.75 347 ASP A N 1
ATOM 2752 C CA . ASP A 1 347 ? -41.862 88.117 92.627 1.00 65.75 347 ASP A CA 1
ATOM 2753 C C . ASP A 1 347 ? -43.391 88.375 92.732 1.00 65.75 347 ASP A C 1
ATOM 2755 O O . ASP A 1 347 ? -44.053 87.956 93.682 1.00 65.75 347 ASP A O 1
ATOM 2759 N N . MET A 1 348 ? -43.971 89.035 91.720 1.00 52.78 348 MET A N 1
ATOM 2760 C CA . MET A 1 348 ? -45.398 89.224 91.484 1.00 52.78 348 MET A CA 1
ATOM 2761 C C . MET A 1 348 ? -45.966 88.540 90.163 1.00 52.78 348 MET A C 1
ATOM 2763 O O . MET A 1 348 ? -47.054 88.981 89.795 1.00 52.78 348 MET A O 1
ATOM 2767 N N . SER A 1 349 ? -45.345 87.541 89.415 1.00 57.81 349 SER A N 1
ATOM 2768 C CA . SER A 1 349 ? -45.636 87.336 87.908 1.00 57.81 349 SER A CA 1
ATOM 2769 C C . SER A 1 349 ? -45.575 86.094 86.812 1.00 57.81 349 SER A C 1
ATOM 2771 O O . SER A 1 349 ? -46.162 86.371 85.777 1.00 57.81 349 SER A O 1
ATOM 2773 N N . GLU A 1 350 ? -45.040 84.812 86.803 1.00 60.47 350 GLU A N 1
ATOM 2774 C CA . GLU A 1 350 ? -44.142 83.924 85.793 1.00 60.47 350 GLU A CA 1
ATOM 2775 C C . GLU A 1 350 ? -44.512 82.924 84.312 1.00 60.47 350 GLU A C 1
ATOM 2777 O O . GLU A 1 350 ? -45.360 82.096 84.681 1.00 60.47 350 GLU A O 1
ATOM 2782 N N . ALA A 1 351 ? -43.984 82.839 82.816 1.00 54.91 351 ALA A N 1
ATOM 2783 C CA . ALA A 1 351 ? -43.988 81.859 81.277 1.00 54.91 351 ALA A CA 1
ATOM 2784 C C . ALA A 1 351 ? -43.408 81.938 79.450 1.00 54.91 351 ALA A C 1
ATOM 2786 O O . ALA A 1 351 ? -43.105 83.097 79.185 1.00 54.91 351 ALA A O 1
ATOM 2787 N N . HIS A 1 352 ? -43.226 80.990 78.194 1.00 55.50 352 HIS A N 1
ATOM 2788 C CA . HIS A 1 352 ? -43.034 80.961 76.373 1.00 55.50 352 HIS A CA 1
ATOM 2789 C C . HIS A 1 352 ? -42.486 79.850 74.913 1.00 55.50 352 HIS A C 1
ATOM 2791 O O . HIS A 1 352 ? -42.219 78.721 75.321 1.00 55.50 352 HIS A O 1
ATOM 2797 N N . GLU A 1 353 ? -42.290 79.944 73.348 1.00 51.41 353 GLU A N 1
ATOM 2798 C CA . GLU A 1 353 ? -42.216 78.989 71.792 1.00 51.41 353 GLU A CA 1
ATOM 2799 C C . GLU A 1 353 ? -41.269 78.805 70.136 1.00 51.41 353 GLU A C 1
ATOM 2801 O O . GLU A 1 353 ? -40.119 79.214 70.256 1.00 51.41 353 GLU A O 1
ATOM 2806 N N . TYR A 1 354 ? -41.493 78.213 68.687 1.00 60.75 354 TYR A N 1
ATOM 2807 C CA . TYR A 1 354 ? -40.630 77.639 67.181 1.00 60.75 354 TYR A CA 1
ATOM 2808 C C . TYR A 1 354 ? -40.884 77.323 65.308 1.00 60.75 354 TYR A C 1
ATOM 2810 O O . TYR A 1 354 ? -42.043 77.575 65.002 1.00 60.75 354 TYR A O 1
ATOM 2818 N N . GLU A 1 355 ? -40.070 76.814 64.049 1.00 33.84 355 GLU A N 1
ATOM 2819 C CA . GLU A 1 355 ? -40.218 76.482 62.253 1.00 33.84 355 GLU A CA 1
ATOM 2820 C C . GLU A 1 355 ? -39.243 75.724 60.781 1.00 33.84 355 GLU A C 1
ATOM 2822 O O . GLU A 1 355 ? -38.126 75.367 61.152 1.00 33.84 355 GLU A O 1
ATOM 2827 N N . SER A 1 356 ? -39.414 75.402 59.241 1.00 9.77 356 SER A N 1
ATOM 2828 C CA . SER A 1 356 ? -38.524 74.773 57.775 1.00 9.77 356 SER A CA 1
ATOM 2829 C C . SER A 1 356 ? -38.755 74.359 55.921 1.00 9.77 356 SER A C 1
ATOM 2831 O O . SER A 1 356 ? -39.929 74.438 55.575 1.00 9.77 356 SER A O 1
ATOM 2833 N N . SER A 1 357 ? -37.901 73.920 54.667 1.00 16.66 357 SER A N 1
ATOM 2834 C CA . SER A 1 357 ? -38.062 73.444 52.911 1.00 16.66 357 SER A CA 1
ATOM 2835 C C . SER A 1 357 ? -37.025 72.878 51.410 1.00 16.66 357 SER A C 1
ATOM 2837 O O . SER A 1 357 ? -35.839 72.860 51.711 1.00 16.66 357 SER A O 1
ATOM 2839 N N . THR A 1 358 ? -37.219 72.427 49.904 1.00 8.30 358 THR A N 1
ATOM 2840 C CA . THR A 1 358 ? -36.311 71.792 48.440 1.00 8.30 358 THR A CA 1
ATOM 2841 C C . THR A 1 358 ? -36.520 71.477 46.569 1.00 8.30 358 THR A C 1
ATOM 2843 O O . THR A 1 358 ? -37.675 71.740 46.237 1.00 8.30 358 THR A O 1
ATOM 2846 N N . GLN A 1 359 ? -35.670 70.991 45.321 1.00 9.15 359 GLN A N 1
ATOM 2847 C CA . GLN A 1 359 ? -35.800 70.431 43.582 1.00 9.15 359 GLN A CA 1
ATOM 2848 C C . GLN A 1 359 ? -34.740 70.084 42.025 1.00 9.15 359 GLN A C 1
ATOM 2850 O O . GLN A 1 359 ? -33.596 70.477 42.209 1.00 9.15 359 GLN A O 1
ATOM 2855 N N . LEU A 1 360 ? -34.895 69.476 40.570 1.00 17.97 360 LEU A N 1
ATOM 2856 C CA . LEU A 1 360 ? -34.066 69.335 38.946 1.00 17.97 360 LEU A CA 1
ATOM 2857 C C . LEU A 1 360 ? -34.086 68.311 37.326 1.00 17.97 360 LEU A C 1
ATOM 2859 O O . LEU A 1 360 ? -35.038 67.528 37.351 1.00 17.97 360 LEU A O 1
ATOM 2863 N N . LYS A 1 361 ? -33.273 68.175 35.969 1.00 10.02 361 LYS A N 1
ATOM 2864 C CA . LYS A 1 361 ? -33.334 67.475 34.272 1.00 10.02 361 LYS A CA 1
ATOM 2865 C C . LYS A 1 361 ? -32.225 67.106 32.759 1.00 10.02 361 LYS A C 1
ATOM 2867 O O . LYS A 1 361 ? -31.056 67.254 33.083 1.00 10.02 361 LYS A O 1
ATOM 2872 N N . GLY A 1 362 ? -32.353 66.632 31.256 1.00 4.88 362 GLY A N 1
ATOM 2873 C CA . GLY A 1 362 ? -31.375 66.146 29.791 1.00 4.88 362 GLY A CA 1
ATOM 2874 C C . GLY A 1 362 ? -31.540 65.682 27.945 1.00 4.88 362 GLY A C 1
ATOM 2875 O O . GLY A 1 362 ? -32.717 65.795 27.620 1.00 4.88 362 GLY A O 1
ATOM 2876 N N . LEU A 1 363 ? -30.643 65.218 26.724 1.00 24.02 363 LEU A N 1
ATOM 2877 C CA . LEU A 1 363 ? -30.659 64.919 24.919 1.00 24.02 363 LEU A CA 1
ATOM 2878 C C . LEU A 1 363 ? -29.694 64.004 23.539 1.00 24.02 363 LEU A C 1
ATOM 2880 O O . LEU A 1 363 ? -28.867 63.260 24.051 1.00 24.02 363 LEU A O 1
ATOM 2884 N N . LEU A 1 364 ? -29.658 63.895 21.960 1.00 17.78 364 LEU A N 1
ATOM 2885 C CA . LEU A 1 364 ? -28.937 62.951 20.570 1.00 17.78 364 LEU A CA 1
ATOM 2886 C C . LEU A 1 364 ? -28.628 63.041 18.682 1.00 17.78 364 LEU A C 1
ATOM 2888 O O . LEU A 1 364 ? -29.039 64.114 18.253 1.00 17.78 364 LEU A O 1
ATOM 2892 N N . GLY A 1 365 ? -28.033 62.153 17.515 1.00 16.94 365 GLY A N 1
ATOM 2893 C CA . GLY A 1 365 ? -27.659 62.148 15.727 1.00 16.94 365 GLY A CA 1
ATOM 2894 C C . GLY A 1 365 ? -27.068 61.018 14.303 1.00 16.94 365 GLY A C 1
ATOM 2895 O O . GLY A 1 365 ? -26.955 59.872 14.718 1.00 16.94 365 GLY A O 1
ATOM 2896 N N . GLN A 1 366 ? -26.705 61.095 12.765 1.00 24.41 366 GLN A N 1
ATOM 2897 C CA . GLN A 1 366 ? -26.272 60.058 11.325 1.00 24.41 366 GLN A CA 1
ATOM 2898 C C . GLN A 1 366 ? -25.665 60.197 9.514 1.00 24.41 366 GLN A C 1
ATOM 2900 O O . GLN A 1 366 ? -25.736 61.366 9.153 1.00 24.41 366 GLN A O 1
ATOM 2905 N N . ILE A 1 367 ? -25.156 59.277 8.330 1.00 33.38 367 ILE A N 1
ATOM 2906 C CA . ILE A 1 367 ? -24.651 59.316 6.573 1.00 33.38 367 ILE A CA 1
ATOM 2907 C C . ILE A 1 367 ? -24.176 58.145 5.139 1.00 33.38 367 ILE A C 1
ATOM 2909 O O . ILE A 1 367 ? -24.244 56.977 5.507 1.00 33.38 367 ILE A O 1
ATOM 2913 N N . THR A 1 368 ? -23.743 58.207 3.621 1.00 42.88 368 THR A N 1
ATOM 2914 C CA . THR A 1 368 ? -23.251 57.158 2.204 1.00 42.88 368 THR A CA 1
ATOM 2915 C C . THR A 1 368 ? -22.654 57.300 0.403 1.00 42.88 368 THR A C 1
ATOM 2917 O O . THR A 1 368 ? -22.622 58.482 0.084 1.00 42.88 368 THR A O 1
ATOM 2920 N N . GLY A 1 369 ? -22.211 56.371 -0.796 1.00 56.59 369 GLY A N 1
ATOM 2921 C CA . GLY A 1 369 ? -21.664 56.400 -2.535 1.00 56.59 369 GLY A CA 1
ATOM 2922 C C . GLY A 1 369 ? -21.141 55.257 -3.968 1.00 56.59 369 GLY A C 1
ATOM 2923 O O . GLY A 1 369 ? -21.179 54.096 -3.577 1.00 56.59 369 GLY A O 1
ATOM 2924 N N . LEU A 1 370 ? -20.703 55.338 -5.484 1.00 55.00 370 LEU A N 1
ATOM 2925 C CA . LEU A 1 370 ? -20.221 54.307 -6.910 1.00 55.00 370 LEU A CA 1
ATOM 2926 C C . LEU A 1 370 ? -19.609 54.447 -8.714 1.00 55.00 370 LEU A C 1
ATOM 2928 O O . LEU A 1 370 ? -19.581 55.629 -9.033 1.00 55.00 370 LEU A O 1
ATOM 2932 N N . GLU A 1 371 ? -19.164 53.513 -9.906 1.00 50.12 371 GLU A N 1
ATOM 2933 C CA . GLU A 1 371 ? -18.424 53.539 -11.575 1.00 50.12 371 GLU A CA 1
ATOM 2934 C C . GLU A 1 371 ? -18.225 52.450 -13.140 1.00 50.12 371 GLU A C 1
ATOM 2936 O O . GLU A 1 371 ? -18.867 51.413 -13.001 1.00 50.12 371 GLU A O 1
ATOM 2941 N N . GLN A 1 372 ? -17.515 52.482 -14.555 1.00 53.22 372 GLN A N 1
ATOM 2942 C CA . GLN A 1 372 ? -17.328 51.554 -16.071 1.00 53.22 372 GLN A CA 1
ATOM 2943 C C . GLN A 1 372 ? -16.110 51.055 -17.292 1.00 53.22 372 GLN A C 1
ATOM 2945 O O . GLN A 1 372 ? -15.859 49.847 -17.291 1.00 53.22 372 GLN A O 1
ATOM 2950 N N . GLU A 1 373 ? -15.517 51.608 -18.490 1.00 51.41 373 GLU A N 1
ATOM 2951 C CA . GLU A 1 373 ? -14.829 50.864 -19.773 1.00 51.41 373 GLU A CA 1
ATOM 2952 C C . GLU A 1 373 ? -13.294 51.046 -20.306 1.00 51.41 373 GLU A C 1
ATOM 2954 O O . GLU A 1 373 ? -12.856 52.148 -20.630 1.00 51.41 373 GLU A O 1
ATOM 2959 N N . LEU A 1 374 ? -12.497 49.961 -20.593 1.00 55.97 374 LEU A N 1
ATOM 2960 C CA . LEU A 1 374 ? -11.000 49.930 -20.881 1.00 55.97 374 LEU A CA 1
ATOM 2961 C C . LEU A 1 374 ? -10.511 49.403 -22.290 1.00 55.97 374 LEU A C 1
ATOM 2963 O O . LEU A 1 374 ? -9.395 48.899 -22.427 1.00 55.97 374 LEU A O 1
ATOM 2967 N N . ALA A 1 375 ? -11.325 49.436 -23.354 1.00 45.78 375 ALA A N 1
ATOM 2968 C CA . ALA A 1 375 ? -11.199 48.473 -24.477 1.00 45.78 375 ALA A CA 1
ATOM 2969 C C . ALA A 1 375 ? -10.457 48.886 -25.784 1.00 45.78 375 ALA A C 1
ATOM 2971 O O . ALA A 1 375 ? -10.299 48.044 -26.668 1.00 45.78 375 ALA A O 1
ATOM 2972 N N . LEU A 1 376 ? -9.999 50.135 -25.969 1.00 57.38 376 LEU A N 1
ATOM 2973 C CA . LEU A 1 376 ? -9.548 50.644 -27.292 1.00 57.38 376 LEU A CA 1
ATOM 2974 C C . LEU A 1 376 ? -8.025 50.801 -27.501 1.00 57.38 376 LEU A C 1
ATOM 2976 O O . LEU A 1 376 ? -7.581 51.425 -28.468 1.00 57.38 376 LEU A O 1
ATOM 2980 N N . LEU A 1 377 ? -7.211 50.137 -26.677 1.00 52.94 377 LEU A N 1
ATOM 2981 C CA . LEU A 1 377 ? -5.733 50.138 -26.715 1.00 52.94 377 LEU A CA 1
ATOM 2982 C C . LEU A 1 377 ? -5.097 49.492 -27.980 1.00 52.94 377 LEU A C 1
ATOM 2984 O O . LEU A 1 377 ? -3.914 49.159 -27.985 1.00 52.94 377 LEU A O 1
ATOM 2988 N N . GLN A 1 378 ? -5.867 49.284 -29.055 1.00 48.53 378 GLN A N 1
ATOM 2989 C CA . GLN A 1 378 ? -5.483 48.458 -30.207 1.00 48.53 378 GLN A CA 1
ATOM 2990 C C . GLN A 1 378 ? -5.627 49.135 -31.587 1.00 48.53 378 GLN A C 1
ATOM 2992 O O . GLN A 1 378 ? -5.275 48.511 -32.587 1.00 48.53 378 GLN A O 1
ATOM 2997 N N . ASN A 1 379 ? -6.111 50.388 -31.687 1.00 45.38 379 ASN A N 1
ATOM 2998 C CA . ASN A 1 379 ? -6.411 51.006 -32.999 1.00 45.38 379 ASN A CA 1
ATOM 2999 C C . ASN A 1 379 ? -5.747 52.357 -33.336 1.00 45.38 379 ASN A C 1
ATOM 3001 O O . ASN A 1 379 ? -5.612 52.653 -34.523 1.00 45.38 379 ASN A O 1
ATOM 3005 N N . GLN A 1 380 ? -5.259 53.146 -32.371 1.00 41.91 380 GLN A N 1
ATOM 3006 C CA . GLN A 1 380 ? -4.595 54.440 -32.642 1.00 41.91 380 GLN A CA 1
ATOM 3007 C C . GLN A 1 380 ? -3.071 54.438 -32.409 1.00 41.91 380 GLN A C 1
ATOM 3009 O O . GLN A 1 380 ? -2.456 55.420 -32.030 1.00 41.91 380 GLN A O 1
ATOM 3014 N N . LYS A 1 381 ? -2.439 53.359 -32.892 1.00 50.12 381 LYS A N 1
ATOM 3015 C CA . LYS A 1 381 ? -1.120 53.406 -33.570 1.00 50.12 381 LYS A CA 1
ATOM 3016 C C . LYS A 1 381 ? -1.138 54.296 -34.844 1.00 50.12 381 LYS A C 1
ATOM 3018 O O . LYS A 1 381 ? -0.125 54.437 -35.523 1.00 50.12 381 LYS A O 1
ATOM 3023 N N . ARG A 1 382 ? -2.315 54.802 -35.221 1.00 45.00 382 ARG A N 1
ATOM 3024 C CA . ARG A 1 382 ? -2.663 55.309 -36.550 1.00 45.00 382 ARG A CA 1
ATOM 3025 C C . ARG A 1 382 ? -2.722 56.832 -36.640 1.00 45.00 382 ARG A C 1
ATOM 3027 O O . ARG A 1 382 ? -2.358 57.341 -37.690 1.00 45.00 382 ARG A O 1
ATOM 3034 N N . ASP A 1 383 ? -3.066 57.506 -35.544 1.00 45.34 383 ASP A N 1
ATOM 3035 C CA . ASP A 1 383 ? -3.045 58.964 -35.440 1.00 45.34 383 ASP A CA 1
ATOM 3036 C C . ASP A 1 383 ? -1.946 59.274 -34.401 1.00 45.34 383 ASP A C 1
ATOM 3038 O O . ASP A 1 383 ? -2.082 58.875 -33.246 1.00 45.34 383 ASP A O 1
ATOM 3042 N N . MET A 1 384 ? -0.734 59.729 -34.741 1.00 44.62 384 MET A N 1
ATOM 3043 C CA . MET A 1 384 ? -0.326 60.828 -35.640 1.00 44.62 384 MET A CA 1
ATOM 3044 C C . MET A 1 384 ? -0.800 62.206 -35.153 1.00 44.62 384 MET A C 1
ATOM 3046 O O . MET A 1 384 ? -1.593 62.332 -34.230 1.00 44.62 384 MET A O 1
ATOM 3050 N N . GLU A 1 385 ? -0.279 63.243 -35.810 1.00 40.22 385 GLU A N 1
ATOM 3051 C CA . GLU A 1 385 ? -1.007 64.484 -36.135 1.00 40.22 385 GLU A CA 1
ATOM 3052 C C . GLU A 1 385 ? -1.479 65.435 -35.015 1.00 40.22 385 GLU A C 1
ATOM 3054 O O . GLU A 1 385 ? -1.757 66.591 -35.312 1.00 40.22 385 GLU A O 1
ATOM 3059 N N . THR A 1 386 ? -1.375 65.064 -33.738 1.00 45.78 386 THR A N 1
ATOM 3060 C CA . THR A 1 386 ? -1.365 65.984 -32.579 1.00 45.78 386 THR A CA 1
ATOM 3061 C C . THR A 1 386 ? -0.210 65.589 -31.649 1.00 45.78 386 THR A C 1
ATOM 3063 O O . THR A 1 386 ? -0.410 64.890 -30.660 1.00 45.78 386 THR A O 1
ATOM 3066 N N . GLN A 1 387 ? 1.068 65.810 -31.983 1.00 35.22 387 GLN A N 1
ATOM 3067 C CA . GLN A 1 387 ? 1.726 67.023 -32.510 1.00 35.22 387 GLN A CA 1
ATOM 3068 C C . GLN A 1 387 ? 1.656 68.257 -31.585 1.00 35.22 387 GLN A C 1
ATOM 3070 O O . GLN A 1 387 ? 0.646 68.545 -30.955 1.00 35.22 387 GLN A O 1
ATOM 3075 N N . LEU A 1 388 ? 2.761 69.014 -31.622 1.00 45.38 388 LEU A N 1
ATOM 3076 C CA . LEU A 1 388 ? 2.895 70.473 -31.462 1.00 45.38 388 LEU A CA 1
ATOM 3077 C C . LEU A 1 388 ? 2.546 71.161 -30.119 1.00 45.38 388 LEU A C 1
ATOM 3079 O O . LEU A 1 388 ? 3.317 72.025 -29.707 1.00 45.38 388 LEU A O 1
ATOM 3083 N N . GLU A 1 389 ? 1.498 70.799 -29.382 1.00 37.00 389 GLU A N 1
ATOM 3084 C CA . GLU A 1 389 ? 0.838 71.773 -28.479 1.00 37.00 389 GLU A CA 1
ATOM 3085 C C . GLU A 1 389 ? 1.429 71.995 -27.059 1.00 37.00 389 GLU A C 1
ATOM 3087 O O . GLU A 1 389 ? 0.765 72.558 -26.192 1.00 37.00 389 GLU A O 1
ATOM 3092 N N . SER A 1 390 ? 2.674 71.585 -26.763 1.00 37.06 390 SER A N 1
ATOM 3093 C CA . SER A 1 390 ? 3.329 71.969 -25.482 1.00 37.06 390 SER A CA 1
ATOM 3094 C C . SER A 1 390 ? 4.862 72.130 -25.498 1.00 37.06 390 SER A C 1
ATOM 3096 O O . SER A 1 390 ? 5.471 72.371 -24.452 1.00 37.06 390 SER A O 1
ATOM 3098 N N . LYS A 1 391 ? 5.503 72.003 -26.666 1.00 39.19 391 LYS A N 1
ATOM 3099 C CA . LYS A 1 391 ? 6.904 72.417 -26.905 1.00 39.19 391 LYS A CA 1
ATOM 3100 C C . LYS A 1 391 ? 7.062 73.177 -28.232 1.00 39.19 391 LYS A C 1
ATOM 3102 O O . LYS A 1 391 ? 8.156 73.247 -28.789 1.00 39.19 391 LYS A O 1
ATOM 3107 N N . ALA A 1 392 ? 5.973 73.747 -28.745 1.00 40.41 392 ALA A N 1
ATOM 3108 C CA . ALA A 1 392 ? 6.036 74.727 -29.816 1.00 40.41 392 ALA A CA 1
ATOM 3109 C C . ALA A 1 392 ? 6.431 76.106 -29.263 1.00 40.41 392 ALA A C 1
ATOM 3111 O O . ALA A 1 392 ? 5.968 76.512 -28.203 1.00 40.41 392 ALA A O 1
ATOM 3112 N N . VAL A 1 393 ? 7.225 76.825 -30.063 1.00 49.47 393 VAL A N 1
ATOM 3113 C CA . VAL A 1 393 ? 7.669 78.218 -29.868 1.00 49.47 393 VAL A CA 1
ATOM 3114 C C . VAL A 1 393 ? 8.709 78.432 -28.742 1.00 49.47 393 VAL A C 1
ATOM 3116 O O . VAL A 1 393 ? 8.533 78.069 -27.589 1.00 49.47 393 VAL A O 1
ATOM 3119 N N . GLU A 1 394 ? 9.826 79.057 -29.133 1.00 37.69 394 GLU A N 1
ATOM 3120 C CA . GLU A 1 394 ? 10.778 79.792 -28.274 1.00 37.69 394 GLU A CA 1
ATOM 3121 C C . GLU A 1 394 ? 11.583 79.045 -27.186 1.00 37.69 394 GLU A C 1
ATOM 3123 O O . GLU A 1 394 ? 11.975 79.613 -26.173 1.00 37.69 394 GLU A O 1
ATOM 3128 N N . VAL A 1 395 ? 12.074 77.850 -27.534 1.00 40.59 395 VAL A N 1
ATOM 3129 C CA . VAL A 1 395 ? 13.524 77.567 -27.377 1.00 40.59 395 VAL A CA 1
ATOM 3130 C C . VAL A 1 395 ? 14.164 77.440 -28.768 1.00 40.59 395 VAL A C 1
ATOM 3132 O O . VAL A 1 395 ? 14.763 76.435 -29.138 1.00 40.59 395 VAL A O 1
ATOM 3135 N N . LYS A 1 396 ? 13.958 78.477 -29.590 1.00 48.47 396 LYS A N 1
ATOM 3136 C CA . LYS A 1 396 ? 14.709 78.705 -30.831 1.00 48.47 396 LYS A CA 1
ATOM 3137 C C . LYS A 1 396 ? 15.924 79.577 -30.508 1.00 48.47 396 LYS A C 1
ATOM 3139 O O . LYS A 1 396 ? 15.784 80.533 -29.756 1.00 48.47 396 LYS A O 1
ATOM 3144 N N . GLN A 1 397 ? 17.026 79.320 -31.218 1.00 34.41 397 GLN A N 1
ATOM 3145 C CA . GLN A 1 397 ? 18.326 80.010 -31.153 1.00 34.41 397 GLN A CA 1
ATOM 3146 C C . GLN A 1 397 ? 19.253 79.582 -29.995 1.00 34.41 397 GLN A C 1
ATOM 3148 O O . GLN A 1 397 ? 18.824 79.384 -28.866 1.00 34.41 397 GLN A O 1
ATOM 3153 N N . LEU A 1 398 ? 20.553 79.505 -30.325 1.00 36.94 398 LEU A N 1
ATOM 3154 C CA . LEU A 1 398 ? 21.712 79.331 -29.432 1.00 36.94 398 LEU A CA 1
ATOM 3155 C C . LEU A 1 398 ? 21.783 77.998 -28.655 1.00 36.94 398 LEU A C 1
ATOM 3157 O O . LEU A 1 398 ? 21.610 77.939 -27.441 1.00 36.94 398 LEU A O 1
ATOM 3161 N N . GLY A 1 399 ? 22.140 76.934 -29.379 1.00 34.81 399 GLY A N 1
ATOM 3162 C CA . GLY A 1 399 ? 22.472 75.613 -28.823 1.00 34.81 399 GLY A CA 1
ATOM 3163 C C . GLY A 1 399 ? 23.094 74.681 -29.869 1.00 34.81 399 GLY A C 1
ATOM 3164 O O . GLY A 1 399 ? 23.988 73.898 -29.566 1.00 34.81 399 GLY A O 1
ATOM 3165 N N . GLU A 1 400 ? 22.687 74.837 -31.128 1.00 44.78 400 GLU A N 1
ATOM 3166 C CA . GLU A 1 400 ? 23.363 74.260 -32.290 1.00 44.78 400 GLU A CA 1
ATOM 3167 C C . GLU A 1 400 ? 24.499 75.180 -32.789 1.00 44.78 400 GLU A C 1
ATOM 3169 O O . GLU A 1 400 ? 24.465 76.396 -32.600 1.00 44.78 400 GLU A O 1
ATOM 3174 N N . HIS A 1 401 ? 25.466 74.588 -33.501 1.00 31.31 401 HIS A N 1
ATOM 3175 C CA . HIS A 1 401 ? 26.470 75.271 -34.339 1.00 31.31 401 HIS A CA 1
ATOM 3176 C C . HIS A 1 401 ? 27.694 75.948 -33.670 1.00 31.31 401 HIS A C 1
ATOM 3178 O O . HIS A 1 401 ? 28.248 76.908 -34.201 1.00 31.31 401 HIS A O 1
ATOM 3184 N N . ASN A 1 402 ? 28.184 75.385 -32.560 1.00 30.31 402 ASN A N 1
ATOM 3185 C CA . ASN A 1 402 ? 29.617 75.287 -32.200 1.00 30.31 402 ASN A CA 1
ATOM 3186 C C . ASN A 1 402 ? 29.713 74.315 -31.007 1.00 30.31 402 ASN A C 1
ATOM 3188 O O . ASN A 1 402 ? 29.196 74.614 -29.939 1.00 30.31 402 ASN A O 1
ATOM 3192 N N . ILE A 1 403 ? 30.243 73.097 -31.128 1.00 36.12 403 ILE A N 1
ATOM 3193 C CA . ILE A 1 403 ? 31.617 72.749 -31.526 1.00 36.12 403 ILE A CA 1
ATOM 3194 C C . ILE A 1 403 ? 31.578 71.389 -32.265 1.00 36.12 403 ILE A C 1
ATOM 3196 O O . ILE A 1 403 ? 30.948 70.445 -31.803 1.00 36.12 403 ILE A O 1
ATOM 3200 N N . GLN A 1 404 ? 32.061 71.288 -33.508 1.00 40.69 404 GLN A N 1
ATOM 3201 C CA . GLN A 1 404 ? 33.488 71.173 -33.855 1.00 40.69 404 GLN A CA 1
ATOM 3202 C C . GLN A 1 404 ? 34.059 69.753 -33.565 1.00 40.69 404 GLN A C 1
ATOM 3204 O O . GLN A 1 404 ? 35.053 69.566 -32.876 1.00 40.69 404 GLN A O 1
ATOM 3209 N N . LEU A 1 405 ? 33.446 68.743 -34.202 1.00 34.53 405 LEU A N 1
ATOM 3210 C CA . LEU A 1 405 ? 34.181 67.835 -35.104 1.00 34.53 405 LEU A CA 1
ATOM 3211 C C . LEU A 1 405 ? 34.446 68.622 -36.405 1.00 34.53 405 LEU A C 1
ATOM 3213 O O . LEU A 1 405 ? 33.711 68.509 -37.377 1.00 34.53 405 LEU A O 1
ATOM 3217 N N . GLN A 1 406 ? 35.277 69.662 -36.408 1.00 33.59 406 GLN A N 1
ATOM 3218 C CA . GLN A 1 406 ? 36.736 69.555 -36.473 1.00 33.59 406 GLN A CA 1
ATOM 3219 C C . GLN A 1 406 ? 37.213 68.406 -37.366 1.00 33.59 406 GLN A C 1
ATOM 3221 O O . GLN A 1 406 ? 37.257 67.250 -36.960 1.00 33.59 406 GLN A O 1
ATOM 3226 N N . ALA A 1 407 ? 37.578 68.827 -38.576 1.00 33.59 407 ALA A N 1
ATOM 3227 C CA . ALA A 1 407 ? 38.460 68.211 -39.556 1.00 33.59 407 ALA A CA 1
ATOM 3228 C C . ALA A 1 407 ? 39.459 67.157 -39.025 1.00 33.59 407 ALA A C 1
ATOM 3230 O O . ALA A 1 407 ? 40.006 67.307 -37.935 1.00 33.59 407 ALA A O 1
ATOM 3231 N N . GLN A 1 408 ? 39.846 66.160 -39.825 1.00 28.97 408 GLN A N 1
ATOM 3232 C CA . GLN A 1 408 ? 39.661 66.003 -41.284 1.00 28.97 408 GLN A CA 1
ATOM 3233 C C . GLN A 1 408 ? 38.582 64.936 -41.608 1.00 28.97 408 GLN A C 1
ATOM 3235 O O . GLN A 1 408 ? 38.258 64.128 -40.747 1.00 28.97 408 GLN A O 1
ATOM 3240 N N . ILE A 1 409 ? 37.931 64.868 -42.776 1.00 32.59 409 ILE A N 1
ATOM 3241 C CA . ILE A 1 409 ? 38.351 65.077 -44.182 1.00 32.59 409 ILE A CA 1
ATOM 3242 C C . ILE A 1 409 ? 37.154 65.724 -44.928 1.00 32.59 409 ILE A C 1
ATOM 3244 O O . ILE A 1 409 ? 36.032 65.283 -44.707 1.00 32.59 409 ILE A O 1
ATOM 3248 N N . SER A 1 410 ? 37.223 66.806 -45.718 1.00 37.69 410 SER A N 1
ATOM 3249 C CA . SER A 1 410 ? 38.227 67.326 -46.676 1.00 37.69 410 SER A CA 1
ATOM 3250 C C . SER A 1 410 ? 38.201 66.656 -48.058 1.00 37.69 410 SER A C 1
ATOM 3252 O O . SER A 1 410 ? 39.115 65.918 -48.407 1.00 37.69 410 SER A O 1
ATOM 3254 N N . GLU A 1 411 ? 37.192 66.988 -48.866 1.00 30.30 411 GLU A N 1
ATOM 3255 C CA . GLU A 1 411 ? 37.186 66.772 -50.321 1.00 30.30 411 GLU A CA 1
ATOM 3256 C C . GLU A 1 411 ? 36.657 68.042 -51.023 1.00 30.30 411 GLU A C 1
ATOM 3258 O O . GLU A 1 411 ? 35.801 68.727 -50.459 1.00 30.30 411 GLU A O 1
ATOM 3263 N N . MET A 1 412 ? 37.193 68.356 -52.216 1.00 26.78 412 MET A N 1
ATOM 3264 C CA . MET A 1 412 ? 37.162 69.673 -52.903 1.00 26.78 412 MET A CA 1
ATOM 3265 C C . MET A 1 412 ? 37.957 70.790 -52.171 1.00 26.78 412 MET A C 1
ATOM 3267 O O . MET A 1 412 ? 38.151 70.734 -50.959 1.00 26.78 412 MET A O 1
ATOM 3271 N N . GLU A 1 413 ? 38.546 71.787 -52.852 1.00 32.88 413 GLU A N 1
ATOM 3272 C CA . GLU A 1 413 ? 38.241 72.369 -54.186 1.00 32.88 413 GLU A CA 1
ATOM 3273 C C . GLU A 1 413 ? 39.397 72.386 -55.232 1.00 32.88 413 GLU A C 1
ATOM 3275 O O . GLU A 1 413 ? 40.508 71.938 -54.945 1.00 32.88 413 GLU A O 1
ATOM 3280 N N . MET A 1 414 ? 39.090 72.969 -56.421 1.00 28.72 414 MET A N 1
ATOM 3281 C CA . MET A 1 414 ? 39.762 73.010 -57.758 1.00 28.72 414 MET A CA 1
ATOM 3282 C C . MET A 1 414 ? 39.244 71.939 -58.758 1.00 28.72 414 MET A C 1
ATOM 3284 O O . MET A 1 414 ? 38.846 70.865 -58.325 1.00 28.72 414 MET A O 1
ATOM 3288 N N . SER A 1 415 ? 39.177 72.137 -60.094 1.00 30.38 415 SER A N 1
ATOM 3289 C CA . SER A 1 415 ? 39.638 73.231 -60.993 1.00 30.38 415 SER A CA 1
ATOM 3290 C C . SER A 1 415 ? 38.729 73.410 -62.242 1.00 30.38 415 SER A C 1
ATOM 3292 O O . SER A 1 415 ? 37.943 72.526 -62.568 1.00 30.38 415 SER A O 1
ATOM 3294 N N . GLU A 1 416 ? 38.913 74.505 -62.996 1.00 31.28 416 GLU A N 1
ATOM 3295 C CA . GLU A 1 416 ? 38.479 74.710 -64.408 1.00 31.28 416 GLU A CA 1
ATOM 3296 C C . GLU A 1 416 ? 39.719 74.677 -65.358 1.00 31.28 416 GLU A C 1
ATOM 3298 O O . GLU A 1 416 ? 40.826 74.524 -64.833 1.00 31.28 416 GLU A O 1
ATOM 3303 N N . ARG A 1 417 ? 39.708 74.836 -66.705 1.00 37.94 417 ARG A N 1
ATOM 3304 C CA . ARG A 1 417 ? 38.712 74.952 -67.820 1.00 37.94 417 ARG A CA 1
ATOM 3305 C C . ARG A 1 417 ? 39.439 74.606 -69.144 1.00 37.94 417 ARG A C 1
ATOM 3307 O O . ARG A 1 417 ? 40.630 74.889 -69.232 1.00 37.94 417 ARG A O 1
ATOM 3314 N N . GLU A 1 418 ? 38.736 74.131 -70.183 1.00 35.34 418 GLU A N 1
ATOM 3315 C CA . GLU A 1 418 ? 39.295 73.924 -71.544 1.00 35.34 418 GLU A CA 1
ATOM 3316 C C . GLU A 1 418 ? 38.306 74.222 -72.708 1.00 35.34 418 GLU A C 1
ATOM 3318 O O . GLU A 1 418 ? 37.108 74.054 -72.500 1.00 35.34 418 GLU A O 1
ATOM 3323 N N . ASP A 1 419 ? 38.824 74.602 -73.908 1.00 42.16 419 ASP A N 1
ATOM 3324 C CA . ASP A 1 419 ? 38.128 74.840 -75.217 1.00 42.16 419 ASP A CA 1
ATOM 3325 C C . ASP A 1 419 ? 39.093 74.751 -76.497 1.00 42.16 419 ASP A C 1
ATOM 3327 O O . ASP A 1 419 ? 40.193 75.294 -76.453 1.00 42.16 419 ASP A O 1
ATOM 3331 N N . GLU A 1 420 ? 38.687 74.074 -77.614 1.00 44.28 420 GLU A N 1
ATOM 3332 C CA . GLU A 1 420 ? 38.904 74.135 -79.142 1.00 44.28 420 GLU A CA 1
ATOM 3333 C C . GLU A 1 420 ? 40.243 74.338 -80.062 1.00 44.28 420 GLU A C 1
ATOM 3335 O O . GLU A 1 420 ? 40.768 75.441 -80.127 1.00 44.28 420 GLU A O 1
ATOM 3340 N N . ILE A 1 421 ? 40.682 73.337 -80.934 1.00 45.94 421 ILE A N 1
ATOM 3341 C CA . ILE A 1 421 ? 40.926 73.179 -82.486 1.00 45.94 421 ILE A CA 1
ATOM 3342 C C . ILE A 1 421 ? 42.106 73.780 -83.516 1.00 45.94 421 ILE A C 1
ATOM 3344 O O . ILE A 1 421 ? 42.028 74.958 -83.831 1.00 45.94 421 ILE A O 1
ATOM 3348 N N . ALA A 1 422 ? 43.057 72.960 -84.187 1.00 49.97 422 ALA A N 1
ATOM 3349 C CA . ALA A 1 422 ? 43.779 72.728 -85.613 1.00 49.97 422 ALA A CA 1
ATOM 3350 C C . ALA A 1 422 ? 44.821 73.526 -86.669 1.00 49.97 422 ALA A C 1
ATOM 3352 O O . ALA A 1 422 ? 44.656 74.724 -86.854 1.00 49.97 422 ALA A O 1
ATOM 3353 N N . ASP A 1 423 ? 45.753 72.830 -87.506 1.00 47.75 423 ASP A N 1
ATOM 3354 C CA . ASP A 1 423 ? 46.290 72.944 -89.025 1.00 47.75 423 ASP A CA 1
ATOM 3355 C C . ASP A 1 423 ? 47.785 73.340 -89.705 1.00 47.75 423 ASP A C 1
ATOM 3357 O O . ASP A 1 423 ? 48.502 74.120 -89.088 1.00 47.75 423 ASP A O 1
ATOM 3361 N N . ARG A 1 424 ? 48.232 72.891 -90.993 1.00 52.19 424 ARG A N 1
ATOM 3362 C CA . ARG A 1 424 ? 49.230 73.385 -92.168 1.00 52.19 424 ARG A CA 1
ATOM 3363 C C . ARG A 1 424 ? 50.637 72.720 -92.784 1.00 52.19 424 ARG A C 1
ATOM 3365 O O . ARG A 1 424 ? 51.292 72.025 -92.019 1.00 52.19 424 ARG A O 1
ATOM 3372 N N . LYS A 1 425 ? 51.159 72.894 -94.113 1.00 53.81 425 LYS A N 1
ATOM 3373 C CA . LYS A 1 425 ? 52.550 72.458 -94.803 1.00 53.81 425 LYS A CA 1
ATOM 3374 C C . LYS A 1 425 ? 53.397 73.180 -96.079 1.00 53.81 425 LYS A C 1
ATOM 3376 O O . LYS A 1 425 ? 53.786 74.304 -95.783 1.00 53.81 425 LYS A O 1
ATOM 3381 N N . PRO A 1 426 ? 53.843 72.693 -97.357 1.00 60.09 426 PRO A N 1
ATOM 3382 C CA . PRO A 1 426 ? 55.298 72.724 -98.006 1.00 60.09 426 PRO A CA 1
ATOM 3383 C C . PRO A 1 426 ? 55.818 72.729 -99.606 1.00 60.09 426 PRO A C 1
ATOM 3385 O O . PRO A 1 426 ? 54.957 72.825 -100.473 1.00 60.09 426 PRO A O 1
ATOM 3388 N N . GLU A 1 427 ? 57.174 72.503 -99.979 1.00 43.00 427 GLU A N 1
ATOM 3389 C CA . GLU A 1 427 ? 58.041 71.997 -101.239 1.00 43.00 427 GLU A CA 1
ATOM 3390 C C . GLU A 1 427 ? 58.440 72.825 -102.624 1.00 43.00 427 GLU A C 1
ATOM 3392 O O . GLU A 1 427 ? 57.763 73.834 -102.777 1.00 43.00 427 GLU A O 1
ATOM 3397 N N . ASN A 1 428 ? 59.376 72.681 -103.705 1.00 39.12 428 ASN A N 1
ATOM 3398 C CA . ASN A 1 428 ? 60.628 71.967 -104.396 1.00 39.12 428 ASN A CA 1
ATOM 3399 C C . ASN A 1 428 ? 61.359 72.802 -105.655 1.00 39.12 428 ASN A C 1
ATOM 3401 O O . ASN A 1 428 ? 60.950 73.959 -105.679 1.00 39.12 428 ASN A O 1
ATOM 3405 N N . SER A 1 429 ? 62.286 72.615 -106.733 1.00 35.38 429 SER A N 1
ATOM 3406 C CA . SER A 1 429 ? 63.315 71.751 -107.608 1.00 35.38 429 SER A CA 1
ATOM 3407 C C . SER A 1 429 ? 64.104 72.580 -108.819 1.00 35.38 429 SER A C 1
ATOM 3409 O O . SER A 1 429 ? 63.717 73.743 -108.867 1.00 35.38 429 SER A O 1
ATOM 3411 N N . GLU A 1 430 ? 65.029 72.352 -109.890 1.00 41.12 430 GLU A N 1
ATOM 3412 C CA . GLU A 1 430 ? 66.194 71.523 -110.605 1.00 41.12 430 GLU A CA 1
ATOM 3413 C C . GLU A 1 430 ? 66.711 72.122 -112.080 1.00 41.12 430 GLU A C 1
ATOM 3415 O O . GLU A 1 430 ? 66.015 73.066 -112.437 1.00 41.12 430 GLU A O 1
ATOM 3420 N N . TYR A 1 431 ? 67.689 71.853 -113.095 1.00 38.16 431 TYR A N 1
ATOM 3421 C CA . TYR A 1 431 ? 69.078 71.227 -113.551 1.00 38.16 431 TYR A CA 1
ATOM 3422 C C . TYR A 1 431 ? 69.648 71.508 -115.114 1.00 38.16 431 TYR A C 1
ATOM 3424 O O . TYR A 1 431 ? 68.835 72.108 -115.807 1.00 38.16 431 TYR A O 1
ATOM 3432 N N . ILE A 1 432 ? 70.900 71.122 -115.716 1.00 38.12 432 ILE A N 1
ATOM 3433 C CA . ILE A 1 432 ? 71.415 70.833 -117.232 1.00 38.12 432 ILE A CA 1
ATOM 3434 C C . ILE A 1 432 ? 72.838 71.327 -118.005 1.00 38.12 432 ILE A C 1
ATOM 3436 O O . ILE A 1 432 ? 73.381 72.343 -117.590 1.00 38.12 432 ILE A O 1
ATOM 3440 N N . ILE A 1 433 ? 73.387 70.677 -119.156 1.00 39.34 433 ILE A N 1
ATOM 3441 C CA . ILE A 1 433 ? 74.512 70.794 -120.304 1.00 39.34 433 ILE A CA 1
ATOM 3442 C C . ILE A 1 433 ? 76.000 70.171 -120.243 1.00 39.34 433 ILE A C 1
ATOM 3444 O O . ILE A 1 433 ? 76.685 70.400 -119.255 1.00 39.34 433 ILE A O 1
ATOM 3448 N N . GLN A 1 434 ? 76.563 69.441 -121.289 1.00 46.06 434 GLN A N 1
ATOM 3449 C CA . GLN A 1 434 ? 77.678 68.428 -121.051 1.00 46.06 434 GLN A CA 1
ATOM 3450 C C . GLN A 1 434 ? 78.763 67.768 -122.035 1.00 46.06 434 GLN A C 1
ATOM 3452 O O . GLN A 1 434 ? 79.616 67.072 -121.491 1.00 46.06 434 GLN A O 1
ATOM 3457 N N . ILE A 1 435 ? 78.797 67.799 -123.389 1.00 53.84 435 ILE A N 1
ATOM 3458 C CA . ILE A 1 435 ? 79.195 66.567 -124.183 1.00 53.84 435 ILE A CA 1
ATOM 3459 C C . ILE A 1 435 ? 80.681 66.163 -124.524 1.00 53.84 435 ILE A C 1
ATOM 3461 O O . ILE A 1 435 ? 80.910 64.967 -124.698 1.00 53.84 435 ILE A O 1
ATOM 3465 N N . GLU A 1 436 ? 81.704 67.020 -124.675 1.00 55.19 436 GLU A N 1
ATOM 3466 C CA . GLU A 1 436 ? 82.962 66.597 -125.380 1.00 55.19 436 GLU A CA 1
ATOM 3467 C C . GLU A 1 436 ? 83.937 65.672 -124.592 1.00 55.19 436 GLU A C 1
ATOM 3469 O O . GLU A 1 436 ? 84.838 65.074 -125.179 1.00 55.19 436 GLU A O 1
ATOM 3474 N N . ASN A 1 437 ? 83.719 65.451 -123.289 1.00 59.69 437 ASN A N 1
ATOM 3475 C CA . ASN A 1 437 ? 84.587 64.625 -122.422 1.00 59.69 437 ASN A CA 1
ATOM 3476 C C . ASN A 1 437 ? 84.635 63.119 -122.778 1.00 59.69 437 ASN A C 1
ATOM 3478 O O . ASN A 1 437 ? 85.552 62.407 -122.369 1.00 59.69 437 ASN A O 1
ATOM 3482 N N . LEU A 1 438 ? 83.643 62.618 -123.522 1.00 64.00 438 LEU A N 1
ATOM 3483 C CA . LEU A 1 438 ? 83.264 61.195 -123.593 1.00 64.00 438 LEU A CA 1
ATOM 3484 C C . LEU A 1 438 ? 84.310 60.232 -124.200 1.00 64.00 438 LEU A C 1
ATOM 3486 O O . LEU A 1 438 ? 84.062 59.027 -124.258 1.00 64.00 438 LEU A O 1
ATOM 3490 N N . LYS A 1 439 ? 85.460 60.720 -124.690 1.00 60.25 439 LYS A N 1
ATOM 3491 C CA . LYS A 1 439 ? 86.470 59.875 -125.354 1.00 60.25 439 LYS A CA 1
ATOM 3492 C C . LYS A 1 439 ? 87.638 59.463 -124.454 1.00 60.25 439 LYS A C 1
ATOM 3494 O O . LYS A 1 439 ? 88.042 58.306 -124.525 1.00 60.25 439 LYS A O 1
ATOM 3499 N N . GLU A 1 440 ? 88.138 60.343 -123.583 1.00 63.78 440 GLU A N 1
ATOM 3500 C CA . GLU A 1 440 ? 89.134 59.956 -122.562 1.00 63.78 440 GLU A CA 1
ATOM 3501 C C . GLU A 1 440 ? 88.516 59.037 -121.493 1.00 63.78 440 GLU A C 1
ATOM 3503 O O . GLU A 1 440 ? 89.191 58.168 -120.937 1.00 63.78 440 GLU A O 1
ATOM 3508 N N . GLU A 1 441 ? 87.204 59.151 -121.261 1.00 67.25 441 GLU A N 1
ATOM 3509 C CA . GLU A 1 441 ? 86.462 58.239 -120.386 1.00 67.25 441 GLU A CA 1
ATOM 3510 C C . GLU A 1 441 ? 86.556 56.773 -120.841 1.00 67.25 441 GLU A C 1
ATOM 3512 O O . GLU A 1 441 ? 86.631 55.882 -119.994 1.00 67.25 441 GLU A O 1
ATOM 3517 N N . HIS A 1 442 ? 86.612 56.499 -122.150 1.00 71.75 442 HIS A N 1
ATOM 3518 C CA . HIS A 1 442 ? 86.589 55.127 -122.670 1.00 71.75 442 HIS A CA 1
ATOM 3519 C C . HIS A 1 442 ? 87.870 54.335 -122.355 1.00 71.75 442 HIS A C 1
ATOM 3521 O O . HIS A 1 442 ? 87.804 53.128 -122.117 1.00 71.75 442 HIS A O 1
ATOM 3527 N N . GLU A 1 443 ? 89.033 54.987 -122.299 1.00 67.94 443 GLU A N 1
ATOM 3528 C CA . GLU A 1 443 ? 90.295 54.309 -121.965 1.00 67.94 443 GLU A CA 1
ATOM 3529 C C . GLU A 1 443 ? 90.442 54.114 -120.443 1.00 67.94 443 GLU A C 1
ATOM 3531 O O . GLU A 1 443 ? 90.949 53.086 -119.992 1.00 67.94 443 GLU A O 1
ATOM 3536 N N . GLN A 1 444 ? 89.854 55.004 -119.626 1.00 70.56 444 GLN A N 1
ATOM 3537 C CA . GLN A 1 444 ? 89.639 54.712 -118.201 1.00 70.56 444 GLN A CA 1
ATOM 3538 C C . GLN A 1 444 ? 88.647 53.557 -117.972 1.00 70.56 444 GLN A C 1
ATOM 3540 O O . GLN A 1 444 ? 88.789 52.818 -116.996 1.00 70.56 444 GLN A O 1
ATOM 3545 N N . LEU A 1 445 ? 87.617 53.417 -118.815 1.00 74.19 445 LEU A N 1
ATOM 3546 C CA . LEU A 1 445 ? 86.589 52.382 -118.667 1.00 74.19 445 LEU A CA 1
ATOM 3547 C C . LEU A 1 445 ? 87.139 50.966 -118.894 1.00 74.19 445 LEU A C 1
ATOM 3549 O O . LEU A 1 445 ? 86.735 50.062 -118.169 1.00 74.19 445 LEU A O 1
ATOM 3553 N N . GLU A 1 446 ? 88.100 50.770 -119.800 1.00 76.06 446 GLU A N 1
ATOM 3554 C CA . GLU A 1 446 ? 88.758 49.467 -120.016 1.00 76.06 446 GLU A CA 1
ATOM 3555 C C . GLU A 1 446 ? 89.530 48.997 -118.762 1.00 76.06 446 GLU A C 1
ATOM 3557 O O . GLU A 1 446 ? 89.436 47.838 -118.351 1.00 76.06 446 GLU A O 1
ATOM 3562 N N . GLY A 1 447 ? 90.232 49.915 -118.082 1.00 70.69 447 GLY A N 1
ATOM 3563 C CA . GLY A 1 447 ? 90.893 49.630 -116.802 1.00 70.69 447 GLY A CA 1
ATOM 3564 C C . GLY A 1 447 ? 89.892 49.286 -115.693 1.00 70.69 447 GLY A C 1
ATOM 3565 O O . GLY A 1 447 ? 90.020 48.253 -115.029 1.00 70.69 447 GLY A O 1
ATOM 3566 N N . LYS A 1 448 ? 88.839 50.106 -115.555 1.00 74.25 448 LYS A N 1
ATOM 3567 C CA . LYS A 1 448 ? 87.732 49.874 -114.610 1.00 74.25 448 LYS A CA 1
ATOM 3568 C C . LYS A 1 448 ? 87.013 48.548 -114.886 1.00 74.25 448 LYS A C 1
ATOM 3570 O O . LYS A 1 448 ? 86.577 47.898 -113.944 1.00 74.25 448 LYS A O 1
ATOM 3575 N N . LEU A 1 449 ? 86.933 48.090 -116.138 1.00 79.75 449 LEU A N 1
ATOM 3576 C CA . LEU A 1 449 ? 86.298 46.821 -116.506 1.00 79.75 449 LEU A CA 1
ATOM 3577 C C . LEU A 1 449 ? 87.039 45.601 -115.927 1.00 79.75 449 LEU A C 1
ATOM 3579 O O . LEU A 1 449 ? 86.393 44.670 -115.444 1.00 79.75 449 LEU A O 1
ATOM 3583 N N . GLN A 1 450 ? 88.378 45.600 -115.924 1.00 77.69 450 GLN A N 1
ATOM 3584 C CA . GLN A 1 450 ? 89.163 44.513 -115.314 1.00 77.69 450 GLN A CA 1
ATOM 3585 C C . GLN A 1 450 ? 89.089 44.540 -113.780 1.00 77.69 450 GLN A C 1
ATOM 3587 O O . GLN A 1 450 ? 88.985 43.484 -113.152 1.00 77.69 450 GLN A O 1
ATOM 3592 N N . GLU A 1 451 ? 89.068 45.730 -113.174 1.00 78.50 451 GLU A N 1
ATOM 3593 C CA . GLU A 1 451 ? 88.835 45.896 -111.735 1.00 78.50 451 GLU A CA 1
ATOM 3594 C C . GLU A 1 451 ? 87.433 45.397 -111.339 1.00 78.50 451 GLU A C 1
ATOM 3596 O O . GLU A 1 451 ? 87.296 44.548 -110.456 1.00 78.50 451 GLU A O 1
ATOM 3601 N N . CYS A 1 452 ? 86.391 45.817 -112.066 1.00 77.25 452 CYS A N 1
ATOM 3602 C CA . CYS A 1 452 ? 85.027 45.310 -111.919 1.00 77.25 452 CYS A CA 1
ATOM 3603 C C . CYS A 1 452 ? 84.950 43.786 -112.075 1.00 77.25 452 CYS A C 1
ATOM 3605 O O . CYS A 1 452 ? 84.187 43.155 -111.354 1.00 77.25 452 CYS A O 1
ATOM 3607 N N . LYS A 1 453 ? 85.747 43.171 -112.956 1.00 79.56 453 LYS A N 1
ATOM 3608 C CA . LYS A 1 453 ? 85.772 41.713 -113.159 1.00 79.56 453 LYS A CA 1
ATOM 3609 C C . LYS A 1 453 ? 86.388 40.942 -111.984 1.00 79.56 453 LYS A C 1
ATOM 3611 O O . LYS A 1 453 ? 85.949 39.829 -111.694 1.00 79.56 453 LYS A O 1
ATOM 3616 N N . LEU A 1 454 ? 87.376 41.514 -111.294 1.00 81.69 454 LEU A N 1
ATOM 3617 C CA . LEU A 1 454 ? 87.903 40.952 -110.044 1.00 81.69 454 LEU A CA 1
ATOM 3618 C C . LEU A 1 454 ? 86.925 41.171 -108.883 1.00 81.69 454 LEU A C 1
ATOM 3620 O O . LEU A 1 454 ? 86.645 40.233 -108.136 1.00 81.69 454 LEU A O 1
ATOM 3624 N N . ASN A 1 455 ? 86.339 42.366 -108.784 1.00 82.81 455 ASN A N 1
ATOM 3625 C CA . ASN A 1 455 ? 85.318 42.681 -107.784 1.00 82.81 455 ASN A CA 1
ATOM 3626 C C . ASN A 1 455 ? 84.056 41.815 -107.951 1.00 82.81 455 ASN A C 1
ATOM 3628 O O . ASN A 1 455 ? 83.499 41.375 -106.948 1.00 82.81 455 ASN A O 1
ATOM 3632 N N . LEU A 1 456 ? 83.657 41.491 -109.189 1.00 83.25 456 LEU A N 1
ATOM 3633 C CA . LEU A 1 456 ? 82.569 40.555 -109.487 1.00 83.25 456 LEU A CA 1
ATOM 3634 C C . LEU A 1 456 ? 82.864 39.175 -108.892 1.00 83.25 456 LEU A C 1
ATOM 3636 O O . LEU A 1 456 ? 82.047 38.676 -108.134 1.00 83.25 456 LEU A O 1
ATOM 3640 N N . LYS A 1 457 ? 84.053 38.603 -109.129 1.00 81.88 457 LYS A N 1
ATOM 3641 C CA . LYS A 1 457 ? 84.432 37.298 -108.552 1.00 81.88 457 LYS A CA 1
ATOM 3642 C C . LYS A 1 457 ? 84.454 37.281 -107.024 1.00 81.88 457 LYS A C 1
ATOM 3644 O O . LYS A 1 457 ? 84.129 36.268 -106.410 1.00 81.88 457 LYS A O 1
ATOM 3649 N N . VAL A 1 458 ? 84.843 38.392 -106.397 1.00 85.19 458 VAL A N 1
ATOM 3650 C CA . VAL A 1 458 ? 84.793 38.535 -104.933 1.00 85.19 458 VAL A CA 1
ATOM 3651 C C . VAL A 1 458 ? 83.346 38.666 -104.440 1.00 85.19 458 VAL A C 1
ATOM 3653 O O . VAL A 1 458 ? 83.026 38.145 -103.374 1.00 85.19 458 VAL A O 1
ATOM 3656 N N . ALA A 1 459 ? 82.461 39.312 -105.204 1.00 82.62 459 ALA A N 1
ATOM 3657 C CA . ALA A 1 459 ? 81.033 39.379 -104.904 1.00 82.62 459 ALA A CA 1
ATOM 3658 C C . ALA A 1 459 ? 80.337 38.020 -105.102 1.00 82.62 459 ALA A C 1
ATOM 3660 O O . ALA A 1 459 ? 79.616 37.594 -104.209 1.00 82.62 459 ALA A O 1
ATOM 3661 N N . GLU A 1 460 ? 80.608 37.310 -106.201 1.00 85.56 460 GLU A N 1
ATOM 3662 C CA . GLU A 1 460 ? 80.130 35.948 -106.481 1.00 85.56 460 GLU A CA 1
ATOM 3663 C C . GLU A 1 460 ? 80.483 35.001 -105.327 1.00 85.56 460 GLU A C 1
ATOM 3665 O O . GLU A 1 460 ? 79.590 34.387 -104.750 1.00 85.56 460 GLU A O 1
ATOM 3670 N N . LYS A 1 461 ? 81.756 34.966 -104.903 1.00 86.12 461 LYS A N 1
ATOM 3671 C CA . LYS A 1 461 ? 82.189 34.119 -103.782 1.00 86.12 461 LYS A CA 1
ATOM 3672 C C . LYS A 1 461 ? 81.537 34.504 -102.448 1.00 86.12 461 LYS A C 1
ATOM 3674 O O . LYS A 1 461 ? 81.209 33.623 -101.667 1.00 86.12 461 LYS A O 1
ATOM 3679 N N . LYS A 1 462 ? 81.296 35.796 -102.189 1.00 87.56 462 LYS A N 1
ATOM 3680 C CA . LYS A 1 462 ? 80.552 36.246 -100.995 1.00 87.56 462 LYS A CA 1
ATOM 3681 C C . LYS A 1 462 ? 79.064 35.890 -101.049 1.00 87.56 462 LYS A C 1
ATOM 3683 O O . LYS A 1 462 ? 78.462 35.636 -100.009 1.00 87.56 462 LYS A O 1
ATOM 3688 N N . ILE A 1 463 ? 78.459 35.889 -102.236 1.00 85.81 463 ILE A N 1
ATOM 3689 C CA . ILE A 1 463 ? 77.072 35.450 -102.440 1.00 85.81 463 ILE A CA 1
ATOM 3690 C C . ILE A 1 463 ? 76.970 33.936 -102.216 1.00 85.81 463 ILE A C 1
ATOM 3692 O O . ILE A 1 463 ? 76.045 33.492 -101.549 1.00 85.81 463 ILE A O 1
ATOM 3696 N N . GLU A 1 464 ? 77.946 33.159 -102.688 1.00 86.88 464 GLU A N 1
ATOM 3697 C CA . GLU A 1 464 ? 78.057 31.717 -102.428 1.00 86.88 464 GLU A CA 1
ATOM 3698 C C . GLU A 1 464 ? 78.255 31.427 -100.925 1.00 86.88 464 GLU A C 1
ATOM 3700 O O . GLU A 1 464 ? 77.470 30.693 -100.333 1.00 86.88 464 GLU A O 1
ATOM 3705 N N . GLU A 1 465 ? 79.210 32.095 -100.267 1.00 85.81 465 GLU A N 1
ATOM 3706 C CA . GLU A 1 465 ? 79.449 31.981 -98.816 1.00 85.81 465 GLU A CA 1
ATOM 3707 C C . GLU A 1 465 ? 78.213 32.345 -97.972 1.00 85.81 465 GLU A C 1
ATOM 3709 O O . GLU A 1 465 ? 77.905 31.654 -97.001 1.00 85.81 465 GLU A O 1
ATOM 3714 N N . THR A 1 466 ? 77.472 33.397 -98.341 1.00 85.38 466 THR A N 1
ATOM 3715 C CA . THR A 1 466 ? 76.244 33.782 -97.620 1.00 85.38 466 THR A CA 1
ATOM 3716 C C . THR A 1 466 ? 75.054 32.879 -97.944 1.00 85.38 466 THR A C 1
ATOM 3718 O O . THR A 1 466 ? 74.251 32.620 -97.052 1.00 85.38 466 THR A O 1
ATOM 3721 N N . ALA A 1 467 ? 74.936 32.345 -99.163 1.00 86.31 467 ALA A N 1
ATOM 3722 C CA . ALA A 1 467 ? 73.922 31.343 -99.501 1.00 86.31 467 ALA A CA 1
ATOM 3723 C C . ALA A 1 467 ? 74.141 30.028 -98.731 1.00 86.31 467 ALA A C 1
ATOM 3725 O O . ALA A 1 467 ? 73.176 29.411 -98.277 1.00 86.31 467 ALA A O 1
ATOM 3726 N N . ASP A 1 468 ? 75.399 29.639 -98.523 1.00 87.69 468 ASP A N 1
ATOM 3727 C CA . ASP A 1 468 ? 75.788 28.500 -97.692 1.00 87.69 468 ASP A CA 1
ATOM 3728 C C . ASP A 1 468 ? 75.506 28.746 -96.200 1.00 87.69 468 ASP A C 1
ATOM 3730 O O . ASP A 1 468 ? 74.934 27.875 -95.539 1.00 87.69 468 ASP A O 1
ATOM 3734 N N . GLU A 1 469 ? 75.797 29.945 -95.678 1.00 88.44 469 GLU A N 1
ATOM 3735 C CA . GLU A 1 469 ? 75.398 30.339 -94.317 1.00 88.44 469 GLU A CA 1
ATOM 3736 C C . GLU A 1 469 ? 73.867 30.311 -94.150 1.00 88.44 469 GLU A C 1
ATOM 3738 O O . GLU A 1 469 ? 73.357 29.770 -93.166 1.00 88.44 469 GLU A O 1
ATOM 3743 N N . PHE A 1 470 ? 73.110 30.839 -95.120 1.00 89.81 470 PHE A N 1
ATOM 3744 C CA . PHE A 1 470 ? 71.647 30.792 -95.096 1.00 89.81 470 PHE A CA 1
ATOM 3745 C C . PHE A 1 470 ? 71.106 29.362 -95.166 1.00 89.81 470 PHE A C 1
ATOM 3747 O O . PHE A 1 470 ? 70.140 29.077 -94.464 1.00 89.81 470 PHE A O 1
ATOM 3754 N N . ARG A 1 471 ? 71.723 28.461 -95.943 1.00 92.62 471 ARG A N 1
ATOM 3755 C CA . ARG A 1 471 ? 71.323 27.047 -96.017 1.00 92.62 471 ARG A CA 1
ATOM 3756 C C . ARG A 1 471 ? 71.501 26.341 -94.673 1.00 92.62 471 ARG A C 1
ATOM 3758 O O . ARG A 1 471 ? 70.530 25.797 -94.159 1.00 92.62 471 ARG A O 1
ATOM 3765 N N . LEU A 1 472 ? 72.676 26.446 -94.047 1.00 90.81 472 LEU A N 1
ATOM 3766 C CA . LEU A 1 472 ? 72.922 25.881 -92.709 1.00 90.81 472 LEU A CA 1
ATOM 3767 C C . LEU A 1 472 ? 71.958 26.461 -91.652 1.00 90.81 472 LEU A C 1
ATOM 3769 O O . LEU A 1 472 ? 71.546 25.776 -90.716 1.00 90.81 472 LEU A O 1
ATOM 3773 N N . LYS A 1 473 ? 71.551 27.726 -91.820 1.00 91.25 473 LYS A N 1
ATOM 3774 C CA . LYS A 1 473 ? 70.579 28.449 -90.977 1.00 91.25 473 LYS A CA 1
ATOM 3775 C C . LYS A 1 473 ? 69.104 28.181 -91.328 1.00 91.25 473 LYS A C 1
ATOM 3777 O O . LYS A 1 473 ? 68.218 28.723 -90.662 1.00 91.25 473 LYS A O 1
ATOM 3782 N N . ILE A 1 474 ? 68.843 27.395 -92.371 1.00 91.69 474 ILE A N 1
ATOM 3783 C CA . ILE A 1 474 ? 67.540 26.806 -92.698 1.00 91.69 474 ILE A CA 1
ATOM 3784 C C . ILE A 1 474 ? 67.515 25.372 -92.164 1.00 91.69 474 ILE A C 1
ATOM 3786 O O . ILE A 1 474 ? 66.655 25.069 -91.352 1.00 91.69 474 ILE A O 1
ATOM 3790 N N . GLU A 1 475 ? 68.528 24.557 -92.469 1.00 90.69 475 GLU A N 1
ATOM 3791 C CA . GLU A 1 475 ? 68.657 23.173 -91.981 1.00 90.69 475 GLU A CA 1
ATOM 3792 C C . GLU A 1 475 ? 68.549 23.088 -90.441 1.00 90.69 475 GLU A C 1
ATOM 3794 O O . GLU A 1 475 ? 67.743 22.327 -89.913 1.00 90.69 475 GLU A O 1
ATOM 3799 N N . SER A 1 476 ? 69.258 23.961 -89.712 1.00 90.75 476 SER A N 1
ATOM 3800 C CA . SER A 1 476 ? 69.174 24.060 -88.238 1.00 90.75 476 SER A CA 1
ATOM 3801 C C . SER A 1 476 ? 67.874 24.678 -87.692 1.00 90.75 476 SER A C 1
ATOM 3803 O O . SER A 1 476 ? 67.641 24.654 -86.485 1.00 90.75 476 SER A O 1
ATOM 3805 N N . LYS A 1 477 ? 67.014 25.247 -88.546 1.00 92.44 477 LYS A N 1
ATOM 3806 C CA . LYS A 1 477 ? 65.641 25.630 -88.172 1.00 92.44 477 LYS A CA 1
ATOM 3807 C C . LYS A 1 477 ? 64.649 24.522 -88.467 1.00 92.44 477 LYS A C 1
ATOM 3809 O O . LYS A 1 477 ? 63.726 24.359 -87.684 1.00 92.44 477 LYS A O 1
ATOM 3814 N N . ASP A 1 478 ? 64.835 23.787 -89.556 1.00 92.25 478 ASP A N 1
ATOM 3815 C CA . ASP A 1 478 ? 63.986 22.658 -89.923 1.00 92.25 478 ASP A CA 1
ATOM 3816 C C . ASP A 1 478 ? 64.130 21.526 -88.885 1.00 92.25 478 ASP A C 1
ATOM 3818 O O . ASP A 1 478 ? 63.133 20.926 -88.492 1.00 92.25 478 ASP A O 1
ATOM 3822 N N . GLU A 1 479 ? 65.336 21.327 -88.335 1.00 92.62 479 GLU A N 1
ATOM 3823 C CA . GLU A 1 479 ? 65.589 20.479 -87.155 1.00 92.62 479 GLU A CA 1
ATOM 3824 C C . GLU A 1 479 ? 64.786 20.949 -85.921 1.00 92.62 479 GLU A C 1
ATOM 3826 O O . GLU A 1 479 ? 64.044 20.172 -85.324 1.00 92.62 479 GLU A O 1
ATOM 3831 N N . VAL A 1 480 ? 64.832 22.248 -85.595 1.00 93.50 480 VAL A N 1
ATOM 3832 C CA . VAL A 1 480 ? 64.051 22.838 -84.485 1.00 93.50 480 VAL A CA 1
ATOM 3833 C C . VAL A 1 480 ? 62.537 22.793 -84.740 1.00 93.50 480 VAL A C 1
ATOM 3835 O O . VAL A 1 480 ? 61.760 22.683 -83.794 1.00 93.50 480 VAL A O 1
ATOM 3838 N N . ILE A 1 481 ? 62.089 22.865 -85.996 1.00 93.56 481 ILE A N 1
ATOM 3839 C CA . ILE A 1 481 ? 60.676 22.701 -86.364 1.00 93.56 481 ILE A CA 1
ATOM 3840 C C . ILE A 1 481 ? 60.241 21.254 -86.119 1.00 93.56 481 ILE A C 1
ATOM 3842 O O . ILE A 1 481 ? 59.200 21.059 -85.502 1.00 93.56 481 ILE A O 1
ATOM 3846 N N . ALA A 1 482 ? 61.044 20.257 -86.503 1.00 93.62 482 ALA A N 1
ATOM 3847 C CA . ALA A 1 482 ? 60.739 18.850 -86.244 1.00 93.62 482 ALA A CA 1
ATOM 3848 C C . ALA A 1 482 ? 60.652 18.533 -84.735 1.00 93.62 482 ALA A C 1
ATOM 3850 O O . ALA A 1 482 ? 59.712 17.861 -84.306 1.00 93.62 482 ALA A O 1
ATOM 3851 N N . ASP A 1 483 ? 61.562 19.077 -83.918 1.00 94.31 483 ASP A N 1
ATOM 3852 C CA . ASP A 1 483 ? 61.494 18.974 -82.450 1.00 94.31 483 ASP A CA 1
ATOM 3853 C C . ASP A 1 483 ? 60.208 19.610 -81.883 1.00 94.31 483 ASP A C 1
ATOM 3855 O O . ASP A 1 483 ? 59.571 19.057 -80.981 1.00 94.31 483 ASP A O 1
ATOM 3859 N N . LEU A 1 484 ? 59.792 20.766 -82.417 1.00 94.06 484 LEU A N 1
ATOM 3860 C CA . LEU A 1 484 ? 58.561 21.451 -82.008 1.00 94.06 484 LEU A CA 1
ATOM 3861 C C . LEU A 1 484 ? 57.289 20.726 -82.475 1.00 94.06 484 LEU A C 1
ATOM 3863 O O . LEU A 1 484 ? 56.302 20.717 -81.739 1.00 94.06 484 LEU A O 1
ATOM 3867 N N . GLU A 1 485 ? 57.297 20.104 -83.655 1.00 94.38 485 GLU A N 1
ATOM 3868 C CA . GLU A 1 485 ? 56.196 19.273 -84.160 1.00 94.38 485 GLU A CA 1
ATOM 3869 C C . GLU A 1 485 ? 56.037 17.994 -83.326 1.00 94.38 485 GLU A C 1
ATOM 3871 O O . GLU A 1 485 ? 54.921 17.666 -82.917 1.00 94.38 485 GLU A O 1
ATOM 3876 N N . GLN A 1 486 ? 57.142 17.321 -82.984 1.00 94.88 486 GLN A N 1
ATOM 3877 C CA . GLN A 1 486 ? 57.134 16.161 -82.089 1.00 94.88 486 GLN A CA 1
ATOM 3878 C C . GLN A 1 486 ? 56.617 16.536 -80.691 1.00 94.88 486 GLN A C 1
ATOM 3880 O O . GLN A 1 486 ? 55.733 15.862 -80.160 1.00 94.88 486 GLN A O 1
ATOM 3885 N N . LEU A 1 487 ? 57.096 17.649 -80.120 1.00 95.19 487 LEU A N 1
ATOM 3886 C CA . LEU A 1 487 ? 56.611 18.162 -78.835 1.00 95.19 487 LEU A CA 1
ATOM 3887 C C . LEU A 1 487 ? 55.114 18.514 -78.881 1.00 95.19 487 LEU A C 1
ATOM 3889 O O . LEU A 1 487 ? 54.391 18.244 -77.922 1.00 95.19 487 LEU A O 1
ATOM 3893 N N . ALA A 1 488 ? 54.629 19.093 -79.983 1.00 93.06 488 ALA A N 1
ATOM 3894 C CA . ALA A 1 488 ? 53.214 19.407 -80.161 1.00 93.06 488 ALA A CA 1
ATOM 3895 C C . ALA A 1 488 ? 52.339 18.144 -80.253 1.00 93.06 488 ALA A C 1
ATOM 3897 O O . ALA A 1 488 ? 51.247 18.126 -79.685 1.00 93.06 488 ALA A O 1
ATOM 3898 N N . GLU A 1 489 ? 52.809 17.082 -80.913 1.00 95.00 489 GLU A N 1
ATOM 3899 C CA . GLU A 1 489 ? 52.096 15.802 -81.016 1.00 95.00 489 GLU A CA 1
ATOM 3900 C C . GLU A 1 489 ? 52.107 15.010 -79.696 1.00 95.00 489 GLU A C 1
ATOM 3902 O O . GLU A 1 489 ? 51.095 14.410 -79.327 1.00 95.00 489 GLU A O 1
ATOM 3907 N N . ASP A 1 490 ? 53.205 15.045 -78.935 1.00 94.62 490 ASP A N 1
ATOM 3908 C CA . ASP A 1 490 ? 53.252 14.452 -77.594 1.00 94.62 490 ASP A CA 1
ATOM 3909 C C . ASP A 1 490 ? 52.330 15.204 -76.618 1.00 94.62 490 ASP A C 1
ATOM 3911 O O . ASP A 1 490 ? 51.535 14.572 -75.920 1.00 94.62 490 ASP A O 1
ATOM 3915 N N . LEU A 1 491 ? 52.317 16.544 -76.653 1.00 95.50 491 LEU A N 1
ATOM 3916 C CA . LEU A 1 491 ? 51.341 17.356 -75.913 1.00 95.50 491 LEU A CA 1
ATOM 3917 C C . LEU A 1 491 ? 49.894 17.088 -76.361 1.00 95.50 491 LEU A C 1
ATOM 3919 O O . LEU A 1 491 ? 48.987 17.086 -75.527 1.00 95.50 491 LEU A O 1
ATOM 3923 N N . ARG A 1 492 ? 49.653 16.833 -77.656 1.00 95.62 492 ARG A N 1
ATOM 3924 C CA . ARG A 1 492 ? 48.325 16.454 -78.167 1.00 95.62 492 ARG A CA 1
ATOM 3925 C C . ARG A 1 492 ? 47.869 15.118 -77.578 1.00 95.62 492 ARG A C 1
ATOM 3927 O O . ARG A 1 492 ? 46.715 15.011 -77.170 1.00 95.62 492 ARG A O 1
ATOM 3934 N N . ARG A 1 493 ? 48.769 14.134 -77.483 1.00 95.00 493 ARG A N 1
ATOM 3935 C CA . ARG A 1 493 ? 48.494 12.817 -76.886 1.00 95.00 493 ARG A CA 1
ATOM 3936 C C . ARG A 1 493 ? 48.243 12.900 -75.381 1.00 95.00 493 ARG A C 1
ATOM 3938 O O . ARG A 1 493 ? 47.312 12.267 -74.893 1.00 95.00 493 ARG A O 1
ATOM 3945 N N . ASP A 1 494 ? 49.015 13.709 -74.658 1.00 95.00 494 ASP A N 1
ATOM 3946 C CA . ASP A 1 494 ? 48.785 13.955 -73.230 1.00 95.00 494 ASP A CA 1
ATOM 3947 C C . ASP A 1 494 ? 47.424 14.630 -72.990 1.00 95.00 494 ASP A C 1
ATOM 3949 O O . ASP A 1 494 ? 46.689 14.232 -72.086 1.00 95.00 494 ASP A O 1
ATOM 3953 N N . LEU A 1 495 ? 47.033 15.599 -73.827 1.00 93.81 495 LEU A N 1
ATOM 3954 C CA . LEU A 1 495 ? 45.702 16.219 -73.768 1.00 93.81 495 LEU A CA 1
ATOM 3955 C C . LEU A 1 495 ? 44.570 15.231 -74.097 1.00 93.81 495 LEU A C 1
ATOM 3957 O O . LEU A 1 495 ? 43.521 15.288 -73.458 1.00 93.81 495 LEU A O 1
ATOM 3961 N N . GLU A 1 496 ? 44.778 14.318 -75.047 1.00 93.81 496 GLU A N 1
ATOM 3962 C CA . GLU A 1 496 ? 43.827 13.255 -75.407 1.00 93.81 496 GLU A CA 1
ATOM 3963 C C . GLU A 1 496 ? 43.621 12.284 -74.226 1.00 93.81 496 GLU A C 1
ATOM 3965 O O . GLU A 1 496 ? 42.491 12.092 -73.773 1.00 93.81 496 GLU A O 1
ATOM 3970 N N . LEU A 1 497 ? 44.710 11.809 -73.604 1.00 94.00 497 LEU A N 1
ATOM 3971 C CA . LEU A 1 497 ? 44.668 10.987 -72.384 1.00 94.00 497 LEU A CA 1
ATOM 3972 C C . LEU A 1 497 ? 43.998 11.709 -71.200 1.00 94.00 497 LEU A C 1
ATOM 3974 O O . LEU A 1 497 ? 43.230 11.096 -70.455 1.00 94.00 497 LEU A O 1
ATOM 3978 N N . LYS A 1 498 ? 44.233 13.018 -71.025 1.00 94.12 498 LYS A N 1
ATOM 3979 C CA . LYS A 1 498 ? 43.530 13.816 -70.002 1.00 94.12 498 LYS A CA 1
ATOM 3980 C C . LYS A 1 498 ? 42.055 14.056 -70.329 1.00 94.12 498 LYS A C 1
ATOM 3982 O O . LYS A 1 498 ? 41.259 14.190 -69.398 1.00 94.12 498 LYS A O 1
ATOM 3987 N N . GLY A 1 499 ? 41.668 14.041 -71.603 1.00 92.75 499 GLY A N 1
ATOM 3988 C CA . GLY A 1 499 ? 40.271 14.020 -72.038 1.00 92.75 499 GLY A CA 1
ATOM 3989 C C . GLY A 1 499 ? 39.547 12.734 -71.627 1.00 92.75 499 GLY A C 1
ATOM 3990 O O . GLY A 1 499 ? 38.440 12.800 -71.084 1.00 92.75 499 GLY A O 1
ATOM 3991 N N . ASP A 1 500 ? 40.192 11.579 -71.798 1.00 92.69 500 ASP A N 1
ATOM 3992 C CA . ASP A 1 500 ? 39.657 10.275 -71.383 1.00 92.69 500 ASP A CA 1
ATOM 3993 C C . ASP A 1 500 ? 39.592 10.131 -69.852 1.00 92.69 500 ASP A C 1
ATOM 3995 O O . ASP A 1 500 ? 38.557 9.734 -69.308 1.00 92.69 500 ASP A O 1
ATOM 3999 N N . GLU A 1 501 ? 40.649 10.531 -69.130 1.00 93.94 501 GLU A N 1
ATOM 4000 C CA . GLU A 1 501 ? 40.640 10.595 -67.658 1.00 93.94 501 GLU A CA 1
ATOM 4001 C C . GLU A 1 501 ? 39.499 11.483 -67.138 1.00 93.94 501 GLU A C 1
ATOM 4003 O O . GLU A 1 501 ? 38.771 11.091 -66.222 1.00 93.94 501 GLU A O 1
ATOM 4008 N N . HIS A 1 502 ? 39.304 12.665 -67.734 1.00 92.75 502 HIS A N 1
ATOM 4009 C CA . HIS A 1 502 ? 38.223 13.573 -67.355 1.00 92.75 502 HIS A CA 1
ATOM 4010 C C . HIS A 1 502 ? 36.841 12.987 -67.672 1.00 92.75 502 HIS A C 1
ATOM 4012 O O . HIS A 1 502 ? 35.933 13.088 -66.847 1.00 92.75 502 HIS A O 1
ATOM 4018 N N . SER A 1 503 ? 36.682 12.327 -68.821 1.00 93.62 503 SER A N 1
ATOM 4019 C CA . SER A 1 503 ? 35.427 11.676 -69.215 1.00 93.62 503 SER A CA 1
ATOM 4020 C C . SER A 1 503 ? 35.047 10.558 -68.240 1.00 93.62 503 SER A C 1
ATOM 4022 O O . SER A 1 503 ? 33.926 10.540 -67.727 1.00 93.62 503 SER A O 1
ATOM 4024 N N . SER A 1 504 ? 36.008 9.700 -67.885 1.00 95.31 504 SER A N 1
ATOM 4025 C CA . SER A 1 504 ? 35.853 8.676 -66.846 1.00 95.31 504 SER A CA 1
ATOM 4026 C C . SER A 1 504 ? 35.502 9.288 -65.485 1.00 95.31 504 SER A C 1
ATOM 4028 O O . SER A 1 504 ? 34.573 8.835 -64.810 1.00 95.31 504 SER A O 1
ATOM 4030 N N . LEU A 1 505 ? 36.178 10.368 -65.075 1.00 94.44 505 LEU A N 1
ATOM 4031 C CA . LEU A 1 505 ? 35.879 11.060 -63.819 1.00 94.44 505 LEU A CA 1
ATOM 4032 C C . LEU A 1 505 ? 34.450 11.634 -63.805 1.00 94.44 505 LEU A C 1
ATOM 4034 O O . LEU A 1 505 ? 33.749 11.507 -62.802 1.00 94.44 505 LEU A O 1
ATOM 4038 N N . VAL A 1 506 ? 33.985 12.202 -64.921 1.00 95.19 506 VAL A N 1
ATOM 4039 C CA . VAL A 1 506 ? 32.619 12.725 -65.076 1.00 95.19 506 VAL A CA 1
ATOM 4040 C C . VAL A 1 506 ? 31.566 11.612 -64.988 1.00 95.19 506 VAL A C 1
ATOM 4042 O O . VAL A 1 506 ? 30.525 11.812 -64.359 1.00 95.19 506 VAL A O 1
ATOM 4045 N N . GLU A 1 507 ? 31.810 10.424 -65.547 1.00 94.38 507 GLU A N 1
ATOM 4046 C CA . GLU A 1 507 ? 30.893 9.281 -65.396 1.00 94.38 507 GLU A CA 1
ATOM 4047 C C . GLU A 1 507 ? 30.871 8.712 -63.971 1.00 94.38 507 GLU A C 1
ATOM 4049 O O . GLU A 1 507 ? 29.798 8.388 -63.448 1.00 94.38 507 GLU A O 1
ATOM 4054 N N . ASN A 1 508 ? 32.020 8.686 -63.293 1.00 95.38 508 ASN A N 1
ATOM 4055 C CA . ASN A 1 508 ? 32.092 8.344 -61.874 1.00 95.38 508 ASN A CA 1
ATOM 4056 C C . ASN A 1 508 ? 31.314 9.354 -61.009 1.00 95.38 508 ASN A C 1
ATOM 4058 O O . ASN A 1 508 ? 30.521 8.942 -60.161 1.00 95.38 508 ASN A O 1
ATOM 4062 N N . VAL A 1 509 ? 31.442 10.662 -61.265 1.00 95.12 509 VAL A N 1
ATOM 4063 C CA . VAL A 1 509 ? 30.660 11.710 -60.576 1.00 95.12 509 VAL A CA 1
ATOM 4064 C C . VAL A 1 509 ? 29.157 11.537 -60.817 1.00 95.12 509 VAL A C 1
ATOM 4066 O O . VAL A 1 509 ? 28.396 11.514 -59.850 1.00 95.12 509 VAL A O 1
ATOM 4069 N N . ARG A 1 510 ? 28.713 11.315 -62.064 1.00 94.94 510 ARG A N 1
ATOM 4070 C CA . ARG A 1 510 ? 27.296 11.026 -62.382 1.00 94.94 510 ARG A CA 1
ATOM 4071 C C . ARG A 1 510 ? 26.775 9.796 -61.628 1.00 94.94 510 ARG A C 1
ATOM 4073 O O . ARG A 1 510 ? 25.650 9.804 -61.130 1.00 94.94 510 ARG A O 1
ATOM 4080 N N . THR A 1 511 ? 27.593 8.751 -61.516 1.00 95.44 511 THR A N 1
ATOM 4081 C CA . THR A 1 511 ? 27.246 7.519 -60.791 1.00 95.44 511 THR A CA 1
ATOM 4082 C C . THR A 1 511 ? 27.115 7.775 -59.286 1.00 95.44 511 THR A C 1
ATOM 4084 O O . THR A 1 511 ? 26.136 7.351 -58.668 1.00 95.44 511 THR A O 1
ATOM 4087 N N . ILE A 1 512 ? 28.047 8.535 -58.701 1.00 95.12 512 ILE A N 1
ATOM 4088 C CA . ILE A 1 512 ? 28.005 8.959 -57.294 1.00 95.12 512 ILE A CA 1
ATOM 4089 C C . ILE A 1 512 ? 26.784 9.851 -57.028 1.00 95.12 512 ILE A C 1
ATOM 4091 O O . ILE A 1 512 ? 26.101 9.648 -56.026 1.00 95.12 512 ILE A O 1
ATOM 4095 N N . GLU A 1 513 ? 26.439 10.774 -57.930 1.00 95.00 513 GLU A N 1
ATOM 4096 C CA . GLU A 1 513 ? 25.216 11.578 -57.829 1.00 95.00 513 GLU A CA 1
ATOM 4097 C C . GLU A 1 513 ? 23.948 10.717 -57.802 1.00 95.00 513 GLU A C 1
ATOM 4099 O O . GLU A 1 513 ? 23.079 10.934 -56.957 1.00 95.00 513 GLU A O 1
ATOM 4104 N N . VAL A 1 514 ? 23.820 9.732 -58.698 1.00 96.62 514 VAL A N 1
ATOM 4105 C CA . VAL A 1 514 ? 22.658 8.825 -58.726 1.00 96.62 514 VAL A CA 1
ATOM 4106 C C . VAL A 1 514 ? 22.578 8.007 -57.435 1.00 96.62 514 VAL A C 1
ATOM 4108 O O . VAL A 1 514 ? 21.505 7.916 -56.833 1.00 96.62 514 VAL A O 1
ATOM 4111 N N . MET A 1 515 ? 23.709 7.486 -56.952 1.00 95.81 515 MET A N 1
ATOM 4112 C CA . MET A 1 515 ? 23.786 6.772 -55.674 1.00 95.81 515 MET A CA 1
ATOM 4113 C C . MET A 1 515 ? 23.425 7.670 -54.481 1.00 95.81 515 MET A C 1
ATOM 4115 O O . MET A 1 515 ? 22.679 7.244 -53.600 1.00 95.81 515 MET A O 1
ATOM 4119 N N . HIS A 1 516 ? 23.873 8.927 -54.470 1.00 94.62 516 HIS A N 1
ATOM 4120 C CA . HIS A 1 516 ? 23.541 9.901 -53.430 1.00 94.62 516 HIS A CA 1
ATOM 4121 C C . HIS A 1 516 ? 22.053 10.289 -53.460 1.00 94.62 516 HIS A C 1
ATOM 4123 O O . HIS A 1 516 ? 21.400 10.300 -52.418 1.00 94.62 516 HIS A O 1
ATOM 4129 N N . ARG A 1 517 ? 21.467 10.509 -54.647 1.00 96.88 517 ARG A N 1
ATOM 4130 C CA . ARG A 1 517 ? 20.021 10.755 -54.815 1.00 96.88 517 ARG A CA 1
ATOM 4131 C C . ARG A 1 517 ? 19.191 9.573 -54.300 1.00 96.88 517 ARG A C 1
ATOM 4133 O O . ARG A 1 517 ? 18.246 9.790 -53.543 1.00 96.88 517 ARG A O 1
ATOM 4140 N N . LEU A 1 518 ? 19.574 8.338 -54.639 1.00 95.69 518 LEU A N 1
ATOM 4141 C CA . LEU A 1 518 ? 18.939 7.114 -54.132 1.00 95.69 518 LEU A CA 1
ATOM 4142 C C . LEU A 1 518 ? 19.103 6.960 -52.612 1.00 95.69 518 LEU A C 1
ATOM 4144 O O . LEU A 1 518 ? 18.153 6.574 -51.934 1.00 95.69 518 LEU A O 1
ATOM 4148 N N . SER A 1 519 ? 20.272 7.296 -52.060 1.00 94.94 519 SER A N 1
ATOM 4149 C CA . SER A 1 519 ? 20.515 7.292 -50.612 1.00 94.94 519 SER A CA 1
ATOM 4150 C C . SER A 1 519 ? 19.620 8.304 -49.891 1.00 94.94 519 SER A C 1
ATOM 4152 O O . SER A 1 519 ? 18.928 7.945 -48.943 1.00 94.94 519 SER A O 1
ATOM 4154 N N . ASN A 1 520 ? 19.534 9.538 -50.392 1.00 95.69 520 ASN A N 1
ATOM 4155 C CA . ASN A 1 520 ? 18.690 10.595 -49.825 1.00 95.69 520 ASN A CA 1
ATOM 4156 C C . ASN A 1 520 ? 17.187 10.340 -50.041 1.00 95.69 520 ASN A C 1
ATOM 4158 O O . ASN A 1 520 ? 16.353 10.947 -49.370 1.00 95.69 520 ASN A O 1
ATOM 4162 N N . GLN A 1 521 ? 16.805 9.489 -50.997 1.00 96.06 521 GLN A N 1
ATOM 4163 C CA . GLN A 1 521 ? 15.429 9.007 -51.139 1.00 96.06 521 GLN A CA 1
ATOM 4164 C C . GLN A 1 521 ? 15.125 7.904 -50.118 1.00 96.06 521 GLN A C 1
ATOM 4166 O O . GLN A 1 521 ? 14.097 7.974 -49.450 1.00 96.06 521 GLN A O 1
ATOM 4171 N N . LYS A 1 522 ? 16.029 6.928 -49.946 1.00 96.69 522 LYS A N 1
ATOM 4172 C CA . LYS A 1 522 ? 15.914 5.892 -48.906 1.00 96.69 522 LYS A CA 1
ATOM 4173 C C . LYS A 1 522 ? 15.835 6.507 -47.510 1.00 96.69 522 LYS A C 1
ATOM 4175 O O . LYS A 1 522 ? 14.937 6.138 -46.764 1.00 96.69 522 LYS A O 1
ATOM 4180 N N . LEU A 1 523 ? 16.708 7.473 -47.210 1.00 95.12 523 LEU A N 1
ATOM 4181 C CA . LEU A 1 523 ? 16.739 8.194 -45.936 1.00 95.12 523 LEU A CA 1
ATOM 4182 C C . LEU A 1 523 ? 15.373 8.816 -45.616 1.00 95.12 523 LEU A C 1
ATOM 4184 O O . LEU A 1 523 ? 14.788 8.477 -44.593 1.00 95.12 523 LEU A O 1
ATOM 4188 N N . ARG A 1 524 ? 14.802 9.597 -46.543 1.00 95.94 524 ARG A N 1
ATOM 4189 C CA . ARG A 1 524 ? 13.476 10.219 -46.368 1.00 95.94 524 ARG A CA 1
ATOM 4190 C C . ARG A 1 524 ? 12.335 9.219 -46.191 1.00 95.94 524 ARG A C 1
ATOM 4192 O O . ARG A 1 524 ? 11.412 9.485 -45.430 1.00 95.94 524 ARG A O 1
ATOM 4199 N N . VAL A 1 525 ? 12.396 8.055 -46.842 1.00 96.94 525 VAL A N 1
ATOM 4200 C CA . VAL A 1 525 ? 11.420 6.975 -46.607 1.00 96.94 525 VAL A CA 1
ATOM 4201 C C . VAL A 1 525 ? 11.600 6.362 -45.213 1.00 96.94 525 VAL A C 1
ATOM 4203 O O . VAL A 1 525 ? 10.609 6.104 -44.538 1.00 96.94 525 VAL A O 1
ATOM 4206 N N . THR A 1 526 ? 12.834 6.161 -44.741 1.00 94.50 526 THR A N 1
ATOM 4207 C CA . THR A 1 526 ? 13.080 5.660 -43.377 1.00 94.50 526 THR A CA 1
ATOM 4208 C C . THR A 1 526 ? 12.750 6.678 -42.285 1.00 94.50 526 THR A C 1
ATOM 4210 O O . THR A 1 526 ? 12.262 6.275 -41.237 1.00 94.50 526 THR A O 1
ATOM 4213 N N . GLU A 1 527 ? 12.950 7.975 -42.532 1.00 95.25 527 GLU A N 1
ATOM 4214 C CA . GLU A 1 527 ? 12.537 9.068 -41.640 1.00 95.25 527 GLU A CA 1
ATOM 4215 C C . GLU A 1 527 ? 11.007 9.115 -41.520 1.00 95.25 527 GLU A C 1
ATOM 4217 O O . GLU A 1 527 ? 10.479 9.096 -40.412 1.00 95.25 527 GLU A O 1
ATOM 4222 N N . GLN A 1 528 ? 10.286 9.068 -42.647 1.00 95.94 528 GLN A N 1
ATOM 4223 C CA . GLN A 1 528 ? 8.820 9.038 -42.663 1.00 95.94 528 GLN A CA 1
ATOM 4224 C C . GLN A 1 528 ? 8.255 7.811 -41.926 1.00 95.94 528 GLN A C 1
ATOM 4226 O O . GLN A 1 528 ? 7.385 7.957 -41.071 1.00 95.94 528 GLN A O 1
ATOM 4231 N N . LEU A 1 529 ? 8.785 6.610 -42.193 1.00 96.19 529 LEU A N 1
ATOM 4232 C CA . LEU A 1 529 ? 8.368 5.377 -41.508 1.00 96.19 529 LEU A CA 1
ATOM 4233 C C . LEU A 1 529 ? 8.704 5.376 -40.007 1.00 96.19 529 LEU A C 1
ATOM 4235 O O . LEU A 1 529 ? 8.035 4.696 -39.228 1.00 96.19 529 LEU A O 1
ATOM 4239 N N . LEU A 1 530 ? 9.742 6.107 -39.591 1.00 95.69 530 LEU A N 1
ATOM 4240 C CA . LEU A 1 530 ? 10.082 6.291 -38.181 1.00 95.69 530 LEU A CA 1
ATOM 4241 C C . LEU A 1 530 ? 9.078 7.232 -37.504 1.00 95.69 530 LEU A C 1
ATOM 4243 O O . LEU A 1 530 ? 8.544 6.864 -36.462 1.00 95.69 530 LEU A O 1
ATOM 4247 N N . ILE A 1 531 ? 8.740 8.363 -38.131 1.00 96.38 531 ILE A N 1
ATOM 4248 C CA . ILE A 1 531 ? 7.723 9.311 -37.639 1.00 96.38 531 ILE A CA 1
ATOM 4249 C C . ILE A 1 531 ? 6.350 8.631 -37.517 1.00 96.38 531 ILE A C 1
ATOM 4251 O O . ILE A 1 531 ? 5.724 8.698 -36.461 1.00 96.38 531 ILE A O 1
ATOM 4255 N N . GLU A 1 532 ? 5.905 7.908 -38.550 1.00 96.50 532 GLU A N 1
ATOM 4256 C CA . GLU A 1 532 ? 4.639 7.154 -38.532 1.00 96.50 532 GLU A CA 1
ATOM 4257 C C . GLU A 1 532 ? 4.606 6.108 -37.406 1.00 96.50 532 GLU A C 1
ATOM 4259 O O . GLU A 1 532 ? 3.572 5.890 -36.770 1.00 96.50 532 GLU A O 1
ATOM 4264 N N . ARG A 1 533 ? 5.749 5.472 -37.118 1.00 95.94 533 ARG A N 1
ATOM 4265 C CA . ARG A 1 533 ? 5.875 4.496 -36.032 1.00 95.94 533 ARG A CA 1
ATOM 4266 C C . ARG A 1 533 ? 5.896 5.151 -34.650 1.00 95.94 533 ARG A C 1
ATOM 4268 O O . ARG A 1 533 ? 5.300 4.599 -33.727 1.00 95.94 533 ARG A O 1
ATOM 4275 N N . GLU A 1 534 ? 6.556 6.295 -34.493 1.00 95.56 534 GLU A N 1
ATOM 4276 C CA . GLU A 1 534 ? 6.541 7.079 -33.253 1.00 95.56 534 GLU A CA 1
ATOM 4277 C C . GLU A 1 534 ? 5.140 7.622 -32.951 1.00 95.56 534 GLU A C 1
ATOM 4279 O O . GLU A 1 534 ? 4.683 7.532 -31.811 1.00 95.56 534 GLU A O 1
ATOM 4284 N N . GLU A 1 535 ? 4.413 8.107 -33.961 1.00 96.69 535 GLU A N 1
ATOM 4285 C CA . GLU A 1 535 ? 3.022 8.542 -33.811 1.00 96.69 535 GLU A CA 1
ATOM 4286 C C . GLU A 1 535 ? 2.092 7.366 -33.473 1.00 96.69 535 GLU A C 1
ATOM 4288 O O . GLU A 1 535 ? 1.308 7.459 -32.525 1.00 96.69 535 GLU A O 1
ATOM 4293 N N . ALA A 1 536 ? 2.231 6.221 -34.152 1.00 95.94 536 ALA A N 1
ATOM 4294 C CA . ALA A 1 536 ? 1.480 5.011 -33.819 1.00 95.94 536 ALA A CA 1
ATOM 4295 C C . ALA A 1 536 ? 1.741 4.544 -32.374 1.00 95.94 536 ALA A C 1
ATOM 4297 O O . ALA A 1 536 ? 0.790 4.244 -31.646 1.00 95.94 536 ALA A O 1
ATOM 4298 N N . PHE A 1 537 ? 3.004 4.546 -31.925 1.00 95.56 537 PHE A N 1
ATOM 4299 C CA . PHE A 1 537 ? 3.342 4.260 -30.530 1.00 95.56 537 PHE A CA 1
ATOM 4300 C C . PHE A 1 537 ? 2.699 5.272 -29.578 1.00 95.56 537 PHE A C 1
ATOM 4302 O O . PHE A 1 537 ? 2.045 4.862 -28.621 1.00 95.56 537 PHE A O 1
ATOM 4309 N N . ARG A 1 538 ? 2.798 6.576 -29.864 1.00 97.00 538 ARG A N 1
ATOM 4310 C CA . ARG A 1 538 ? 2.208 7.656 -29.056 1.00 97.00 538 ARG A CA 1
ATOM 4311 C C . ARG A 1 538 ? 0.685 7.544 -28.928 1.00 97.00 538 ARG A C 1
ATOM 4313 O O . ARG A 1 538 ? 0.141 7.846 -27.869 1.00 97.00 538 ARG A O 1
ATOM 4320 N N . ILE A 1 539 ? -0.000 7.072 -29.969 1.00 96.94 539 ILE A N 1
ATOM 4321 C CA . ILE A 1 539 ? -1.440 6.779 -29.937 1.00 96.94 539 ILE A CA 1
ATOM 4322 C C . ILE A 1 539 ? -1.730 5.561 -29.045 1.00 96.94 539 ILE A C 1
ATOM 4324 O O . ILE A 1 539 ? -2.662 5.608 -28.240 1.00 96.94 539 ILE A O 1
ATOM 4328 N N . THR A 1 540 ? -0.938 4.484 -29.130 1.00 95.56 540 THR A N 1
ATOM 4329 C CA . THR A 1 540 ? -1.118 3.312 -28.248 1.00 95.56 540 THR A CA 1
ATOM 4330 C C . THR A 1 540 ? -0.788 3.603 -26.783 1.00 95.56 540 THR A C 1
ATOM 4332 O O . THR A 1 540 ? -1.517 3.151 -25.905 1.00 95.56 540 THR A O 1
ATOM 4335 N N . GLU A 1 541 ? 0.240 4.413 -26.529 1.00 94.94 541 GLU A N 1
ATOM 4336 C CA . GLU A 1 541 ? 0.640 4.936 -25.219 1.00 94.94 541 GLU A CA 1
ATOM 4337 C C . GLU A 1 541 ? -0.503 5.755 -24.601 1.00 94.94 541 GLU A C 1
ATOM 4339 O O . GLU A 1 541 ? -0.961 5.466 -23.497 1.00 94.94 541 GLU A O 1
ATOM 4344 N N . LEU A 1 542 ? -1.064 6.710 -25.355 1.00 97.56 542 LEU A N 1
ATOM 4345 C CA . LEU A 1 542 ? -2.206 7.511 -24.910 1.00 97.56 542 LEU A CA 1
ATOM 4346 C C . LEU A 1 542 ? -3.447 6.653 -24.620 1.00 97.56 542 LEU A C 1
ATOM 4348 O O . LEU A 1 542 ? -4.164 6.933 -23.658 1.00 97.56 542 LEU A O 1
ATOM 4352 N N . ARG A 1 543 ? -3.705 5.606 -25.418 1.00 96.75 543 ARG A N 1
ATOM 4353 C CA . ARG A 1 543 ? -4.823 4.682 -25.173 1.00 96.75 543 ARG A CA 1
ATOM 4354 C C . ARG A 1 543 ? -4.596 3.848 -23.911 1.00 96.75 543 ARG A C 1
ATOM 4356 O O . ARG A 1 543 ? -5.507 3.742 -23.100 1.00 96.75 543 ARG A O 1
ATOM 4363 N N . PHE A 1 544 ? -3.384 3.341 -23.687 1.00 95.69 544 PHE A N 1
ATOM 4364 C CA . PHE A 1 544 ? -3.026 2.645 -22.448 1.00 95.69 544 PHE A CA 1
ATOM 4365 C C . PHE A 1 544 ? -3.195 3.556 -21.218 1.00 95.69 544 PHE A C 1
ATOM 4367 O O . PHE A 1 544 ? -3.809 3.158 -20.233 1.00 95.69 544 PHE A O 1
ATOM 4374 N N . GLN A 1 545 ? -2.781 4.823 -21.309 1.00 95.94 545 GLN A N 1
ATOM 4375 C CA . GLN A 1 545 ? -2.987 5.836 -20.263 1.00 95.94 545 GLN A CA 1
ATOM 4376 C C . GLN A 1 545 ? -4.460 6.271 -20.085 1.00 95.94 545 GLN A C 1
ATOM 4378 O O . GLN A 1 545 ? -4.798 6.921 -19.093 1.00 95.94 545 GLN A O 1
ATOM 4383 N N . GLN A 1 546 ? -5.355 5.970 -21.032 1.00 96.44 546 GLN A N 1
ATOM 4384 C CA . GLN A 1 546 ? -6.810 6.111 -20.866 1.00 96.44 546 GLN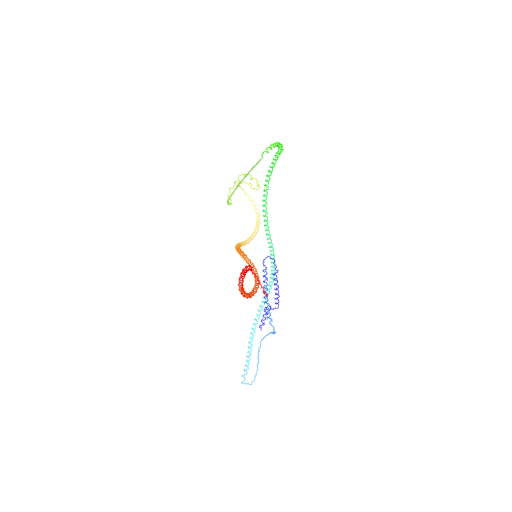 A CA 1
ATOM 4385 C C . GLN A 1 546 ? -7.411 4.858 -20.212 1.00 96.44 546 GLN A C 1
ATOM 4387 O O . GLN A 1 546 ? -8.194 4.980 -19.275 1.00 96.44 546 GLN A O 1
ATOM 4392 N N . GLU A 1 547 ? -7.005 3.666 -20.659 1.00 96.19 547 GLU A N 1
ATOM 4393 C CA . GLU A 1 547 ? -7.400 2.375 -20.079 1.00 96.19 547 GLU A CA 1
ATOM 4394 C C . GLU A 1 547 ? -6.985 2.275 -18.598 1.00 96.19 547 GLU A C 1
ATOM 4396 O O . GLU A 1 547 ? -7.794 1.866 -17.766 1.00 96.19 547 GLU A O 1
ATOM 4401 N N . GLN A 1 548 ? -5.777 2.731 -18.242 1.00 94.25 548 GLN A N 1
ATOM 4402 C CA . GLN A 1 548 ? -5.305 2.800 -16.856 1.00 94.25 548 GLN A CA 1
ATOM 4403 C C . GLN A 1 548 ? -6.183 3.721 -15.994 1.00 94.25 548 GLN A C 1
ATOM 4405 O O . GLN A 1 548 ? -6.658 3.286 -14.949 1.00 94.25 548 GLN A O 1
ATOM 4410 N N . ARG A 1 549 ? -6.472 4.952 -16.441 1.00 97.44 549 ARG A N 1
ATOM 4411 C CA . ARG A 1 549 ? -7.335 5.879 -15.681 1.00 97.44 549 ARG A CA 1
ATOM 4412 C C . ARG A 1 549 ? -8.754 5.345 -15.501 1.00 97.44 549 ARG A C 1
ATOM 4414 O O . ARG A 1 549 ? -9.294 5.426 -14.407 1.00 97.44 549 ARG A O 1
ATOM 4421 N N . ALA A 1 550 ? -9.327 4.714 -16.525 1.00 96.81 550 ALA A N 1
ATOM 4422 C CA . ALA A 1 550 ? -10.636 4.069 -16.413 1.00 96.81 550 ALA A CA 1
ATOM 4423 C C . ALA A 1 550 ? -10.639 2.880 -15.425 1.00 96.81 550 ALA A C 1
ATOM 4425 O O . ALA A 1 550 ? -11.671 2.575 -14.824 1.00 96.81 550 ALA A O 1
ATOM 4426 N N . LEU A 1 551 ? -9.499 2.205 -15.230 1.00 97.00 551 LEU A N 1
ATOM 4427 C CA . LEU A 1 551 ? -9.328 1.197 -14.179 1.00 97.00 551 LEU A CA 1
ATOM 4428 C C . LEU A 1 551 ? -9.147 1.835 -12.794 1.00 97.00 551 LEU A C 1
ATOM 4430 O O . LEU A 1 551 ? -9.720 1.329 -11.834 1.00 97.00 551 LEU A O 1
ATOM 4434 N N . GLU A 1 552 ? -8.421 2.947 -12.685 1.00 96.88 552 GLU A N 1
ATOM 4435 C CA . GLU A 1 552 ? -8.241 3.710 -11.440 1.00 96.88 552 GLU A CA 1
ATOM 4436 C C . GLU A 1 552 ? -9.580 4.291 -10.941 1.00 96.88 552 GLU A C 1
ATOM 4438 O O . GLU A 1 552 ? -9.965 4.025 -9.803 1.00 96.88 552 GLU A O 1
ATOM 4443 N N . GLU A 1 553 ? -10.366 4.937 -11.809 1.00 97.00 553 GLU A N 1
ATOM 4444 C CA . GLU A 1 553 ? -11.745 5.389 -11.535 1.00 97.00 553 GLU A CA 1
ATOM 4445 C C . GLU A 1 553 ? -12.663 4.222 -11.110 1.00 97.00 553 GLU A C 1
ATOM 4447 O O . GLU A 1 553 ? -13.520 4.347 -10.227 1.00 97.00 553 GLU A O 1
ATOM 4452 N N . ARG A 1 554 ? -12.479 3.036 -11.711 1.00 98.06 554 ARG A N 1
ATOM 4453 C CA . ARG A 1 554 ? -13.227 1.824 -11.341 1.00 98.06 554 ARG A CA 1
ATOM 4454 C C . ARG A 1 554 ? -12.796 1.260 -9.984 1.00 98.06 554 ARG A C 1
ATOM 4456 O O . ARG A 1 554 ? -13.634 0.717 -9.266 1.00 98.06 554 ARG A O 1
ATOM 4463 N N . ILE A 1 555 ? -11.522 1.384 -9.617 1.00 96.62 555 ILE A N 1
ATOM 4464 C CA . ILE A 1 555 ? -11.010 1.010 -8.293 1.00 96.62 555 ILE A CA 1
ATOM 4465 C C . ILE A 1 555 ? -11.517 1.994 -7.234 1.00 96.62 555 ILE A C 1
ATOM 4467 O O . ILE A 1 555 ? -11.969 1.549 -6.181 1.00 96.62 555 ILE A O 1
ATOM 4471 N N . GLU A 1 556 ? -11.518 3.299 -7.512 1.00 97.12 556 GLU A N 1
ATOM 4472 C CA . GLU A 1 556 ? -12.049 4.328 -6.610 1.00 97.12 556 GLU A CA 1
ATOM 4473 C C . GLU A 1 556 ? -13.546 4.115 -6.340 1.00 97.12 556 GLU A C 1
ATOM 4475 O O . GLU A 1 556 ? -13.960 3.994 -5.185 1.00 97.12 556 GLU A O 1
ATOM 4480 N N . THR A 1 557 ? -14.357 3.962 -7.391 1.00 97.12 557 THR A N 1
ATOM 4481 C CA . THR A 1 557 ? -15.807 3.727 -7.250 1.00 97.12 557 THR A CA 1
ATOM 4482 C C . THR A 1 557 ? -16.133 2.421 -6.518 1.00 97.12 557 THR A C 1
ATOM 4484 O O . THR A 1 557 ? -17.009 2.415 -5.651 1.00 97.12 557 THR A O 1
ATOM 4487 N N . LEU A 1 558 ? -15.410 1.325 -6.782 1.00 97.38 558 LEU A N 1
ATOM 4488 C CA . LEU A 1 558 ? -15.559 0.081 -6.012 1.00 97.38 558 LEU A CA 1
ATOM 4489 C C . LEU A 1 558 ? -15.117 0.246 -4.549 1.00 97.38 558 LEU A C 1
ATOM 4491 O O . LEU A 1 558 ? -15.780 -0.281 -3.656 1.00 97.38 558 LEU A O 1
ATOM 4495 N N . SER A 1 559 ? -14.051 1.004 -4.287 1.00 96.19 559 SER A N 1
ATOM 4496 C CA . SER A 1 559 ? -13.570 1.279 -2.926 1.00 96.19 559 SER A CA 1
ATOM 4497 C C . SER A 1 559 ? -14.573 2.114 -2.127 1.00 96.19 559 SER A C 1
ATOM 4499 O O . SER A 1 559 ? -14.838 1.797 -0.969 1.00 96.19 559 SER A O 1
ATOM 4501 N N . GLY A 1 560 ? -15.203 3.116 -2.751 1.00 97.31 560 GLY A N 1
ATOM 4502 C CA . GLY A 1 560 ? -16.283 3.902 -2.146 1.00 97.31 560 GLY A CA 1
ATOM 4503 C C . GLY A 1 560 ? -17.526 3.064 -1.819 1.00 97.31 560 GLY A C 1
ATOM 4504 O O . GLY A 1 560 ? -18.099 3.205 -0.738 1.00 97.31 560 GLY A O 1
ATOM 4505 N N . ILE A 1 561 ? -17.904 2.128 -2.699 1.00 96.94 561 ILE A N 1
ATOM 4506 C CA . ILE A 1 561 ? -18.992 1.168 -2.437 1.00 96.94 561 ILE A CA 1
ATOM 4507 C C . ILE A 1 561 ? -18.644 0.255 -1.251 1.00 96.94 561 ILE A C 1
ATOM 4509 O O . ILE A 1 561 ? -19.483 0.045 -0.375 1.00 96.94 561 ILE A O 1
ATOM 4513 N N . ILE A 1 562 ? -17.409 -0.258 -1.184 1.00 96.00 562 ILE A N 1
ATOM 4514 C CA . ILE A 1 562 ? -16.940 -1.098 -0.070 1.00 96.00 562 ILE A CA 1
ATOM 4515 C C . ILE A 1 562 ? -16.934 -0.310 1.248 1.00 96.00 562 ILE A C 1
ATOM 4517 O O . ILE A 1 562 ? -17.416 -0.824 2.256 1.00 96.00 562 ILE A O 1
ATOM 4521 N N . ALA A 1 563 ? -16.454 0.937 1.247 1.00 96.31 563 ALA A N 1
ATOM 4522 C CA . ALA A 1 563 ? -16.469 1.807 2.422 1.00 96.31 563 ALA A CA 1
ATOM 4523 C C . ALA A 1 563 ? -17.901 2.055 2.927 1.00 96.31 563 ALA A C 1
ATOM 4525 O O . ALA A 1 563 ? -18.200 1.765 4.085 1.00 96.31 563 ALA A O 1
ATOM 4526 N N . SER A 1 564 ? -18.813 2.477 2.045 1.00 96.69 564 SER A N 1
ATOM 4527 C CA . SER A 1 564 ? -20.212 2.745 2.404 1.00 96.69 564 SER A CA 1
ATOM 4528 C C . SER A 1 564 ? -20.951 1.493 2.903 1.00 96.69 564 SER A C 1
ATOM 4530 O O . SER A 1 564 ? -21.721 1.560 3.864 1.00 96.69 564 SER A O 1
ATOM 4532 N N . ASN A 1 565 ? -20.675 0.321 2.317 1.00 96.50 565 ASN A N 1
ATOM 4533 C CA . ASN A 1 565 ? -21.230 -0.944 2.797 1.00 96.50 565 ASN A CA 1
ATOM 4534 C C . ASN A 1 565 ? -20.657 -1.351 4.169 1.00 96.50 565 ASN A C 1
ATOM 4536 O O . ASN A 1 565 ? -21.399 -1.815 5.033 1.00 96.50 565 ASN A O 1
ATOM 4540 N N . ASN A 1 566 ? -19.363 -1.124 4.412 1.00 95.88 566 ASN A N 1
ATOM 4541 C CA . ASN A 1 566 ? -18.757 -1.347 5.725 1.00 95.88 566 ASN A CA 1
ATOM 4542 C C . ASN A 1 566 ? -19.355 -0.408 6.790 1.00 95.88 566 ASN A C 1
ATOM 4544 O O . ASN A 1 566 ? -19.679 -0.868 7.880 1.00 95.88 566 ASN A O 1
ATOM 4548 N N . GLU A 1 567 ? -19.587 0.870 6.478 1.00 96.38 567 GLU A N 1
ATOM 4549 C CA . GLU A 1 567 ? -20.289 1.817 7.364 1.00 96.38 567 GLU A CA 1
ATOM 4550 C C . GLU A 1 567 ? -21.748 1.417 7.641 1.00 96.38 567 GLU A C 1
ATOM 4552 O O . GLU A 1 567 ? -22.269 1.659 8.733 1.00 96.38 567 GLU A O 1
ATOM 4557 N N . ALA A 1 568 ? -22.440 0.827 6.662 1.00 96.06 568 ALA A N 1
ATOM 4558 C CA . ALA A 1 568 ? -23.784 0.283 6.853 1.00 96.06 568 ALA A CA 1
ATOM 4559 C C . ALA A 1 568 ? -23.765 -0.949 7.775 1.00 96.06 568 ALA A C 1
ATOM 4561 O O . ALA A 1 568 ? -24.556 -1.025 8.715 1.00 96.06 568 ALA A O 1
ATOM 4562 N N . HIS A 1 569 ? -22.821 -1.875 7.573 1.00 95.38 569 HIS A N 1
ATOM 4563 C CA . HIS A 1 569 ? -22.638 -3.029 8.456 1.00 95.38 569 HIS A CA 1
ATOM 4564 C C . HIS A 1 569 ? -22.252 -2.622 9.885 1.00 95.38 569 HIS A C 1
ATOM 4566 O O . HIS A 1 569 ? -22.820 -3.167 10.826 1.00 95.38 569 HIS A O 1
ATOM 4572 N N . GLN A 1 570 ? -21.349 -1.652 10.067 1.00 96.00 570 GLN A N 1
ATOM 4573 C CA . GLN A 1 570 ? -20.965 -1.171 11.400 1.00 96.00 570 GLN A CA 1
ATOM 4574 C C . GLN A 1 570 ? -22.146 -0.526 12.137 1.00 96.00 570 GLN A C 1
ATOM 4576 O O . GLN A 1 570 ? -22.382 -0.860 13.294 1.00 96.00 570 GLN A O 1
ATOM 4581 N N . ARG A 1 571 ? -22.952 0.314 11.468 1.00 96.62 571 ARG A N 1
ATOM 4582 C CA . ARG A 1 571 ? -24.188 0.860 12.065 1.00 96.62 571 ARG A CA 1
ATOM 4583 C C . ARG A 1 571 ? -25.158 -0.239 12.493 1.00 96.62 571 ARG A C 1
ATOM 4585 O O . ARG A 1 571 ? -25.594 -0.235 13.637 1.00 96.62 571 ARG A O 1
ATOM 4592 N N . MET A 1 572 ? -25.409 -1.223 11.629 1.00 96.19 572 MET A N 1
ATOM 4593 C CA . MET A 1 572 ? -26.281 -2.357 11.953 1.00 96.19 572 MET A CA 1
ATOM 4594 C C . MET A 1 572 ? -25.749 -3.190 13.136 1.00 96.19 572 MET A C 1
ATOM 4596 O O . MET A 1 572 ? -26.534 -3.658 13.957 1.00 96.19 572 MET A O 1
ATOM 4600 N N . ILE A 1 573 ? -24.427 -3.360 13.266 1.00 96.31 573 ILE A N 1
ATOM 4601 C CA . ILE A 1 573 ? -23.801 -4.032 14.418 1.00 96.31 573 ILE A CA 1
ATOM 4602 C C . ILE A 1 573 ? -24.005 -3.220 15.707 1.00 96.31 573 ILE A C 1
ATOM 4604 O O . ILE A 1 573 ? -24.338 -3.807 16.739 1.00 96.31 573 ILE A O 1
ATOM 4608 N N . THR A 1 574 ? -23.859 -1.893 15.658 1.00 95.88 574 THR A N 1
ATOM 4609 C CA . THR A 1 574 ? -24.130 -1.006 16.802 1.00 95.88 574 THR A CA 1
ATOM 4610 C C . THR A 1 574 ? -25.604 -1.048 17.207 1.00 95.88 574 THR A C 1
ATOM 4612 O O . THR A 1 574 ? -25.894 -1.308 18.371 1.00 95.88 574 THR A O 1
ATOM 4615 N N . GLU A 1 575 ? -26.535 -0.904 16.259 1.00 97.00 575 GLU A N 1
ATOM 4616 C CA . GLU A 1 575 ? -27.986 -0.983 16.500 1.00 97.00 575 GLU A CA 1
ATOM 4617 C C . GLU A 1 575 ? -28.386 -2.325 17.140 1.00 97.00 575 GLU A C 1
ATOM 4619 O O . GLU A 1 575 ? -29.099 -2.356 18.143 1.00 97.00 575 GLU A O 1
ATOM 4624 N N . ILE A 1 576 ? -27.871 -3.448 16.620 1.00 97.12 576 ILE A N 1
ATOM 4625 C CA . ILE A 1 576 ? -28.094 -4.778 17.211 1.00 97.12 576 ILE A CA 1
ATOM 4626 C C . ILE A 1 576 ? -27.504 -4.854 18.626 1.00 97.12 576 ILE A C 1
ATOM 4628 O O . ILE A 1 576 ? -28.142 -5.409 19.519 1.00 97.12 576 ILE A O 1
ATOM 4632 N N . SER A 1 577 ? -26.321 -4.281 18.858 1.00 96.88 577 SER A N 1
ATOM 4633 C CA . SER A 1 577 ? -25.681 -4.274 20.180 1.00 96.88 577 SER A CA 1
ATOM 4634 C C . SER A 1 577 ? -26.471 -3.447 21.199 1.00 96.88 577 SER A C 1
ATOM 4636 O O . SER A 1 577 ? -26.654 -3.889 22.329 1.00 96.88 577 SER A O 1
ATOM 4638 N N . GLU A 1 578 ? -27.007 -2.288 20.813 1.00 97.00 578 GLU A N 1
ATOM 4639 C CA . GLU A 1 578 ? -27.874 -1.462 21.664 1.00 97.00 578 GLU A CA 1
ATOM 4640 C C . GLU A 1 578 ? -29.197 -2.170 21.999 1.00 97.00 578 GLU A C 1
ATOM 4642 O O . GLU A 1 578 ? -29.624 -2.171 23.159 1.00 97.00 578 GLU A O 1
ATOM 4647 N N . ILE A 1 579 ? -29.813 -2.849 21.024 1.00 97.25 579 ILE A N 1
ATOM 4648 C CA . ILE A 1 579 ? -31.015 -3.671 21.234 1.00 97.25 579 ILE A CA 1
ATOM 4649 C C . ILE A 1 579 ? -30.718 -4.845 22.181 1.00 97.25 579 ILE A C 1
ATOM 4651 O O . ILE A 1 579 ? -31.487 -5.093 23.113 1.00 97.25 579 ILE A O 1
ATOM 4655 N N . VAL A 1 580 ? -29.596 -5.550 22.002 1.00 97.12 580 VAL A N 1
ATOM 4656 C CA . VAL A 1 580 ? -29.184 -6.652 22.888 1.00 97.12 580 VAL A CA 1
ATOM 4657 C C . VAL A 1 580 ? -28.889 -6.145 24.300 1.00 97.12 580 VAL A C 1
ATOM 4659 O O . VAL A 1 580 ? -29.396 -6.721 25.261 1.00 97.12 580 VAL A O 1
ATOM 4662 N N . ASN A 1 581 ? -28.144 -5.049 24.453 1.00 96.12 581 ASN A N 1
ATOM 4663 C CA . ASN A 1 581 ? -27.783 -4.496 25.761 1.00 96.12 581 ASN A CA 1
ATOM 4664 C C . ASN A 1 581 ? -29.010 -3.989 26.536 1.00 96.12 581 ASN A C 1
ATOM 4666 O O . ASN A 1 581 ? -29.159 -4.289 27.723 1.00 96.12 581 ASN A O 1
ATOM 4670 N N . SER A 1 582 ? -29.923 -3.272 25.874 1.00 96.19 582 SER A N 1
ATOM 4671 C CA . SER A 1 582 ? -31.166 -2.784 26.492 1.00 96.19 582 SER A CA 1
ATOM 4672 C C . SER A 1 582 ? -32.120 -3.926 26.863 1.00 96.19 582 SER A C 1
ATOM 4674 O O . SER A 1 582 ? -32.667 -3.928 27.966 1.00 96.19 582 SER A O 1
ATOM 4676 N N . THR A 1 583 ? -32.249 -4.945 26.006 1.00 96.94 583 THR A N 1
ATOM 4677 C CA . THR A 1 583 ? -33.026 -6.161 26.306 1.00 96.94 583 THR A CA 1
ATOM 4678 C C . THR A 1 583 ? -32.425 -6.937 27.479 1.00 96.94 583 THR A C 1
ATOM 4680 O O . THR A 1 583 ? -33.156 -7.343 28.380 1.00 96.94 583 THR A O 1
ATOM 4683 N N . THR A 1 584 ? -31.098 -7.096 27.511 1.00 96.69 584 THR A N 1
ATOM 4684 C CA . THR A 1 584 ? -30.386 -7.788 28.600 1.00 96.69 584 THR A CA 1
ATOM 4685 C C . THR A 1 584 ? -30.583 -7.056 29.925 1.00 96.69 584 THR A C 1
ATOM 4687 O O . THR A 1 584 ? -31.044 -7.661 30.884 1.00 96.69 584 THR A O 1
ATOM 4690 N N . THR A 1 585 ? -30.397 -5.732 29.946 1.00 96.12 585 THR A N 1
ATOM 4691 C CA . THR A 1 585 ? -30.656 -4.885 31.127 1.00 96.12 585 THR A CA 1
ATOM 4692 C C . THR A 1 585 ? -32.109 -4.994 31.618 1.00 96.12 585 THR A C 1
ATOM 4694 O O . THR A 1 585 ? -32.370 -5.043 32.824 1.00 96.12 585 THR A O 1
ATOM 4697 N N . GLY A 1 586 ? -33.076 -5.078 30.696 1.00 95.81 586 GLY A N 1
ATOM 4698 C CA . GLY A 1 586 ? -34.482 -5.327 31.022 1.00 95.81 586 GLY A CA 1
ATOM 4699 C C . GLY A 1 586 ? -34.723 -6.698 31.665 1.00 95.81 586 GLY A C 1
ATOM 4700 O O . GLY A 1 586 ? -35.480 -6.788 32.631 1.00 95.81 586 GLY A O 1
ATOM 4701 N N . LEU A 1 587 ? -34.056 -7.750 31.180 1.00 96.00 587 LEU A N 1
ATOM 4702 C CA . LEU A 1 587 ? -34.114 -9.092 31.769 1.00 96.00 587 LEU A CA 1
ATOM 4703 C C . LEU A 1 587 ? -33.426 -9.145 33.141 1.00 96.00 587 LEU A C 1
ATOM 4705 O O . LEU A 1 587 ? -34.021 -9.675 34.075 1.00 96.00 587 LEU A O 1
ATOM 4709 N N . GLU A 1 588 ? -32.253 -8.525 33.298 1.00 96.38 588 GLU A N 1
ATOM 4710 C CA . GLU A 1 588 ? -31.551 -8.349 34.582 1.00 96.38 588 GLU A CA 1
ATOM 4711 C C . GLU A 1 588 ? -32.489 -7.735 35.639 1.00 96.38 588 GLU A C 1
ATOM 4713 O O . GLU A 1 588 ? -32.646 -8.256 36.743 1.00 96.38 588 GLU A O 1
ATOM 4718 N N . THR A 1 589 ? -33.207 -6.671 35.257 1.00 95.75 589 THR A N 1
ATOM 4719 C CA . THR A 1 589 ? -34.178 -5.968 36.115 1.00 95.75 589 THR A CA 1
ATOM 4720 C C . THR A 1 589 ? -35.379 -6.846 36.499 1.00 95.75 589 THR A C 1
ATOM 4722 O O . THR A 1 589 ? -35.977 -6.661 37.561 1.00 95.75 589 THR A O 1
ATOM 4725 N N . VAL A 1 590 ? -35.769 -7.799 35.647 1.00 96.62 590 VAL A N 1
ATOM 4726 C CA . VAL A 1 590 ? -36.840 -8.769 35.939 1.00 96.62 590 VAL A CA 1
ATOM 4727 C C . VAL A 1 590 ? -36.333 -9.892 36.848 1.00 96.62 590 VAL A C 1
ATOM 4729 O O . VAL A 1 590 ? -37.034 -10.263 37.787 1.00 96.62 590 VAL A O 1
ATOM 4732 N N . ILE A 1 591 ? -35.111 -10.387 36.631 1.00 96.50 591 ILE A N 1
ATOM 4733 C CA . ILE A 1 591 ? -34.459 -11.384 37.494 1.00 96.50 591 ILE A CA 1
ATOM 4734 C C . ILE A 1 591 ? -34.299 -10.830 38.914 1.00 96.50 591 ILE A C 1
ATOM 4736 O O . ILE A 1 591 ? -34.702 -11.487 39.871 1.00 96.50 591 ILE A O 1
ATOM 4740 N N . GLN A 1 592 ? -33.813 -9.592 39.056 1.00 95.94 592 GLN A N 1
ATOM 4741 C CA . GLN A 1 592 ? -33.635 -8.943 40.358 1.00 95.94 592 GLN A CA 1
ATOM 4742 C C . GLN A 1 592 ? -34.948 -8.846 41.157 1.00 95.94 592 GLN A C 1
ATOM 4744 O O . GLN A 1 592 ? -34.945 -9.072 42.366 1.00 95.94 592 GLN A O 1
ATOM 4749 N N . LYS A 1 593 ? -36.079 -8.582 40.486 1.00 96.56 593 LYS A N 1
ATOM 4750 C CA . LYS A 1 593 ? -37.411 -8.593 41.119 1.00 96.56 593 LYS A CA 1
ATOM 4751 C C . LYS A 1 593 ? -37.828 -9.988 41.566 1.00 96.56 593 LYS A C 1
ATOM 4753 O O . LYS A 1 593 ? -38.285 -10.137 42.691 1.00 96.56 593 LYS A O 1
ATOM 4758 N N . PHE A 1 594 ? -37.621 -11.014 40.737 1.00 96.06 594 PHE A N 1
ATOM 4759 C CA . PHE A 1 594 ? -37.905 -12.395 41.139 1.00 96.06 594 PHE A CA 1
ATOM 4760 C C . PHE A 1 594 ? -37.041 -12.853 42.323 1.00 96.06 594 PHE A C 1
ATOM 4762 O O . PHE A 1 594 ? -37.531 -13.594 43.171 1.00 96.06 594 PHE A O 1
ATOM 4769 N N . GLU A 1 595 ? -35.788 -12.403 42.427 1.00 95.81 595 GLU A N 1
ATOM 4770 C CA . GLU A 1 595 ? -34.965 -12.665 43.610 1.00 95.81 595 GLU A CA 1
ATOM 4771 C C . GLU A 1 595 ? -35.471 -11.952 44.872 1.00 95.81 595 GLU A C 1
ATOM 4773 O O . GLU A 1 595 ? -35.379 -12.509 45.965 1.00 95.81 595 GLU A O 1
ATOM 4778 N N . GLU A 1 596 ? -35.950 -10.713 44.746 1.00 95.62 596 GLU A N 1
ATOM 4779 C CA . GLU A 1 596 ? -36.520 -9.942 45.854 1.00 95.62 596 GLU A CA 1
ATOM 4780 C C . GLU A 1 596 ? -37.847 -10.557 46.325 1.00 95.62 596 GLU A C 1
ATOM 4782 O O . GLU A 1 596 ? -37.999 -10.850 47.511 1.00 95.62 596 GLU A O 1
ATOM 4787 N N . ASP A 1 597 ? -38.752 -10.877 45.395 1.00 95.00 597 ASP A N 1
ATOM 4788 C CA . ASP A 1 597 ? -39.991 -11.610 45.668 1.00 95.00 597 ASP A CA 1
ATOM 4789 C C . ASP A 1 597 ? -39.708 -12.972 46.323 1.00 95.00 597 ASP A C 1
ATOM 4791 O O . ASP A 1 597 ? -40.345 -13.317 47.317 1.00 95.00 597 ASP A O 1
ATOM 4795 N N . TYR A 1 598 ? -38.717 -13.733 45.838 1.00 94.12 598 TYR A N 1
ATOM 4796 C CA . TYR A 1 598 ? -38.344 -15.018 46.441 1.00 94.12 598 TYR A CA 1
ATOM 4797 C C . TYR A 1 598 ? -37.878 -14.858 47.896 1.00 94.12 598 TYR A C 1
ATOM 4799 O O . TYR A 1 598 ? -38.345 -15.594 48.765 1.00 94.12 598 TYR A O 1
ATOM 4807 N N . LYS A 1 599 ? -37.021 -13.867 48.187 1.00 94.94 599 LYS A N 1
ATOM 4808 C CA . LYS A 1 599 ? -36.579 -13.547 49.560 1.00 94.94 599 LYS A CA 1
ATOM 4809 C C . LYS A 1 599 ? -37.765 -13.136 50.444 1.00 94.94 599 LYS A C 1
ATOM 4811 O O . LYS A 1 599 ? -37.842 -13.549 51.599 1.00 94.94 599 LYS A O 1
ATOM 4816 N N . ASN A 1 600 ? -38.726 -12.386 49.902 1.00 94.94 600 ASN A N 1
ATOM 4817 C CA . ASN A 1 600 ? -39.947 -12.001 50.614 1.00 94.94 600 ASN A CA 1
ATOM 4818 C C . ASN A 1 600 ? -40.848 -13.213 50.925 1.00 94.94 600 ASN A C 1
ATOM 4820 O O . ASN A 1 600 ? -41.349 -13.328 52.045 1.00 94.94 600 ASN A O 1
ATOM 4824 N N . TYR A 1 601 ? -41.006 -14.156 49.989 1.00 93.50 601 TYR A N 1
ATOM 4825 C CA . TYR A 1 601 ? -41.722 -15.414 50.236 1.00 93.50 601 TYR A CA 1
ATOM 4826 C C . TYR A 1 601 ? -40.998 -16.318 51.243 1.00 93.50 601 TYR A C 1
ATOM 4828 O O . TYR A 1 601 ? -41.654 -16.915 52.095 1.00 93.50 601 TYR A O 1
ATOM 4836 N N . GLU A 1 602 ? -39.668 -16.407 51.184 1.00 94.31 602 GLU A N 1
ATOM 4837 C CA . GLU A 1 602 ? -38.855 -17.171 52.137 1.00 94.31 602 GLU A CA 1
ATOM 4838 C C . GLU A 1 602 ? -38.999 -16.618 53.564 1.00 94.31 602 GLU A C 1
ATOM 4840 O O . GLU A 1 602 ? -39.320 -17.376 54.483 1.00 94.31 602 GLU A O 1
ATOM 4845 N N . ASN A 1 603 ? -38.888 -15.295 53.735 1.00 94.81 603 ASN A N 1
ATOM 4846 C CA . ASN A 1 603 ? -39.136 -14.614 55.010 1.00 94.81 603 ASN A CA 1
ATOM 4847 C C . ASN A 1 603 ? -40.559 -14.881 55.532 1.00 94.81 603 ASN A C 1
ATOM 4849 O O . ASN A 1 603 ? -40.722 -15.298 56.676 1.00 94.81 603 ASN A O 1
ATOM 4853 N N . CYS A 1 604 ? -41.583 -14.722 54.687 1.00 95.06 604 CYS A N 1
ATOM 4854 C CA . CYS A 1 604 ? -42.981 -14.941 55.068 1.00 95.06 604 CYS A CA 1
ATOM 4855 C C . CYS A 1 604 ? -43.263 -16.403 55.474 1.00 95.06 604 CYS A C 1
ATOM 4857 O O . CYS A 1 604 ? -43.955 -16.656 56.461 1.00 95.06 604 CYS A O 1
ATOM 4859 N N . MET A 1 605 ? -42.683 -17.390 54.778 1.00 94.38 605 MET A N 1
ATOM 4860 C CA . MET A 1 605 ? -42.768 -18.798 55.195 1.00 94.38 605 MET A CA 1
ATOM 4861 C C . MET A 1 605 ? -42.081 -19.048 56.544 1.00 94.38 605 MET A C 1
ATOM 4863 O O . MET A 1 605 ? -42.568 -19.857 57.336 1.00 94.38 605 MET A O 1
ATOM 4867 N N . LEU A 1 606 ? -40.969 -18.363 56.820 1.00 95.12 606 LEU A N 1
ATOM 4868 C CA . LEU A 1 606 ? -40.222 -18.480 58.072 1.00 95.12 606 LEU A CA 1
ATOM 4869 C C . LEU A 1 606 ? -41.001 -17.850 59.245 1.00 95.12 606 LEU A C 1
ATOM 4871 O O . LEU A 1 606 ? -41.106 -18.463 60.309 1.00 95.12 606 LEU A O 1
ATOM 4875 N N . GLU A 1 607 ? -41.639 -16.697 59.031 1.00 94.69 607 GLU A N 1
ATOM 4876 C CA . GLU A 1 607 ? -42.583 -16.071 59.971 1.00 94.69 607 GLU A CA 1
ATOM 4877 C C . GLU A 1 607 ? -43.771 -16.993 60.281 1.00 94.69 607 GLU A C 1
ATOM 4879 O O . GLU A 1 607 ? -43.986 -17.344 61.443 1.00 94.69 607 GLU A O 1
ATOM 4884 N N . ILE A 1 608 ? -44.478 -17.484 59.255 1.00 95.12 608 ILE A N 1
ATOM 4885 C CA . ILE A 1 608 ? -45.615 -18.409 59.413 1.00 95.12 608 ILE A CA 1
ATOM 4886 C C . ILE A 1 608 ? -45.183 -19.706 60.118 1.00 95.12 608 ILE A C 1
ATOM 4888 O O . ILE A 1 608 ? -45.918 -20.235 60.953 1.00 95.12 608 ILE A O 1
ATOM 4892 N N . SER A 1 609 ? -43.981 -20.219 59.837 1.00 95.38 609 SER A N 1
ATOM 4893 C CA . SER A 1 609 ? -43.424 -21.392 60.524 1.00 95.38 609 SER A CA 1
ATOM 4894 C C . SER A 1 609 ? -43.175 -21.128 62.016 1.00 95.38 609 SER A C 1
ATOM 4896 O O . SER A 1 609 ? -43.430 -22.005 62.848 1.00 95.38 609 SER A O 1
ATOM 4898 N N . ASN A 1 610 ? -42.712 -19.928 62.378 1.00 94.50 610 ASN A N 1
ATOM 4899 C CA . ASN A 1 610 ? -42.529 -19.525 63.773 1.00 94.50 610 ASN A CA 1
ATOM 4900 C C . ASN A 1 610 ? -43.877 -19.365 64.494 1.00 94.50 610 ASN A C 1
ATOM 4902 O O . ASN A 1 610 ? -44.051 -19.922 65.580 1.00 94.50 610 ASN A O 1
ATOM 4906 N N . GLU A 1 611 ? -44.853 -18.685 63.884 1.00 94.69 611 GLU A N 1
ATOM 4907 C CA . GLU A 1 611 ? -46.211 -18.552 64.432 1.00 94.69 611 GLU A CA 1
ATOM 4908 C C . GLU A 1 611 ? -46.883 -19.917 64.632 1.00 94.69 611 GLU A C 1
ATOM 4910 O O . GLU A 1 611 ? -47.430 -20.194 65.703 1.00 94.69 611 GLU A O 1
ATOM 4915 N N . LEU A 1 612 ? -46.772 -20.814 63.646 1.00 94.75 612 LEU A N 1
ATOM 4916 C CA . LEU A 1 612 ? -47.261 -22.189 63.737 1.00 94.75 612 LEU A CA 1
ATOM 4917 C C . LEU A 1 612 ? -46.607 -22.940 64.905 1.00 94.75 612 LEU A C 1
ATOM 4919 O O . LEU A 1 612 ? -47.287 -23.692 65.608 1.00 94.75 612 LEU A O 1
ATOM 4923 N N . HIS A 1 613 ? -45.307 -22.743 65.148 1.00 94.31 613 HIS A N 1
ATOM 4924 C CA . HIS A 1 613 ? -44.620 -23.375 66.273 1.00 94.31 613 HIS A CA 1
ATOM 4925 C C . HIS A 1 613 ? -45.075 -22.802 67.626 1.00 94.31 613 HIS A C 1
ATOM 4927 O O . HIS A 1 613 ? -45.269 -23.573 68.569 1.00 94.31 613 HIS A O 1
ATOM 4933 N N . ILE A 1 614 ? -45.304 -21.489 67.725 1.00 95.00 614 ILE A N 1
ATOM 4934 C CA . ILE A 1 614 ? -45.853 -20.840 68.927 1.00 95.00 614 ILE A CA 1
ATOM 4935 C C . ILE A 1 614 ? -47.265 -21.372 69.213 1.00 95.00 614 ILE A C 1
ATOM 4937 O O . ILE A 1 614 ? -47.527 -21.861 70.313 1.00 95.00 614 ILE A O 1
ATOM 4941 N N . ALA A 1 615 ? -48.148 -21.379 68.210 1.00 94.56 615 ALA A N 1
ATOM 4942 C CA . ALA A 1 615 ? -49.507 -21.904 68.330 1.00 94.56 615 ALA A CA 1
ATOM 4943 C C . ALA A 1 615 ? -49.520 -23.397 68.709 1.00 94.56 615 ALA A C 1
ATOM 4945 O O . ALA A 1 615 ? -50.281 -23.814 69.581 1.00 94.56 615 ALA A O 1
ATOM 4946 N N . LYS A 1 616 ? -48.633 -24.207 68.116 1.00 95.81 616 LYS A N 1
ATOM 4947 C CA . LYS A 1 616 ? -48.449 -25.627 68.458 1.00 95.81 616 LYS A CA 1
ATOM 4948 C C . LYS A 1 616 ? -48.013 -25.824 69.913 1.00 95.81 616 LYS A C 1
ATOM 4950 O O . LYS A 1 616 ? -48.515 -26.738 70.566 1.00 95.81 616 LYS A O 1
ATOM 4955 N N . ASN A 1 617 ? -47.110 -24.985 70.422 1.00 94.75 617 ASN A N 1
ATOM 4956 C CA . ASN A 1 617 ? -46.659 -25.049 71.814 1.00 94.75 617 ASN A CA 1
ATOM 4957 C C . ASN A 1 617 ? -47.798 -24.675 72.774 1.00 94.75 617 ASN A C 1
ATOM 4959 O O . ASN A 1 617 ? -48.063 -25.420 73.714 1.00 94.75 617 ASN A O 1
ATOM 4963 N N . TRP A 1 618 ? -48.542 -23.604 72.481 1.00 95.75 618 TRP A N 1
ATOM 4964 C CA . TRP A 1 618 ? -49.717 -23.195 73.260 1.00 95.75 618 TRP A CA 1
ATOM 4965 C C . TRP A 1 618 ? -50.828 -24.262 73.268 1.00 95.75 618 TRP A C 1
ATOM 4967 O O . TRP A 1 618 ? -51.423 -24.544 74.308 1.00 95.75 618 TRP A O 1
ATOM 4977 N N . VAL A 1 619 ? -51.074 -24.938 72.138 1.00 94.56 619 VAL A N 1
ATOM 4978 C CA . VAL A 1 619 ? -52.006 -26.082 72.064 1.00 94.56 619 VAL A CA 1
ATOM 4979 C C . VAL A 1 619 ? -51.498 -27.293 72.860 1.00 94.56 619 VAL A C 1
ATOM 4981 O O . VAL A 1 619 ? -52.309 -28.055 73.388 1.00 94.56 619 VAL A O 1
ATOM 4984 N N . ALA A 1 620 ? -50.185 -27.503 72.979 1.00 94.44 620 ALA A N 1
ATOM 4985 C CA . ALA A 1 620 ? -49.636 -28.563 73.826 1.00 94.44 620 ALA A CA 1
ATOM 4986 C C . ALA A 1 620 ? -49.798 -28.233 75.322 1.00 94.44 620 ALA A C 1
ATOM 4988 O O . ALA A 1 620 ? -50.291 -29.069 76.080 1.00 94.44 620 ALA A O 1
ATOM 4989 N N . GLU A 1 621 ? -49.459 -27.007 75.722 1.00 93.31 621 GLU A N 1
ATOM 4990 C CA . GLU A 1 621 ? -49.567 -26.501 77.095 1.00 93.31 621 GLU A CA 1
ATOM 4991 C C . GLU A 1 621 ? -51.021 -26.509 77.592 1.00 93.31 621 GLU A C 1
ATOM 4993 O O . GLU A 1 621 ? -51.332 -27.172 78.581 1.00 93.31 621 GLU A O 1
ATOM 4998 N N . THR A 1 622 ? -51.951 -25.921 76.836 1.00 91.62 622 THR A N 1
ATOM 4999 C CA . THR A 1 622 ? -53.386 -25.928 77.184 1.00 91.62 622 THR A CA 1
ATOM 5000 C C . THR A 1 622 ? -54.007 -27.331 77.195 1.00 91.62 622 THR A C 1
ATOM 5002 O O . THR A 1 622 ? -54.947 -27.582 77.951 1.00 91.62 622 THR A O 1
ATOM 5005 N N . ASN A 1 623 ? -53.489 -28.299 76.422 1.00 94.88 623 ASN A N 1
ATOM 5006 C CA . ASN A 1 623 ? -53.903 -29.702 76.563 1.00 94.88 623 ASN A CA 1
ATOM 5007 C C . ASN A 1 623 ? -53.331 -30.362 77.830 1.00 94.88 623 ASN A C 1
ATOM 5009 O O . ASN A 1 623 ? -54.015 -31.198 78.422 1.00 94.88 623 ASN A O 1
ATOM 5013 N N . MET A 1 624 ? -52.126 -29.991 78.278 1.00 93.81 624 MET A N 1
ATOM 5014 C CA . MET A 1 624 ? -51.584 -30.444 79.566 1.00 93.81 624 MET A CA 1
ATOM 5015 C C . MET A 1 624 ? -52.402 -29.888 80.738 1.00 93.81 624 MET A C 1
ATOM 5017 O O . MET A 1 624 ? -52.818 -30.668 81.596 1.00 93.81 624 MET A O 1
ATOM 5021 N N . GLU A 1 625 ? -52.715 -28.588 80.733 1.00 93.88 625 GLU A N 1
ATOM 5022 C CA . GLU A 1 625 ? -53.613 -27.954 81.712 1.00 93.88 625 GLU A CA 1
ATOM 5023 C C . GLU A 1 625 ? -54.989 -28.632 81.731 1.00 93.88 625 GLU A C 1
ATOM 5025 O O . GLU A 1 625 ? -55.492 -29.019 82.784 1.00 93.88 625 GLU A O 1
ATOM 5030 N N . LYS A 1 626 ? -55.587 -28.855 80.556 1.00 93.56 626 LYS A N 1
ATOM 5031 C CA . LYS A 1 626 ? -56.882 -29.532 80.407 1.00 93.56 626 LYS A CA 1
ATOM 5032 C C . LYS A 1 626 ? -56.871 -30.960 80.953 1.00 93.56 626 LYS A C 1
ATOM 5034 O O . LYS A 1 626 ? -57.827 -31.357 81.616 1.00 93.56 626 LYS A O 1
ATOM 5039 N N . GLU A 1 627 ? -55.823 -31.745 80.702 1.00 93.44 627 GLU A N 1
ATOM 5040 C CA . GLU A 1 627 ? -55.695 -33.096 81.268 1.00 93.44 627 GLU A CA 1
ATOM 5041 C C . GLU A 1 627 ? -55.348 -33.086 82.769 1.00 93.44 627 GLU A C 1
ATOM 5043 O O . GLU A 1 627 ? -55.641 -34.065 83.457 1.00 93.44 627 GLU A O 1
ATOM 5048 N N . GLN A 1 628 ? -54.790 -31.998 83.314 1.00 92.88 628 GLN A N 1
ATOM 5049 C CA . GLN A 1 628 ? -54.699 -31.788 84.762 1.00 92.88 628 GLN A CA 1
ATOM 5050 C C . GLN A 1 628 ? -56.074 -31.455 85.363 1.00 92.88 628 GLN A C 1
ATOM 5052 O O . GLN A 1 628 ? -56.546 -32.193 86.228 1.00 92.88 628 GLN A O 1
ATOM 5057 N N . LEU A 1 629 ? -56.766 -30.432 84.854 1.00 93.25 629 LEU A N 1
ATOM 5058 C CA . LEU A 1 629 ? -58.114 -30.042 85.290 1.00 93.25 629 LEU A CA 1
ATOM 5059 C C . LEU A 1 629 ? -59.104 -31.213 85.210 1.00 93.25 629 LEU A C 1
ATOM 5061 O O . LEU A 1 629 ? -59.936 -31.397 86.089 1.00 93.25 629 LEU A O 1
ATOM 5065 N N . LYS A 1 630 ? -58.985 -32.071 84.194 1.00 93.88 630 LYS A N 1
ATOM 5066 C CA . LYS A 1 630 ? -59.779 -33.300 84.045 1.00 93.88 630 LYS A CA 1
ATOM 5067 C C . LYS A 1 630 ? -59.505 -34.339 85.144 1.00 93.88 630 LYS A C 1
ATOM 5069 O O . LYS A 1 630 ? -60.439 -35.024 85.555 1.00 93.88 630 LYS A O 1
ATOM 5074 N N . LYS A 1 631 ? -58.270 -34.446 85.655 1.00 93.94 631 LYS A N 1
ATOM 5075 C CA . LYS A 1 631 ? -57.941 -35.277 86.835 1.00 93.94 631 LYS A CA 1
ATOM 5076 C C . LYS A 1 631 ? -58.487 -34.657 88.121 1.00 93.94 631 LYS A C 1
ATOM 5078 O O . LYS A 1 631 ? -59.019 -35.379 88.959 1.00 93.94 631 LYS A O 1
ATOM 5083 N N . GLU A 1 632 ? -58.399 -33.337 88.261 1.00 92.81 632 GLU A N 1
ATOM 5084 C CA . GLU A 1 632 ? -58.947 -32.603 89.409 1.00 92.81 632 GLU A CA 1
ATOM 5085 C C . GLU A 1 632 ? -60.478 -32.723 89.467 1.00 92.81 632 GLU A C 1
ATOM 5087 O O . GLU A 1 632 ? -61.027 -33.090 90.503 1.00 92.81 632 GLU A O 1
ATOM 5092 N N . VAL A 1 633 ? -61.170 -32.548 88.336 1.00 91.62 633 VAL A N 1
ATOM 5093 C CA . VAL A 1 633 ? -62.616 -32.791 88.201 1.00 91.62 633 VAL A CA 1
ATOM 5094 C C . VAL A 1 633 ? -62.971 -34.250 88.497 1.00 91.62 633 VAL A C 1
ATOM 5096 O O . VAL A 1 633 ? -63.969 -34.497 89.167 1.00 91.62 633 VAL A O 1
ATOM 5099 N N . HIS A 1 634 ? -62.168 -35.226 88.057 1.00 93.19 634 HIS A N 1
ATOM 5100 C CA . HIS A 1 634 ? -62.412 -36.637 88.375 1.00 93.19 634 HIS A CA 1
ATOM 5101 C C . HIS A 1 634 ? -62.332 -36.913 89.887 1.00 93.19 634 HIS A C 1
ATOM 5103 O O . HIS A 1 634 ? -63.243 -37.527 90.437 1.00 93.19 634 HIS A O 1
ATOM 5109 N N . ASN A 1 635 ? -61.309 -36.378 90.562 1.00 93.81 635 ASN A N 1
ATOM 5110 C CA . ASN A 1 635 ? -61.138 -36.447 92.017 1.00 93.81 635 ASN A CA 1
ATOM 5111 C C . ASN A 1 635 ? -62.296 -35.746 92.763 1.00 93.81 635 ASN A C 1
ATOM 5113 O O . ASN A 1 635 ? -62.865 -36.301 93.699 1.00 93.81 635 ASN A O 1
ATOM 5117 N N . LEU A 1 636 ? -62.731 -34.565 92.308 1.00 93.06 636 LEU A N 1
ATOM 5118 C CA . LEU A 1 636 ? -63.895 -33.874 92.879 1.00 93.06 636 LEU A CA 1
ATOM 5119 C C . LEU A 1 636 ? -65.206 -34.654 92.677 1.00 93.06 636 LEU A C 1
ATOM 5121 O O . LEU A 1 636 ? -66.050 -34.663 93.570 1.00 93.06 636 LEU A O 1
ATOM 5125 N N . VAL A 1 637 ? -65.383 -35.342 91.545 1.00 93.00 637 VAL A N 1
ATOM 5126 C CA . VAL A 1 637 ? -66.537 -36.229 91.306 1.00 93.00 637 VAL A CA 1
ATOM 5127 C C . VAL A 1 637 ? -66.496 -37.460 92.220 1.00 93.00 637 VAL A C 1
ATOM 5129 O O . VAL A 1 637 ? -67.537 -37.852 92.744 1.00 93.00 637 VAL A O 1
ATOM 5132 N N . GLU A 1 638 ? -65.317 -38.037 92.461 1.00 92.88 638 GLU A N 1
ATOM 5133 C CA . GLU A 1 638 ? -65.126 -39.143 93.408 1.00 92.88 638 GLU A CA 1
ATOM 5134 C C . GLU A 1 638 ? -65.455 -38.712 94.850 1.00 92.88 638 GLU A C 1
ATOM 5136 O O . GLU A 1 638 ? -66.250 -39.371 95.523 1.00 92.88 638 GLU A O 1
ATOM 5141 N N . GLN A 1 639 ? -64.963 -37.546 95.287 1.00 91.62 639 GLN A N 1
ATOM 5142 C CA . GLN A 1 639 ? -65.311 -36.944 96.582 1.00 91.62 639 GLN A CA 1
ATOM 5143 C C . GLN A 1 639 ? -66.814 -36.654 96.712 1.00 91.62 639 GLN A C 1
ATOM 5145 O O . GLN A 1 639 ? -67.413 -36.948 97.745 1.00 91.62 639 GLN A O 1
ATOM 5150 N N . LEU A 1 640 ? -67.455 -36.108 95.672 1.00 89.38 640 LEU A N 1
ATOM 5151 C CA . LEU A 1 640 ? -68.902 -35.861 95.671 1.00 89.38 640 LEU A CA 1
ATOM 5152 C C . LEU A 1 640 ? -69.716 -37.160 95.743 1.00 89.38 640 LEU A C 1
ATOM 5154 O O . LEU A 1 640 ? -70.770 -37.176 96.379 1.00 89.38 640 LEU A O 1
ATOM 5158 N N . GLN A 1 641 ? -69.243 -38.246 95.128 1.00 90.62 641 GLN A N 1
ATOM 5159 C CA . GLN A 1 641 ? -69.904 -39.548 95.199 1.00 90.62 641 GLN A CA 1
ATOM 5160 C C . GLN A 1 641 ? -69.751 -40.183 96.594 1.00 90.62 641 GLN A C 1
ATOM 5162 O O . GLN A 1 641 ? -70.751 -40.622 97.156 1.00 90.62 641 GLN A O 1
ATOM 5167 N N . ASP A 1 642 ? -68.567 -40.124 97.212 1.00 89.88 642 ASP A N 1
ATOM 5168 C CA . ASP A 1 642 ? -68.350 -40.537 98.610 1.00 89.88 642 ASP A CA 1
ATOM 5169 C C . ASP A 1 642 ? -69.198 -39.715 99.608 1.00 89.88 642 ASP A C 1
ATOM 5171 O O . ASP A 1 642 ? -69.836 -40.279 100.502 1.00 89.88 642 ASP A O 1
ATOM 5175 N N . ILE A 1 643 ? -69.300 -38.392 99.425 1.00 91.25 643 ILE A N 1
ATOM 5176 C CA . ILE A 1 643 ? -70.190 -37.527 100.221 1.00 91.25 643 ILE A CA 1
ATOM 5177 C C . ILE A 1 643 ? -71.659 -37.933 100.046 1.00 91.25 643 ILE A C 1
ATOM 5179 O O . ILE A 1 643 ? -72.392 -38.015 101.030 1.00 91.25 643 ILE A O 1
ATOM 5183 N N . LYS A 1 644 ? -72.096 -38.214 98.816 1.00 91.50 644 LYS A N 1
ATOM 5184 C CA . LYS A 1 644 ? -73.469 -38.629 98.489 1.00 91.50 644 LYS A CA 1
ATOM 5185 C C . LYS A 1 644 ? -73.819 -40.008 99.057 1.00 91.50 644 LYS A C 1
ATOM 5187 O O . LYS A 1 644 ? -74.933 -40.196 99.543 1.00 91.50 644 LYS A O 1
ATOM 5192 N N . ASP A 1 645 ? -72.881 -40.950 99.066 1.00 89.56 645 ASP A N 1
ATOM 5193 C CA . ASP A 1 645 ? -73.087 -42.265 99.681 1.00 89.56 645 ASP A CA 1
ATOM 5194 C C . ASP A 1 645 ? -73.107 -42.163 101.216 1.00 89.56 645 ASP A C 1
ATOM 5196 O O . ASP A 1 645 ? -73.968 -42.758 101.874 1.00 89.56 645 ASP A O 1
ATOM 5200 N N . LYS A 1 646 ? -72.263 -41.305 101.808 1.00 89.81 646 LYS A N 1
ATOM 5201 C CA . LYS A 1 646 ? -72.369 -40.922 103.227 1.00 89.81 646 LYS A CA 1
ATOM 5202 C C . LYS A 1 646 ? -73.725 -40.286 103.536 1.00 89.81 646 LYS A C 1
ATOM 5204 O O . LYS A 1 646 ? -74.362 -40.684 104.512 1.00 89.81 646 LYS A O 1
ATOM 5209 N N . GLU A 1 647 ? -74.210 -39.372 102.697 1.00 85.56 647 GLU A N 1
ATOM 5210 C CA . GLU A 1 647 ? -75.531 -38.750 102.832 1.00 85.56 647 GLU A CA 1
ATOM 5211 C C . GLU A 1 647 ? -76.656 -39.796 102.768 1.00 85.56 647 GLU A C 1
ATOM 5213 O O . GLU A 1 647 ? -77.559 -39.772 103.602 1.00 85.56 647 GLU A O 1
ATOM 5218 N N . ALA A 1 648 ? -76.562 -40.786 101.873 1.00 87.94 648 ALA A N 1
ATOM 5219 C CA . ALA A 1 648 ? -77.510 -41.896 101.802 1.00 87.94 648 ALA A CA 1
ATOM 5220 C C . ALA A 1 648 ? -77.527 -42.741 103.093 1.00 87.94 648 ALA A C 1
ATOM 5222 O O . ALA A 1 648 ? -78.606 -43.028 103.616 1.00 87.94 648 ALA A O 1
ATOM 5223 N N . THR A 1 649 ? -76.364 -43.081 103.671 1.00 86.75 649 THR A N 1
ATOM 5224 C CA . THR A 1 649 ? -76.319 -43.794 104.969 1.00 86.75 649 THR A CA 1
ATOM 5225 C C . THR A 1 649 ? -76.853 -42.948 106.130 1.00 86.75 649 THR A C 1
ATOM 5227 O O . THR A 1 649 ? -77.502 -43.471 107.037 1.00 86.75 649 THR A O 1
ATOM 5230 N N . MET A 1 650 ? -76.639 -41.629 106.101 1.00 85.94 650 MET A N 1
ATOM 5231 C CA . MET A 1 650 ? -77.200 -40.691 107.078 1.00 85.94 650 MET A CA 1
ATOM 5232 C C . MET A 1 650 ? -78.726 -40.618 106.948 1.00 85.94 650 MET A C 1
ATOM 5234 O O . MET A 1 650 ? -79.426 -40.724 107.953 1.00 85.94 650 MET A O 1
ATOM 5238 N N . ARG A 1 651 ? -79.250 -40.535 105.721 1.00 88.38 651 ARG A N 1
ATOM 5239 C CA . ARG A 1 651 ? -80.687 -40.531 105.410 1.00 88.38 651 ARG A CA 1
ATOM 5240 C C . ARG A 1 651 ? -81.370 -41.828 105.862 1.00 88.38 651 ARG A C 1
ATOM 5242 O O . ARG A 1 651 ? -82.436 -41.785 106.470 1.00 88.38 651 ARG A O 1
ATOM 5249 N N . GLU A 1 652 ? -80.723 -42.977 105.664 1.00 86.38 652 GLU A N 1
ATOM 5250 C CA . GLU A 1 652 ? -81.205 -44.272 106.163 1.00 86.38 652 GLU A CA 1
ATOM 5251 C C . GLU A 1 652 ? -81.207 -44.336 107.707 1.00 86.38 652 GLU A C 1
ATOM 5253 O O . GLU A 1 652 ? -82.143 -44.862 108.315 1.00 86.38 652 GLU A O 1
ATOM 5258 N N . ARG A 1 653 ? -80.202 -43.743 108.370 1.00 88.31 653 ARG A N 1
ATOM 5259 C CA . ARG A 1 653 ? -80.177 -43.597 109.838 1.00 88.31 653 ARG A CA 1
ATOM 5260 C C . ARG A 1 653 ? -81.260 -42.652 110.364 1.00 88.31 653 ARG A C 1
ATOM 5262 O O . ARG A 1 653 ? -81.803 -42.940 111.427 1.00 88.31 653 ARG A O 1
ATOM 5269 N N . VAL A 1 654 ? -81.585 -41.575 109.646 1.00 83.69 654 VAL A N 1
ATOM 5270 C CA . VAL A 1 654 ? -82.690 -40.661 109.990 1.00 83.69 654 VAL A CA 1
ATOM 5271 C C . VAL A 1 654 ? -84.029 -41.397 109.919 1.00 83.69 654 VAL A C 1
ATOM 5273 O O . VAL A 1 654 ? -84.731 -41.437 110.927 1.00 83.69 654 VAL A O 1
ATOM 5276 N N . GLY A 1 655 ? -84.320 -42.121 108.832 1.00 84.25 655 GLY A N 1
ATOM 5277 C CA . GLY A 1 655 ? -85.537 -42.945 108.739 1.00 84.25 655 GLY A CA 1
ATOM 5278 C C . GLY A 1 655 ? -85.649 -44.002 109.852 1.00 84.25 655 GLY A C 1
ATOM 5279 O O . GLY A 1 655 ? -86.717 -44.221 110.425 1.00 84.25 655 GLY A O 1
ATOM 5280 N N . LYS A 1 656 ? -84.523 -44.610 110.256 1.00 85.50 656 LYS A N 1
ATOM 5281 C CA . LYS A 1 656 ? -84.452 -45.530 111.413 1.00 85.50 656 LYS A CA 1
ATOM 5282 C C . LYS A 1 656 ? -84.702 -44.856 112.774 1.00 85.50 656 LYS A C 1
ATOM 5284 O O . LYS A 1 656 ? -84.960 -45.570 113.745 1.00 85.50 656 LYS A O 1
ATOM 5289 N N . LEU A 1 657 ? -84.609 -43.529 112.872 1.00 82.12 657 LEU A N 1
ATOM 5290 C CA . LEU A 1 657 ? -84.962 -42.745 114.062 1.00 82.12 657 LEU A CA 1
ATOM 5291 C C . LEU A 1 657 ? -86.414 -42.248 114.003 1.00 82.12 657 LEU A C 1
ATOM 5293 O O . LEU A 1 657 ? -87.111 -42.337 115.009 1.00 82.12 657 LEU A O 1
ATOM 5297 N N . GLU A 1 658 ? -86.914 -41.837 112.838 1.00 76.50 658 GLU A N 1
ATOM 5298 C CA . GLU A 1 658 ? -88.321 -41.450 112.625 1.00 76.50 658 GLU A CA 1
ATOM 5299 C C . GLU A 1 658 ? -89.290 -42.602 112.965 1.00 76.50 658 GLU A C 1
ATOM 5301 O O . GLU A 1 658 ? -90.296 -42.410 113.653 1.00 76.50 658 GLU A O 1
ATOM 5306 N N . VAL A 1 659 ? -88.936 -43.839 112.592 1.00 82.56 659 VAL A N 1
ATOM 5307 C CA . VAL A 1 659 ? -89.679 -45.070 112.945 1.00 82.56 659 VAL A CA 1
ATOM 5308 C C . VAL A 1 659 ? -89.608 -45.413 114.449 1.00 82.56 659 VAL A C 1
ATOM 5310 O O . VAL A 1 659 ? -90.408 -46.209 114.942 1.00 82.56 659 VAL A O 1
ATOM 5313 N N . LYS A 1 660 ? -88.678 -44.817 115.211 1.00 82.38 660 LYS A N 1
ATOM 5314 C CA . LYS A 1 660 ? -88.653 -44.915 116.683 1.00 82.38 660 LYS A CA 1
ATOM 5315 C C . LYS A 1 660 ? -89.486 -43.815 117.332 1.00 82.38 660 LYS A C 1
ATOM 5317 O O . LYS A 1 660 ? -90.332 -44.131 118.160 1.00 82.38 660 LYS A O 1
ATOM 5322 N N . ALA A 1 661 ? -89.308 -42.565 116.904 1.00 75.25 661 ALA A N 1
ATOM 5323 C CA . ALA A 1 661 ? -90.057 -41.420 117.422 1.00 75.25 661 ALA A CA 1
ATOM 5324 C C . ALA A 1 661 ? -91.578 -41.618 117.275 1.00 75.25 661 ALA A C 1
ATOM 5326 O O . ALA A 1 661 ? -92.324 -41.418 118.227 1.00 75.25 661 ALA A O 1
ATOM 5327 N N . SER A 1 662 ? -92.031 -42.129 116.126 1.00 77.56 662 SER A N 1
ATOM 5328 C CA . SER A 1 662 ? -93.446 -42.461 115.886 1.00 77.56 662 SER A CA 1
ATOM 5329 C C . SER A 1 662 ? -93.996 -43.596 116.770 1.00 77.56 662 SER A C 1
ATOM 5331 O O . SER A 1 662 ? -95.205 -43.663 116.988 1.00 77.56 662 SER A O 1
ATOM 5333 N N . LYS A 1 663 ? -93.143 -44.468 117.334 1.00 79.62 663 LYS A N 1
ATOM 5334 C CA . LYS A 1 663 ? -93.555 -45.436 118.368 1.00 79.62 663 LYS A CA 1
ATOM 5335 C C . LYS A 1 663 ? -93.648 -44.795 119.749 1.00 79.62 663 LYS A C 1
ATOM 5337 O O . LYS A 1 663 ? -94.653 -44.989 120.426 1.00 79.62 663 LYS A O 1
ATOM 5342 N N . GLU A 1 664 ? -92.647 -44.008 120.139 1.00 75.62 664 GLU A N 1
ATOM 5343 C CA . GLU A 1 664 ? -92.653 -43.265 121.410 1.00 75.62 664 GLU A CA 1
ATOM 5344 C C . GLU A 1 664 ? -93.845 -42.291 121.483 1.00 75.62 664 GLU A C 1
ATOM 5346 O O . GLU A 1 664 ? -94.467 -42.135 122.534 1.00 75.62 664 GLU A O 1
ATOM 5351 N N . GLU A 1 665 ? -94.231 -41.688 120.356 1.00 72.94 665 GLU A N 1
ATOM 5352 C CA . GLU A 1 665 ? -95.407 -40.822 120.252 1.00 72.94 665 GLU A CA 1
ATOM 5353 C C . GLU A 1 665 ? -96.729 -41.590 120.441 1.00 72.94 665 GLU A C 1
ATOM 5355 O O . GLU A 1 665 ? -97.598 -41.134 121.186 1.00 72.94 665 GLU A O 1
ATOM 5360 N N . ALA A 1 666 ? -96.858 -42.797 119.878 1.00 76.94 666 ALA A N 1
ATOM 5361 C CA . ALA A 1 666 ? -98.018 -43.664 120.111 1.00 76.94 666 ALA A CA 1
ATOM 5362 C C . ALA A 1 666 ? -98.101 -44.167 121.571 1.00 76.94 666 ALA A C 1
ATOM 5364 O O . ALA A 1 666 ? -99.188 -44.251 122.149 1.00 76.94 666 ALA A O 1
ATOM 5365 N N . GLU A 1 667 ? -96.964 -44.466 122.208 1.00 76.00 667 GLU A N 1
ATOM 5366 C CA . GLU A 1 667 ? -96.906 -44.814 123.637 1.00 76.00 667 GLU A CA 1
ATOM 5367 C C . GLU A 1 667 ? -97.310 -43.622 124.526 1.00 76.00 667 GLU A C 1
ATOM 5369 O O . GLU A 1 667 ? -98.104 -43.775 125.461 1.00 76.00 667 GLU A O 1
ATOM 5374 N N . LYS A 1 668 ? -96.860 -42.411 124.180 1.00 75.94 668 LYS A N 1
ATOM 5375 C CA . LYS A 1 668 ? -97.245 -41.150 124.832 1.00 75.94 668 LYS A CA 1
ATOM 5376 C C . LYS A 1 668 ? -98.740 -40.836 124.681 1.00 75.94 668 LYS A C 1
ATOM 5378 O O . LYS A 1 668 ? -99.363 -40.384 125.645 1.00 75.94 668 LYS A O 1
ATOM 5383 N N . GLU A 1 669 ? -99.343 -41.107 123.523 1.00 76.31 669 GLU A N 1
ATOM 5384 C CA . GLU A 1 669 ? -100.790 -40.949 123.311 1.00 76.31 669 GLU A CA 1
ATOM 5385 C C . GLU A 1 669 ? -101.601 -41.898 124.217 1.00 76.31 669 GLU A C 1
ATOM 5387 O O . GLU A 1 669 ? -102.611 -41.507 124.807 1.00 76.31 669 GLU A O 1
ATOM 5392 N N . ASN A 1 670 ? -101.132 -43.137 124.395 1.00 78.88 670 ASN A N 1
ATOM 5393 C CA . ASN A 1 670 ? -101.768 -44.109 125.287 1.00 78.88 670 ASN A CA 1
ATOM 5394 C C . ASN A 1 670 ? -101.652 -43.714 126.769 1.00 78.88 670 ASN A C 1
ATOM 5396 O O . ASN A 1 670 ? -102.631 -43.830 127.509 1.00 78.88 670 ASN A O 1
ATOM 5400 N N . LEU A 1 671 ? -100.510 -43.161 127.193 1.00 77.94 671 LEU A N 1
ATOM 5401 C CA . LEU A 1 671 ? -100.355 -42.570 128.529 1.00 77.94 671 LEU A CA 1
ATOM 5402 C C . LEU A 1 671 ? -101.297 -41.371 128.747 1.00 77.94 671 LEU A C 1
ATOM 5404 O O . LEU A 1 671 ? -101.909 -41.260 129.810 1.00 77.94 671 LEU A O 1
ATOM 5408 N N . SER A 1 672 ? -101.481 -40.509 127.741 1.00 72.81 672 SER A N 1
ATOM 5409 C CA . SER A 1 672 ? -102.411 -39.370 127.823 1.00 72.81 672 SER A CA 1
ATOM 5410 C C . SER A 1 672 ? -103.865 -39.809 128.053 1.00 72.81 672 SER A C 1
ATOM 5412 O O . SER A 1 672 ? -104.558 -39.223 128.887 1.00 72.81 672 SER A O 1
ATOM 5414 N N . LYS A 1 673 ? -104.315 -40.886 127.393 1.00 79.38 673 LYS A N 1
ATOM 5415 C CA . LYS A 1 673 ? -105.662 -41.454 127.594 1.00 79.38 673 LYS A CA 1
ATOM 5416 C C . LYS A 1 673 ? -105.878 -41.907 129.044 1.00 79.38 673 LYS A C 1
ATOM 5418 O O . LYS A 1 673 ? -106.905 -41.572 129.633 1.00 79.38 673 LYS A O 1
ATOM 5423 N N . ALA A 1 674 ? -104.889 -42.573 129.646 1.00 78.31 674 ALA A N 1
ATOM 5424 C CA . ALA A 1 674 ? -104.952 -43.009 131.043 1.00 78.31 674 ALA A CA 1
ATOM 5425 C C . ALA A 1 674 ? -105.029 -41.833 132.042 1.00 78.31 674 ALA A C 1
ATOM 5427 O O . ALA A 1 674 ? -105.798 -41.891 133.003 1.00 78.31 674 ALA A O 1
ATOM 5428 N N . VAL A 1 675 ? -104.292 -40.740 131.797 1.00 76.38 675 VAL A N 1
ATOM 5429 C CA . VAL A 1 675 ? -104.344 -39.520 132.631 1.00 76.38 675 VAL A CA 1
ATOM 5430 C C . VAL A 1 675 ? -105.737 -38.878 132.605 1.00 76.38 675 VAL A C 1
ATOM 5432 O O . VAL A 1 675 ? -106.278 -38.548 133.662 1.00 76.38 675 VAL A O 1
ATOM 5435 N N . ASN A 1 676 ? -106.359 -38.777 131.426 1.00 74.12 676 ASN A N 1
ATOM 5436 C CA . ASN A 1 676 ? -107.721 -38.243 131.288 1.00 74.12 676 ASN A CA 1
ATOM 5437 C C . ASN A 1 676 ? -108.760 -39.108 132.031 1.00 74.12 676 ASN A C 1
ATOM 5439 O O . ASN A 1 676 ? -109.722 -38.587 132.598 1.00 74.12 676 ASN A O 1
ATOM 5443 N N . GLN A 1 677 ? -108.557 -40.431 132.071 1.00 77.75 677 GLN A N 1
ATOM 5444 C CA . GLN A 1 677 ? -109.406 -41.355 132.828 1.00 77.75 677 GLN A CA 1
ATOM 5445 C C . GLN A 1 677 ? -109.326 -41.096 134.343 1.00 77.75 677 GLN A C 1
ATOM 5447 O O . GLN A 1 677 ? -110.360 -41.038 135.010 1.00 77.75 677 GLN A O 1
ATOM 5452 N N . LEU A 1 678 ? -108.118 -40.876 134.875 1.00 76.06 678 LEU A N 1
ATOM 5453 C CA . LEU A 1 678 ? -107.905 -40.555 136.291 1.00 76.06 678 LEU A CA 1
ATOM 5454 C C . LEU A 1 678 ? -108.553 -39.218 136.678 1.00 76.06 678 LEU A C 1
ATOM 5456 O O . LEU A 1 678 ? -109.274 -39.169 137.676 1.00 76.06 678 LEU A O 1
ATOM 5460 N N . GLN A 1 679 ? -108.388 -38.163 135.868 1.00 74.06 679 GLN A N 1
ATOM 5461 C CA . GLN A 1 679 ? -109.020 -36.859 136.127 1.00 74.06 679 GLN A CA 1
ATOM 5462 C C . GLN A 1 679 ? -110.545 -36.957 136.295 1.00 74.06 679 GLN A C 1
ATOM 5464 O O . GLN A 1 679 ? -111.101 -36.300 137.175 1.00 74.06 679 GLN A O 1
ATOM 5469 N N . LYS A 1 680 ? -111.225 -37.809 135.514 1.00 78.12 680 LYS A N 1
ATOM 5470 C CA . LYS A 1 680 ? -112.681 -37.986 135.636 1.00 78.12 680 LYS A CA 1
ATOM 5471 C C . LYS A 1 680 ? -113.086 -38.560 137.000 1.00 78.12 680 LYS A C 1
ATOM 5473 O O . LYS A 1 680 ? -114.040 -38.075 137.600 1.00 78.12 680 LYS A O 1
ATOM 5478 N N . THR A 1 681 ? -112.334 -39.536 137.514 1.00 76.81 681 THR A N 1
ATOM 5479 C CA . THR A 1 681 ? -112.614 -40.144 138.831 1.00 76.81 681 THR A CA 1
ATOM 5480 C C . THR A 1 681 ? -112.384 -39.185 140.004 1.00 76.81 681 THR A C 1
ATOM 5482 O O . THR A 1 681 ? -113.076 -39.284 141.014 1.00 76.81 681 THR A O 1
ATOM 5485 N N . VAL A 1 682 ? -111.471 -38.214 139.866 1.00 77.31 682 VAL A N 1
ATOM 5486 C CA . VAL A 1 682 ? -111.257 -37.164 140.880 1.00 77.31 682 VAL A CA 1
ATOM 5487 C C . VAL A 1 682 ? -112.470 -36.232 140.958 1.00 77.31 682 VAL A C 1
ATOM 5489 O O . VAL A 1 682 ? -112.997 -36.017 142.047 1.00 77.31 682 VAL A O 1
ATOM 5492 N N . ALA A 1 683 ? -112.977 -35.757 139.816 1.00 77.12 683 ALA A N 1
ATOM 5493 C CA . ALA A 1 683 ? -114.148 -34.874 139.769 1.00 77.12 683 ALA A CA 1
ATOM 5494 C C . ALA A 1 683 ? -115.430 -35.537 140.321 1.00 77.12 683 ALA A C 1
ATOM 5496 O O . ALA A 1 683 ? -116.270 -34.876 140.933 1.00 77.12 683 ALA A O 1
ATOM 5497 N N . GLU A 1 684 ? -115.580 -36.854 140.139 1.00 74.56 684 GLU A N 1
ATOM 5498 C CA . GLU A 1 684 ? -116.688 -37.626 140.716 1.00 74.56 684 GLU A CA 1
ATOM 5499 C C . GLU A 1 684 ? -116.598 -37.698 142.253 1.00 74.56 684 GLU A C 1
ATOM 5501 O O . GLU A 1 684 ? -117.615 -37.548 142.931 1.00 74.56 684 GLU A O 1
ATOM 5506 N N . LEU A 1 685 ? -115.392 -37.830 142.819 1.00 73.38 685 LEU A N 1
ATOM 5507 C CA . LEU A 1 685 ? -115.183 -37.805 144.272 1.00 73.38 685 LEU A CA 1
ATOM 5508 C C . LEU A 1 685 ? -115.443 -36.417 144.880 1.00 73.38 685 LEU A C 1
ATOM 5510 O O . LEU A 1 685 ? -116.089 -36.334 145.926 1.00 73.38 685 LEU A O 1
ATOM 5514 N N . GLU A 1 686 ? -115.006 -35.335 144.227 1.00 73.81 686 GLU A N 1
ATOM 5515 C CA . GLU A 1 686 ? -115.170 -33.957 144.726 1.00 73.81 686 GLU A CA 1
ATOM 5516 C C . GLU A 1 686 ? -116.641 -33.558 144.945 1.00 73.81 686 GLU A C 1
ATOM 5518 O O . GLU A 1 686 ? -116.955 -32.863 145.916 1.00 73.81 686 GLU A O 1
ATOM 5523 N N . ASN A 1 687 ? -117.567 -34.033 144.103 1.00 73.06 687 ASN A N 1
ATOM 5524 C CA . ASN A 1 687 ? -119.002 -33.802 144.310 1.00 73.06 687 ASN A CA 1
ATOM 5525 C C . ASN A 1 687 ? -119.540 -34.524 145.559 1.00 73.06 687 ASN A C 1
ATOM 5527 O O . ASN A 1 687 ? -120.295 -33.925 146.324 1.00 73.06 687 ASN A O 1
ATOM 5531 N N . THR A 1 688 ? -119.111 -35.766 145.822 1.00 71.50 688 THR A N 1
ATOM 5532 C CA . THR A 1 688 ? -119.592 -36.553 146.982 1.00 71.50 688 THR A CA 1
ATOM 5533 C C . THR A 1 688 ? -119.142 -36.014 148.345 1.00 71.50 688 THR A C 1
ATOM 5535 O O . THR A 1 688 ? -119.654 -36.446 149.382 1.00 71.50 688 THR A O 1
ATOM 5538 N N . ILE A 1 689 ? -118.183 -35.082 148.359 1.00 69.94 689 ILE A N 1
ATOM 5539 C CA . ILE A 1 689 ? -117.754 -34.365 149.565 1.00 69.94 689 ILE A CA 1
ATOM 5540 C C . ILE A 1 689 ? -118.737 -33.225 149.869 1.00 69.94 689 ILE A C 1
ATOM 5542 O O . ILE A 1 689 ? -119.241 -33.147 150.988 1.00 69.94 689 ILE A O 1
ATOM 5546 N N . LYS A 1 690 ? -119.096 -32.407 148.868 1.00 71.12 690 LYS A N 1
ATOM 5547 C CA . LYS A 1 690 ? -119.994 -31.247 149.042 1.00 71.12 690 LYS A CA 1
ATOM 5548 C C . LYS A 1 690 ? -121.361 -31.627 149.615 1.00 71.12 690 LYS A C 1
ATOM 5550 O O . LYS A 1 690 ? -121.817 -30.996 150.562 1.00 71.12 690 LYS A O 1
ATOM 5555 N N . GLU A 1 691 ? -121.969 -32.704 149.113 1.00 66.69 691 GLU A N 1
ATOM 5556 C CA . GLU A 1 691 ? -123.274 -33.186 149.599 1.00 66.69 691 GLU A CA 1
ATOM 5557 C C . GLU A 1 691 ? -123.271 -33.587 151.090 1.00 66.69 691 GLU A C 1
ATOM 5559 O O . GLU A 1 691 ? -124.331 -33.652 151.714 1.00 66.69 691 GLU A O 1
ATOM 5564 N N . LYS A 1 692 ? -122.099 -33.853 151.688 1.00 68.50 692 LYS A N 1
ATOM 5565 C CA . LYS A 1 692 ? -121.975 -34.210 153.111 1.00 68.50 692 LYS A CA 1
ATOM 5566 C C . LYS A 1 692 ? -121.782 -33.008 154.030 1.00 68.50 692 LYS A C 1
ATOM 5568 O O . LYS A 1 692 ? -122.237 -33.069 155.173 1.00 68.50 692 LYS A O 1
ATOM 5573 N N . ASP A 1 693 ? -121.161 -31.934 153.550 1.00 65.75 693 ASP A N 1
ATOM 5574 C CA . ASP A 1 693 ? -120.953 -30.721 154.347 1.00 65.75 693 ASP A CA 1
ATOM 5575 C C . ASP A 1 693 ? -122.264 -29.937 154.532 1.00 65.75 693 ASP A C 1
ATOM 5577 O O . ASP A 1 693 ? -122.591 -29.546 155.656 1.00 65.75 693 ASP A O 1
ATOM 5581 N N . ASP A 1 694 ? -123.085 -29.809 153.481 1.00 64.75 694 ASP A N 1
ATOM 5582 C CA . ASP A 1 694 ? -124.403 -29.154 153.572 1.00 64.75 694 ASP A CA 1
ATOM 5583 C C . ASP A 1 694 ? -125.337 -29.872 154.570 1.00 64.75 694 ASP A C 1
ATOM 5585 O O . ASP A 1 694 ? -126.044 -29.234 155.358 1.00 64.75 694 ASP A O 1
ATOM 5589 N N . GLY A 1 695 ? -125.287 -31.210 154.613 1.00 62.09 695 GLY A N 1
ATOM 5590 C CA . GLY A 1 695 ? -126.061 -32.025 155.555 1.00 62.09 695 GLY A CA 1
ATOM 5591 C C . GLY A 1 695 ? -125.664 -31.849 157.029 1.00 62.09 695 GLY A C 1
ATOM 5592 O O . GLY A 1 695 ? -126.486 -32.082 157.919 1.00 62.09 695 GLY A O 1
ATOM 5593 N N . MET A 1 696 ? -124.435 -31.408 157.319 1.00 60.66 696 MET A N 1
ATOM 5594 C CA . MET A 1 696 ? -123.973 -31.173 158.694 1.00 60.66 696 MET A CA 1
ATOM 5595 C C . MET A 1 696 ? -124.511 -29.870 159.298 1.00 60.66 696 MET A C 1
ATOM 5597 O O . MET A 1 696 ? -124.664 -29.781 160.520 1.00 60.66 696 MET A O 1
ATOM 5601 N N . LEU A 1 697 ? -124.811 -28.860 158.475 1.00 61.88 697 LEU A N 1
ATOM 5602 C CA . LEU A 1 697 ? -125.165 -27.521 158.957 1.00 61.88 697 LEU A CA 1
ATOM 5603 C C . LEU A 1 697 ? -126.566 -27.459 159.592 1.00 61.88 697 LEU A C 1
ATOM 5605 O O . LEU A 1 697 ? -126.735 -26.800 160.620 1.00 61.88 697 LEU A O 1
ATOM 5609 N N . GLY A 1 698 ? -127.550 -28.195 159.059 1.00 62.56 698 GLY A N 1
ATOM 5610 C CA . GLY A 1 698 ? -128.932 -28.179 159.571 1.00 62.56 698 GLY A CA 1
ATOM 5611 C C . GLY A 1 698 ? -129.070 -28.665 161.023 1.00 62.56 698 GLY A C 1
ATOM 5612 O O . GLY A 1 698 ? -129.743 -28.036 161.840 1.00 62.56 698 GLY A O 1
ATOM 5613 N N . ILE A 1 699 ? -128.346 -29.730 161.385 1.00 62.47 699 ILE A N 1
ATOM 5614 C CA . ILE A 1 699 ? -128.402 -30.373 162.716 1.00 62.47 699 ILE A CA 1
ATOM 5615 C C . ILE A 1 699 ? -127.857 -29.448 163.832 1.00 62.47 699 ILE A C 1
ATOM 5617 O O . ILE A 1 699 ? -128.108 -29.667 165.023 1.00 62.47 699 ILE A O 1
ATOM 5621 N N . GLY A 1 700 ? -127.111 -28.397 163.472 1.00 64.06 700 GLY A N 1
ATOM 5622 C CA . GLY A 1 700 ? -126.610 -27.394 164.412 1.00 64.06 700 GLY A CA 1
ATOM 5623 C C . GLY A 1 700 ? -127.683 -26.434 164.935 1.00 64.06 700 GLY A C 1
ATOM 5624 O O . GLY A 1 700 ? -127.587 -25.991 166.081 1.00 64.06 700 GLY A O 1
ATOM 5625 N N . GLU A 1 701 ? -128.706 -26.125 164.133 1.00 63.84 701 GLU A N 1
ATOM 5626 C CA . GLU A 1 701 ? -129.695 -25.087 164.458 1.00 63.84 701 GLU A CA 1
ATOM 5627 C C . GLU A 1 701 ? -130.825 -25.618 165.351 1.00 63.84 701 GLU A C 1
ATOM 5629 O O . GLU A 1 701 ? -131.171 -25.003 166.361 1.00 63.84 701 GLU A O 1
ATOM 5634 N N . GLU A 1 702 ? -131.320 -26.826 165.068 1.00 64.56 702 GLU A N 1
ATOM 5635 C CA . GLU A 1 702 ? -132.347 -27.505 165.876 1.00 64.56 702 GLU A CA 1
ATOM 5636 C C . GLU A 1 702 ? -131.902 -27.677 167.339 1.00 64.56 702 GLU A C 1
ATOM 5638 O O . GLU A 1 702 ? -132.667 -27.447 168.281 1.00 64.56 702 GLU A O 1
ATOM 5643 N N . LYS A 1 703 ? -130.616 -27.995 167.547 1.00 69.00 703 LYS A N 1
ATOM 5644 C CA . LYS A 1 703 ? -130.005 -28.105 168.881 1.00 69.00 703 LYS A CA 1
ATOM 5645 C C . LYS A 1 703 ? -129.931 -26.760 169.613 1.00 69.00 703 LYS A C 1
ATOM 5647 O O . LYS A 1 703 ? -130.017 -26.746 170.840 1.00 69.00 703 LYS A O 1
ATOM 5652 N N . ARG A 1 704 ? -129.807 -25.634 168.898 1.00 68.81 704 ARG A N 1
ATOM 5653 C CA . ARG A 1 704 ? -129.837 -24.283 169.491 1.00 68.81 704 ARG A CA 1
ATOM 5654 C C . ARG A 1 704 ? -131.251 -23.846 169.883 1.00 68.81 704 ARG A C 1
ATOM 5656 O O . ARG A 1 704 ? -131.399 -23.123 170.867 1.00 68.81 704 ARG A O 1
ATOM 5663 N N . GLU A 1 705 ? -132.281 -24.291 169.165 1.00 67.12 705 GLU A N 1
ATOM 5664 C CA . GLU A 1 705 ? -133.684 -24.003 169.500 1.00 67.12 705 GLU A CA 1
ATOM 5665 C C . GLU A 1 705 ? -134.164 -24.811 170.719 1.00 67.12 705 GLU A C 1
ATOM 5667 O O . GLU A 1 705 ? -134.734 -24.245 171.654 1.00 67.12 705 GLU A O 1
ATOM 5672 N N . ALA A 1 706 ? -133.848 -26.111 170.777 1.00 68.50 706 ALA A N 1
ATOM 5673 C CA . ALA A 1 706 ? -134.226 -26.982 171.897 1.00 68.50 706 ALA A CA 1
ATOM 5674 C C . ALA A 1 706 ? -133.708 -26.474 173.261 1.00 68.50 706 ALA A C 1
ATOM 5676 O O . ALA A 1 706 ? -134.422 -26.523 174.265 1.00 68.50 706 ALA A O 1
ATOM 5677 N N . ILE A 1 707 ? -132.486 -25.927 173.294 1.00 66.06 707 ILE A N 1
ATOM 5678 C CA . ILE A 1 707 ? -131.899 -25.323 174.502 1.00 66.06 707 ILE A CA 1
ATOM 5679 C C . ILE A 1 707 ? -132.667 -24.058 174.918 1.00 66.06 707 ILE A C 1
ATOM 5681 O O . ILE A 1 707 ? -132.942 -23.877 176.105 1.00 66.06 707 ILE A O 1
ATOM 5685 N N . ARG A 1 708 ? -133.070 -23.202 173.966 1.00 68.38 708 ARG A N 1
ATOM 5686 C CA . ARG A 1 708 ? -133.824 -21.972 174.270 1.00 68.38 708 ARG A CA 1
ATOM 5687 C C . ARG A 1 708 ? -135.204 -22.265 174.866 1.00 68.38 708 ARG A C 1
ATOM 5689 O O . ARG A 1 708 ? -135.595 -21.585 175.813 1.00 68.38 708 ARG A O 1
ATOM 5696 N N . GLN A 1 709 ? -135.905 -23.301 174.398 1.00 67.94 709 GLN A N 1
ATOM 5697 C CA . GLN A 1 709 ? -137.202 -23.685 174.977 1.00 67.94 709 GLN A CA 1
ATOM 5698 C C . GLN A 1 709 ? -137.079 -24.282 176.392 1.00 67.94 709 GLN A C 1
ATOM 5700 O O . GLN A 1 709 ? -137.909 -23.987 177.253 1.00 67.94 709 GLN A O 1
ATOM 5705 N N . LEU A 1 710 ? -136.018 -25.051 176.674 1.00 64.94 710 LEU A N 1
ATOM 5706 C CA . LEU A 1 710 ? -135.762 -25.601 178.013 1.00 64.94 710 LEU A CA 1
ATOM 5707 C C . LEU A 1 710 ? -135.527 -24.513 179.075 1.00 64.94 710 LEU A C 1
ATOM 5709 O O . LEU A 1 710 ? -136.039 -24.634 180.189 1.00 64.94 710 LEU A O 1
ATOM 5713 N N . CYS A 1 711 ? -134.807 -23.436 178.746 1.00 66.94 711 CYS A N 1
ATOM 5714 C CA . CYS A 1 711 ? -134.558 -22.339 179.688 1.00 66.94 711 CYS A CA 1
ATOM 5715 C C . CYS A 1 711 ? -135.852 -21.632 180.131 1.00 66.94 711 CYS A C 1
ATOM 5717 O O . CYS A 1 711 ? -136.055 -21.428 181.327 1.00 66.94 711 CYS A O 1
ATOM 5719 N N . VAL A 1 712 ? -136.764 -21.335 179.196 1.00 70.00 712 VAL A N 1
ATOM 5720 C CA . VAL A 1 712 ? -138.051 -20.672 179.498 1.00 70.00 712 VAL A CA 1
ATOM 5721 C C . VAL A 1 712 ? -138.915 -21.510 180.453 1.00 70.00 712 VAL A C 1
ATOM 5723 O O . VAL A 1 712 ? -139.598 -20.969 181.325 1.00 70.00 712 VAL A O 1
ATOM 5726 N N . TRP A 1 713 ? -138.858 -22.839 180.334 1.00 65.44 713 TRP A N 1
ATOM 5727 C CA . TRP A 1 713 ? -139.602 -23.751 181.207 1.00 65.44 713 TRP A CA 1
ATOM 5728 C C . TRP A 1 713 ? -139.071 -23.752 182.652 1.00 65.44 713 TRP A C 1
ATOM 5730 O O . TRP A 1 713 ? -139.851 -23.809 183.605 1.00 65.44 713 TRP A O 1
ATOM 5740 N N . ILE A 1 714 ? -137.751 -23.625 182.834 1.00 66.75 714 ILE A N 1
ATOM 5741 C CA . ILE A 1 714 ? -137.102 -23.592 184.156 1.00 66.75 714 ILE A CA 1
ATOM 5742 C C . ILE A 1 714 ? -137.510 -22.341 184.951 1.00 66.75 714 ILE A C 1
ATOM 5744 O O . ILE A 1 714 ? -137.836 -22.452 186.137 1.00 66.75 714 ILE A O 1
ATOM 5748 N N . ASP A 1 715 ? -137.555 -21.169 184.315 1.00 62.84 715 ASP A N 1
ATOM 5749 C CA . ASP A 1 715 ? -137.919 -19.922 185.002 1.00 62.84 715 ASP A CA 1
ATOM 5750 C C . ASP A 1 715 ? -139.413 -19.868 185.372 1.00 62.84 715 ASP A C 1
ATOM 5752 O O . ASP A 1 715 ? -139.759 -19.421 186.472 1.00 62.84 715 ASP A O 1
ATOM 5756 N N . TYR A 1 716 ? -140.295 -20.435 184.536 1.00 67.00 716 TYR A N 1
ATOM 5757 C CA . TYR A 1 716 ? -141.708 -20.644 184.887 1.00 67.00 716 TYR A CA 1
ATOM 5758 C C . TYR A 1 716 ? -141.865 -21.515 186.147 1.00 67.00 716 TYR A C 1
ATOM 5760 O O . TYR A 1 716 ? -142.664 -21.204 187.037 1.00 67.00 716 TYR A O 1
ATOM 5768 N N . HIS A 1 717 ? -141.076 -22.588 186.263 1.00 62.31 717 HIS A N 1
ATOM 5769 C CA . HIS A 1 717 ? -141.118 -23.471 187.428 1.00 62.31 717 HIS A CA 1
ATOM 5770 C C . HIS A 1 717 ? -140.534 -22.839 188.700 1.00 62.31 717 HIS A C 1
ATOM 5772 O O . HIS A 1 717 ? -141.094 -23.062 189.776 1.00 62.31 717 HIS A O 1
ATOM 5778 N N . ARG A 1 718 ? -139.484 -22.011 188.600 1.00 64.12 718 ARG A N 1
ATOM 5779 C CA . ARG A 1 718 ? -138.946 -21.246 189.743 1.00 64.12 718 ARG A CA 1
ATOM 5780 C C . ARG A 1 718 ? -139.959 -20.252 190.300 1.00 64.12 718 ARG A C 1
ATOM 5782 O O . ARG A 1 718 ? -140.321 -20.350 191.470 1.00 64.12 718 ARG A O 1
ATOM 5789 N N . SER A 1 719 ? -140.488 -19.368 189.451 1.00 57.41 719 SER A N 1
ATOM 5790 C CA . SER A 1 719 ? -141.441 -18.327 189.869 1.00 57.41 719 SER A CA 1
ATOM 5791 C C . SER A 1 719 ? -142.688 -18.914 190.555 1.00 57.41 719 SER A C 1
ATOM 5793 O O . SER A 1 719 ? -143.214 -18.349 191.516 1.00 57.41 719 SER A O 1
ATOM 5795 N N . ARG A 1 720 ? -143.113 -20.113 190.134 1.00 52.94 720 ARG A N 1
ATOM 5796 C CA . ARG A 1 720 ? -144.233 -20.852 190.732 1.00 52.94 720 ARG A CA 1
ATOM 5797 C C . ARG A 1 720 ? -143.897 -21.564 192.054 1.00 52.94 720 ARG A C 1
ATOM 5799 O O . ARG A 1 720 ? -144.813 -21.811 192.837 1.00 52.94 720 ARG A O 1
ATOM 5806 N N . GLN A 1 721 ? -142.633 -21.901 192.326 1.00 56.75 721 GLN A N 1
ATOM 5807 C CA . GLN A 1 721 ? -142.222 -22.519 193.596 1.00 56.75 721 GLN A CA 1
ATOM 5808 C C . GLN A 1 721 ? -142.097 -21.505 194.738 1.00 56.75 721 GLN A C 1
ATOM 5810 O O . GLN A 1 721 ? -142.494 -21.820 195.861 1.00 56.75 721 GLN A O 1
ATOM 5815 N N . ASP A 1 722 ? -141.621 -20.289 194.465 1.00 57.12 722 ASP A N 1
ATOM 5816 C CA . ASP A 1 722 ? -141.502 -19.254 195.500 1.00 57.12 722 ASP A CA 1
ATOM 5817 C C . ASP A 1 722 ? -142.885 -18.764 195.974 1.00 57.12 722 ASP A C 1
ATOM 5819 O O . ASP A 1 722 ? -143.140 -18.708 197.179 1.00 57.12 722 ASP A O 1
ATOM 5823 N N . TYR A 1 723 ? -143.837 -18.578 195.049 1.00 58.94 723 TYR A N 1
ATOM 5824 C CA . TYR A 1 723 ? -145.245 -18.278 195.366 1.00 58.94 723 TYR A CA 1
ATOM 5825 C C . TYR A 1 723 ? -145.910 -19.348 196.262 1.00 58.94 723 TYR A C 1
ATOM 5827 O O . TYR A 1 723 ? -146.716 -19.037 197.141 1.00 58.94 723 TYR A O 1
ATOM 5835 N N . LEU A 1 724 ? -145.548 -20.626 196.089 1.00 54.50 724 LEU A N 1
ATOM 5836 C CA . LEU A 1 724 ? -146.054 -21.723 196.925 1.00 54.50 724 LEU A CA 1
ATOM 5837 C C . LEU A 1 724 ? -145.421 -21.768 198.326 1.00 54.50 724 LEU A C 1
ATOM 5839 O O . LEU A 1 724 ? -146.046 -22.290 199.251 1.00 54.50 724 LEU A O 1
ATOM 5843 N N . LYS A 1 725 ? -144.219 -21.208 198.515 1.00 54.22 725 LYS A N 1
ATOM 5844 C CA . LYS A 1 725 ? -143.595 -21.066 199.842 1.00 54.22 725 LYS A CA 1
ATOM 5845 C C . LYS A 1 725 ? -144.243 -19.962 200.674 1.00 54.22 725 LYS A C 1
ATOM 5847 O O . LYS A 1 725 ? -144.433 -20.150 201.872 1.00 54.22 725 LYS A O 1
ATOM 5852 N N . GLU A 1 726 ? -144.610 -18.845 200.052 1.00 53.28 726 GLU A N 1
ATOM 5853 C CA . GLU A 1 726 ? -145.224 -17.695 200.732 1.00 53.28 726 GLU A CA 1
ATOM 5854 C C . GLU A 1 726 ? -146.591 -18.046 201.364 1.00 53.28 726 GLU A C 1
ATOM 5856 O O . GLU A 1 726 ? -146.905 -17.646 202.492 1.00 53.28 726 GLU A O 1
ATOM 5861 N N . MET A 1 727 ? -147.364 -18.900 200.684 1.00 47.88 727 MET A N 1
ATOM 5862 C CA . MET A 1 727 ? -148.668 -19.394 201.146 1.00 47.88 727 MET A CA 1
ATOM 5863 C C . MET A 1 727 ? -148.614 -20.322 202.375 1.00 47.88 727 MET A C 1
ATOM 5865 O O . MET A 1 727 ? -149.591 -20.391 203.121 1.00 47.88 727 MET A O 1
ATOM 5869 N N . LEU A 1 728 ? -147.503 -21.024 202.631 1.00 46.19 728 LEU A N 1
ATOM 5870 C CA . LEU A 1 728 ? -147.392 -22.041 203.696 1.00 46.19 728 LEU A CA 1
ATOM 5871 C C . LEU A 1 728 ? -146.870 -21.488 205.037 1.00 46.19 728 LEU A C 1
ATOM 5873 O O . LEU A 1 728 ? -146.154 -22.150 205.785 1.00 46.19 728 LEU A O 1
ATOM 5877 N N . SER A 1 729 ? -147.269 -20.262 205.373 1.00 53.22 729 SER A N 1
ATOM 5878 C CA . SER A 1 729 ? -146.803 -19.526 206.556 1.00 53.22 729 SER A CA 1
ATOM 5879 C C . SER A 1 729 ? -147.641 -19.726 207.837 1.00 53.22 729 SER A C 1
ATOM 5881 O O . SER A 1 729 ? -147.363 -19.066 208.841 1.00 53.22 729 SER A O 1
ATOM 5883 N N . LYS A 1 730 ? -148.690 -20.577 207.849 1.00 48.91 730 LYS A N 1
ATOM 5884 C CA . LYS A 1 730 ? -149.680 -20.652 208.957 1.00 48.91 730 LYS A CA 1
ATOM 5885 C C . LYS A 1 730 ? -150.203 -22.084 209.252 1.00 48.91 730 LYS A C 1
ATOM 5887 O O . LYS A 1 730 ? -150.566 -22.802 208.331 1.00 48.91 730 LYS A O 1
ATOM 5892 N N . VAL A 1 731 ? -150.349 -22.413 210.553 1.00 34.72 731 VAL A N 1
ATOM 5893 C CA . VAL A 1 731 ? -151.068 -23.576 211.176 1.00 34.72 731 VAL A CA 1
ATOM 5894 C C . VAL A 1 731 ? -150.325 -24.937 211.375 1.00 34.72 731 VAL A C 1
ATOM 5896 O O . VAL A 1 731 ? -150.654 -25.960 210.793 1.00 34.72 731 VAL A O 1
ATOM 5899 N N . THR A 1 732 ? -149.366 -24.944 212.316 1.00 35.72 732 THR A N 1
ATOM 5900 C CA . THR A 1 732 ? -149.211 -25.859 213.496 1.00 35.72 732 THR A CA 1
ATOM 5901 C C . THR A 1 732 ? -149.303 -27.421 213.470 1.00 35.72 732 THR A C 1
ATOM 5903 O O . THR A 1 732 ? -150.396 -27.975 213.491 1.00 35.72 732 THR A O 1
ATOM 5906 N N . VAL A 1 733 ? -148.162 -28.059 213.839 1.00 41.84 733 VAL A N 1
ATOM 5907 C CA . VAL A 1 733 ? -147.937 -28.990 215.007 1.00 41.84 733 VAL A CA 1
ATOM 5908 C C . VAL A 1 733 ? -148.029 -30.550 214.894 1.00 41.84 733 VAL A C 1
ATOM 5910 O O . VAL A 1 733 ? -149.040 -31.112 214.503 1.00 41.84 733 VAL A O 1
ATOM 5913 N N . ARG A 1 734 ? -146.989 -31.206 215.481 1.00 35.53 734 ARG A N 1
ATOM 5914 C CA . ARG A 1 734 ? -146.798 -32.614 215.978 1.00 35.53 734 ARG A CA 1
ATOM 5915 C C . ARG A 1 734 ? -146.533 -33.795 215.003 1.00 35.53 734 ARG A C 1
ATOM 5917 O O . ARG A 1 734 ? -147.443 -34.267 214.343 1.00 35.53 734 ARG A O 1
ATOM 5924 N N . GLY A 1 735 ? -145.374 -34.461 215.194 1.00 35.66 735 GLY A N 1
ATOM 5925 C CA . GLY A 1 735 ? -145.387 -35.856 215.703 1.00 35.66 735 GLY A CA 1
ATOM 5926 C C . GLY A 1 735 ? -144.646 -37.002 214.969 1.00 35.66 735 GLY A C 1
ATOM 5927 O O . GLY A 1 735 ? -145.312 -37.817 214.359 1.00 35.66 735 GLY A O 1
ATOM 5928 N N . GLN A 1 736 ? -143.329 -37.150 215.209 1.00 36.78 736 GLN A N 1
ATOM 5929 C CA . GLN A 1 736 ? -142.542 -38.415 215.320 1.00 36.78 736 GLN A CA 1
ATOM 5930 C C . GLN A 1 736 ? -142.496 -39.490 214.194 1.00 36.78 736 GLN A C 1
ATOM 5932 O O . GLN A 1 736 ? -143.509 -39.981 213.719 1.00 36.78 736 GLN A O 1
ATOM 5937 N N . GLY A 1 737 ? -141.279 -40.022 213.978 1.00 35.28 737 GLY A N 1
ATOM 5938 C CA . GLY A 1 737 ? -141.019 -41.396 213.507 1.00 35.28 737 GLY A CA 1
ATOM 5939 C C . GLY A 1 737 ? -140.663 -41.560 212.016 1.00 35.28 737 GLY A C 1
ATOM 5940 O O . GLY A 1 737 ? -141.377 -41.040 211.174 1.00 35.28 737 GLY A O 1
ATOM 5941 N N . ALA A 1 738 ? -139.684 -42.352 211.564 1.00 39.56 738 ALA A N 1
ATOM 5942 C CA . ALA A 1 738 ? -138.384 -42.835 212.060 1.00 39.56 738 ALA A CA 1
ATOM 5943 C C . ALA A 1 738 ? -137.955 -44.019 211.162 1.00 39.56 738 ALA A C 1
ATOM 5945 O O . ALA A 1 738 ? -138.353 -45.157 211.408 1.00 39.56 738 ALA A O 1
ATOM 5946 N N . SER A 1 739 ? -137.128 -43.743 210.153 1.00 39.06 739 SER A N 1
ATOM 5947 C CA . SER A 1 739 ? -135.997 -44.583 209.729 1.00 39.06 739 SER A CA 1
ATOM 5948 C C . SER A 1 739 ? -134.995 -43.722 208.959 1.00 39.06 739 SER A C 1
ATOM 5950 O O . SER A 1 739 ? -135.346 -42.556 208.670 1.00 39.06 739 SER A O 1
#

Sequence (739 aa):
MTKHRFRDSIKTFFGNHIDSENNQQLKEAKTEIEDNVEKVLKLIKDTDPEGDGIPETSKKEAAAQLIKDFHKHYQSLYARYDHLTGELRKKIHGKQGKESDSSSSSDSDSDYSPKDKGSQNGQLESEFQKTSDGVGKELQMAHLEVADLKRKLTTMGEEKEALNVEYHAALSKIQAADKIVADMKTEGERLDFENTKLLTENSELNKKLETAGKIEAELSKERENLIMEKEAVVRRIEEGGKITKGLRTMVDQLKDEKVNVEQELEAVRREVVNIKQQLESAEQQVSDLGHNLKASEEENKSLILKISEVSNEIQQTQNTIQELPGESSQLEEKLCERETELSTLKDMSEAHEYESSTQLKGLLGQITGLEQELALLQNQKRDMETQLESKAVEVKQLGEHNIQLQAQISEMEMSEREDEIADRKPENSEYIIQIENLKEEHEQLEGKLQECKLNLKVAEKKIEETADEFRLKIESKDEVIADLEQLAEDLRRDLELKGDEHSSLVENVRTIEVMHRLSNQKLRVTEQLLIEREEAFRITELRFQQEQRALEERIETLSGIIASNNEAHQRMITEISEIVNSTTTGLETVIQKFEEDYKNYENCMLEISNELHIAKNWVAETNMEKEQLKKEVHNLVEQLQDIKDKEATMRERVGKLEVKASKEEAEKENLSKAVNQLQKTVAELENTIKEKDDGMLGIGEEKREAIRQLCVWIDYHRSRQDYLKEMLSKVTVRGQGAS

Secondary structure (DSSP, 8-state):
-HHHHHHHHHHHHHHHHH-HHHHHHHHHHHHHHHHHHHHHHHHTTS-------S-THHHHHHHHHHHHHHHHHHHHHHHHHHHHHHHHHHHHTS---------------------------------TTTHHHHHHHHHHHHHHHHHHHHHHHHHHHHHHHHHHHHHHHHHHHHHHHHHHHHHHHHHHHHHHHHHHHHHHHHHHHHHHHHHHHHHHHHHHHHHHHHHHHHHHHHHHHHHHHHHHHHHHHHHHHHHHHHHHHHHHHHHHHHHHHHHHHHHHHHHHHHHHHHHHHHHHHHHHHHHHHHHHHHHHHHHHHHHHHHHHHHHHHHHHHHHHHHHHHHHHHHTT----------------------------TTS-SS------TTT-SS--SSSSS----------------------------------GGGGHHHHHHHHHHHHHHHHHHHHHHHHHHHHHHHHHHHHHHHHHHHHHHHHHHHHHHHHHHHHHHHHHHHHHHHHHHHHHHHHHHHHHHHHHHHHHHHHHHHHHHHHHHHHHHHHHHHHHHHHHHHHHHHHHHHHHHHHHHHHHHHHHHHHHHHHHHHHHHHHHHHHHHHHHHHHHHHHHHHHHHHHHHHHHHHHHHHHHHHHHHHHHHHHHHHHHHHHHHHHHHHHHHHHHHHHHHHHHHHHHHHHHHHHHHHHHHHHHHHHHHHHHHHHHHHHHHHHHHHHHHHHHHHTT-----------

InterPro domains:
  IPR011684 Protein Networked (NET), actin-binding (NAB) domain [PF07765] (14-82)
  IPR011684 Protein Networked (NET), actin-binding (NAB) domain [PS51774] (10-88)

Foldseek 3Di:
DVLVVVLVVLCVVCVCVLDPVNVVVVVVVVVVVVVVLVVVLVVLVPDDDPDDDDDCVVVSVVVSVVSVVVVVVVVVVVVVSVVVSVVSNCSNPPDDDDDDDDDDDDDYDDDDDDDDDYDYDYDDDDDPVPPVPPVVVVVVVVVVVVVVVVVVVVVVVVVVVVVVVVVVVVVVVVVVVVVVVVVVVVVVVVVVVVVVVVVVVVVVVVVVVVVVVVVVVVVVVVVVVVVVVVVVVVVVVVVVVVVVVVVVVVVVVVVVVVVVVVVVVVVVVVVVVVVVVVVVVVVVVVVVVVVVVVVVVVVVVVVVVVCVVVVVVVVVVVVVVVVVVVVVVVVVVVVVVVVVVVVVVVVPDDDEDDDEDEEDDEDEEDDEEEDDDDPDPPPPVPDDDPPDDPPPDPVDDDDDDDDDPPDDDDDDDDDDDDDDDYDDEDYDYYDDDDDDPPPVVVVVVVVVVVVVVVVVVVVVVVVVVVVVVVVVVVVVVVVVVVVVVVVVVVVVVVVVVVVVVVVVVVVVVVVVVVVVVVVVVVVVVVVVVVVVVVVVVVVVVVVVVVVVVVVVVVVVVVVVVVVVVVVVVVVVVVVVVVVVVVVVVVVVVVVVVVVVVVVVVVVVVVVVVVVVVVVVVVVVVVVVVVVVVVVVVVVVVVVVVVVVVVVVVVVVVVVVVVVVVVVVVVVVVVVVVVVVVVVVVVVVVVVVVVVVVVVVPVVVVVVVVVVVVVVVVVVVVVVVVVVVVVVPPDDDDDDDDDD

Radius of gyration: 109.79 Å; chains: 1; bounding box: 242×237×341 Å